Protein AF-T1FMA3-F1 (afdb_monomer_lite)

pLDDT: mean 83.74, std 16.55, range [28.88, 98.81]

Foldseek 3Di:
DDQWDDKDWDDDPVCQVLAAADLAHGWIWMWTHGPPGDIWIKTDHLFFQDCVVPVDIGTPPPDVPSPPVRVVSVVVLVVVLVVVVVVLVVQLVQLVVLLPDQLQQWKAFQQVLGTDHPPDQPDDVPPDGDDDCPPTDMDGRHDPLCLLQSCVSYDDPCPLRGLNQFAFDPQLLVLVLVLLVVLQAQEEEEESHLRSLSVLVVVLVVVVPPDPPPRRRHYAYEGCPVSSQSSDPRYFNADLLSGDGSHPVRVVSVLVSLVVQCVVPVVLSNYEYEYEGSQVHDVVSNVSSQQVSVCSNNNVPDPDGHWYWYKYFPVCQVVVVVSDLWDWAQDQTATDPDPQRHQDDDDPPDPFPWNRRRITIITNPPQLSSDDDVVVQWDADPQVNHIHHVQQDQDPQLSDSDDNTTHYFDADPQVSDTDRPQWDQDPVVSDTDHPCVVVVVVVVD

InterPro domains:
  IPR017921 Zinc finger, CTCHY-type [PS51270] (376-437)
  IPR037275 Zinc finger, CTCHY-type superfamily [SSF161245] (378-422)
  IPR039846 Zinc finger CCHC domain-containing protein 4 [PTHR13493] (4-442)
  IPR041370 Methyltransferase EEF1AKMT1/ZCCHC4 [PF10237] (160-337)

Structure (mmCIF, N/CA/C/O backbone):
data_AF-T1FMA3-F1
#
_entry.id   AF-T1FMA3-F1
#
loop_
_atom_site.group_PDB
_atom_site.id
_atom_site.type_symbol
_atom_site.label_atom_id
_atom_site.label_alt_id
_atom_site.label_comp_id
_atom_site.label_asym_id
_atom_site.label_entity_id
_atom_site.label_seq_id
_atom_site.pdbx_PDB_ins_code
_atom_site.Cartn_x
_atom_site.Cartn_y
_atom_site.Cartn_z
_atom_site.occupancy
_atom_site.B_iso_or_equiv
_atom_site.auth_seq_id
_atom_site.auth_comp_id
_atom_site.auth_asym_id
_atom_site.auth_atom_id
_atom_site.pdbx_PDB_model_num
ATOM 1 N N . MET A 1 1 ? -15.622 -29.784 -2.636 1.00 28.88 1 MET A N 1
ATOM 2 C CA . MET A 1 1 ? -15.808 -29.563 -1.182 1.00 28.88 1 MET A CA 1
ATOM 3 C C . MET A 1 1 ? -14.438 -29.477 -0.519 1.00 28.88 1 MET A C 1
ATOM 5 O O . MET A 1 1 ? -13.646 -30.392 -0.687 1.00 28.88 1 MET A O 1
ATOM 9 N N . SER A 1 2 ? -14.107 -28.365 0.145 1.00 35.41 2 SER A N 1
ATOM 10 C CA . SER A 1 2 ? -12.788 -28.167 0.773 1.00 35.41 2 SER A CA 1
ATOM 11 C C . SER A 1 2 ? -12.708 -28.907 2.117 1.00 35.41 2 SER A C 1
ATOM 13 O O . SER A 1 2 ? -13.497 -28.636 3.022 1.00 35.41 2 SER A O 1
ATOM 15 N N . PHE A 1 3 ? -11.763 -29.845 2.240 1.00 41.72 3 PHE A N 1
ATOM 16 C CA . PHE A 1 3 ? -11.537 -30.709 3.414 1.00 41.72 3 PHE A CA 1
ATOM 17 C C . PHE A 1 3 ? -10.766 -30.033 4.575 1.00 41.72 3 PHE A C 1
ATOM 19 O O . PHE A 1 3 ? -10.442 -30.687 5.569 1.00 41.72 3 PHE A O 1
ATOM 26 N N . TYR A 1 4 ? -10.486 -28.729 4.486 1.00 49.00 4 TYR A N 1
ATOM 27 C CA . TYR A 1 4 ? -9.623 -27.999 5.426 1.00 49.00 4 TYR A CA 1
ATOM 28 C C . TYR A 1 4 ? -10.387 -26.898 6.181 1.00 49.00 4 TYR A C 1
ATOM 30 O O . TYR A 1 4 ? -11.287 -26.280 5.613 1.00 49.00 4 TYR A O 1
ATOM 38 N N . SER A 1 5 ? -10.055 -26.686 7.461 1.00 55.88 5 SER A N 1
ATOM 39 C CA . SER A 1 5 ? -10.728 -25.739 8.371 1.00 55.88 5 SER A CA 1
ATOM 40 C C . SER A 1 5 ? -10.017 -24.388 8.479 1.00 55.88 5 SER A C 1
ATOM 42 O O . SER A 1 5 ? -10.691 -23.362 8.478 1.00 55.88 5 SER A O 1
ATOM 44 N N . THR A 1 6 ? -8.678 -24.376 8.512 1.00 73.81 6 THR A N 1
ATOM 45 C CA . THR A 1 6 ? -7.874 -23.160 8.741 1.00 73.81 6 THR A CA 1
ATOM 46 C C . THR A 1 6 ? -6.524 -23.245 8.020 1.00 73.81 6 THR A C 1
ATOM 48 O O . THR A 1 6 ? -5.933 -24.324 7.922 1.00 73.81 6 THR A O 1
ATOM 51 N N . VAL A 1 7 ? -6.024 -22.104 7.532 1.00 80.62 7 VAL A N 1
ATOM 52 C CA . VAL A 1 7 ? -4.663 -21.950 6.989 1.00 80.62 7 VAL A CA 1
ATOM 53 C C . VAL A 1 7 ? -3.900 -20.955 7.859 1.00 80.62 7 VAL A C 1
ATOM 55 O O . VAL A 1 7 ? -4.375 -19.838 8.053 1.00 80.62 7 VAL A O 1
ATOM 58 N N . LYS A 1 8 ? -2.735 -21.353 8.371 1.00 86.75 8 LYS A N 1
ATOM 59 C CA . LYS A 1 8 ? -1.777 -20.470 9.045 1.00 86.75 8 LYS A CA 1
ATOM 60 C C . LYS A 1 8 ? -0.581 -20.201 8.138 1.00 86.75 8 LYS A C 1
ATOM 62 O O . LYS A 1 8 ? -0.285 -20.990 7.238 1.00 86.75 8 LYS A O 1
ATOM 67 N N . VAL A 1 9 ? 0.090 -19.087 8.397 1.00 89.12 9 VAL A N 1
ATOM 68 C CA . VAL A 1 9 ? 1.273 -18.639 7.665 1.00 89.12 9 VAL A CA 1
ATOM 69 C C . VAL A 1 9 ? 2.449 -18.595 8.636 1.00 89.12 9 VAL A C 1
ATOM 71 O O . VAL A 1 9 ? 2.334 -17.997 9.703 1.00 89.12 9 VAL A O 1
ATOM 74 N N . GLY A 1 10 ? 3.549 -19.256 8.286 1.00 85.19 10 GLY A N 1
ATOM 75 C CA . GLY A 1 10 ? 4.828 -19.159 8.980 1.00 85.19 10 GLY A CA 1
ATOM 76 C C . GLY A 1 10 ? 5.575 -17.924 8.493 1.00 85.19 10 GLY A C 1
ATOM 77 O O . GLY A 1 10 ? 5.824 -17.787 7.296 1.00 85.19 10 GLY A O 1
ATOM 78 N N . ILE A 1 11 ? 5.888 -17.019 9.417 1.00 82.00 11 ILE A N 1
ATOM 79 C CA . ILE A 1 11 ? 6.449 -15.698 9.132 1.00 82.00 11 ILE A CA 1
ATOM 80 C C . ILE A 1 11 ? 7.599 -15.446 10.104 1.00 82.00 11 ILE A C 1
ATOM 82 O O . ILE A 1 11 ? 7.457 -15.692 11.300 1.00 82.00 11 ILE A O 1
ATOM 86 N N . GLY A 1 12 ? 8.724 -14.962 9.587 1.00 84.19 12 GLY A N 1
ATOM 87 C CA . GLY A 1 12 ? 9.909 -14.618 10.367 1.00 84.19 12 GLY A CA 1
ATOM 88 C C . GLY A 1 12 ? 11.152 -14.582 9.487 1.00 84.19 12 GLY A C 1
ATOM 89 O O . GLY A 1 12 ? 11.205 -15.279 8.471 1.00 84.19 12 GLY A O 1
ATOM 90 N N . ASP A 1 13 ? 12.148 -13.792 9.886 1.00 83.44 13 ASP A N 1
ATOM 91 C CA . ASP A 1 13 ? 13.384 -13.605 9.115 1.00 83.44 13 ASP A CA 1
ATOM 92 C C . ASP A 1 13 ? 14.102 -14.942 8.869 1.00 83.44 13 ASP A C 1
ATOM 94 O O . ASP A 1 13 ? 14.485 -15.244 7.743 1.00 83.44 13 ASP A O 1
ATOM 98 N N . GLU A 1 14 ? 14.190 -15.802 9.888 1.00 84.19 14 GLU A N 1
ATOM 99 C CA . GLU A 1 14 ? 14.800 -17.136 9.782 1.00 84.19 14 GLU A CA 1
ATOM 100 C C . GLU A 1 14 ? 14.021 -18.079 8.850 1.00 84.19 14 GLU A C 1
ATOM 102 O O . GLU A 1 14 ? 14.607 -18.844 8.076 1.00 84.19 14 GLU A O 1
ATOM 107 N N . ILE A 1 15 ? 12.685 -18.008 8.884 1.00 84.94 15 ILE A N 1
ATOM 108 C CA . ILE A 1 15 ? 11.818 -18.821 8.021 1.00 84.94 15 ILE A CA 1
ATOM 109 C C . ILE A 1 15 ? 11.992 -18.383 6.567 1.00 84.94 15 ILE A C 1
ATOM 111 O O . ILE A 1 15 ? 12.169 -19.228 5.695 1.00 84.94 15 ILE A O 1
ATOM 115 N N . LEU A 1 16 ? 11.980 -17.075 6.296 1.00 85.81 16 LEU A N 1
ATOM 116 C CA . LEU A 1 16 ? 12.157 -16.544 4.943 1.00 85.81 16 LEU A CA 1
ATOM 117 C C . LEU A 1 16 ? 13.578 -16.770 4.414 1.00 85.81 16 LEU A C 1
ATOM 119 O O . LEU A 1 16 ? 13.740 -17.073 3.234 1.00 85.81 16 LEU A O 1
ATOM 123 N N . ALA A 1 17 ? 14.599 -16.677 5.271 1.00 83.88 17 ALA A N 1
ATOM 124 C CA . ALA A 1 17 ? 15.989 -16.932 4.896 1.00 83.88 17 ALA A CA 1
ATOM 125 C C . ALA A 1 17 ? 16.239 -18.400 4.513 1.00 83.88 17 ALA A C 1
ATOM 127 O O . ALA A 1 17 ? 17.053 -18.681 3.634 1.00 83.88 17 ALA A O 1
ATOM 128 N N . SER A 1 18 ? 15.531 -19.334 5.153 1.00 84.00 18 SER A N 1
ATOM 129 C CA . SER A 1 18 ? 15.635 -20.773 4.878 1.00 84.00 18 SER A CA 1
ATOM 130 C C . SER A 1 18 ? 14.639 -21.283 3.829 1.00 84.00 18 SER A C 1
ATOM 132 O O . SER A 1 18 ? 14.772 -22.419 3.361 1.00 84.00 18 SER A O 1
ATOM 134 N N . ALA A 1 19 ? 13.660 -20.462 3.438 1.00 87.56 19 ALA A N 1
ATOM 135 C CA . ALA A 1 19 ? 12.627 -20.843 2.491 1.00 87.56 19 ALA A CA 1
ATOM 136 C C . ALA A 1 19 ? 13.200 -21.082 1.080 1.00 87.56 19 ALA A C 1
ATOM 138 O O . ALA A 1 19 ? 14.023 -20.300 0.591 1.00 87.56 19 ALA A O 1
ATOM 139 N N . PRO A 1 20 ? 12.719 -22.114 0.363 1.00 88.62 20 PRO A N 1
ATOM 140 C CA . PRO A 1 20 ? 12.955 -22.245 -1.068 1.00 88.62 20 PRO A CA 1
ATOM 141 C C . PRO A 1 20 ? 12.522 -20.982 -1.821 1.00 88.62 20 PR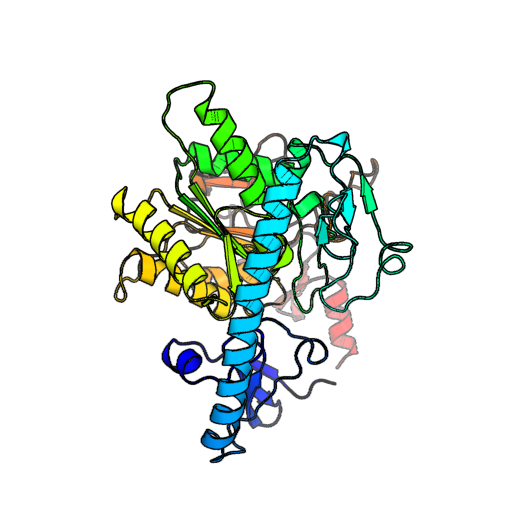O A C 1
ATOM 143 O O . PRO A 1 20 ? 11.572 -20.302 -1.422 1.00 88.62 20 PRO A O 1
ATOM 146 N N . LYS A 1 21 ? 13.173 -20.684 -2.943 1.00 88.12 21 LYS A N 1
ATOM 147 C CA . LYS A 1 21 ? 12.808 -19.551 -3.798 1.00 88.12 21 LYS A CA 1
ATOM 148 C C . LYS A 1 21 ? 11.966 -20.009 -4.986 1.00 88.12 21 LYS A C 1
ATOM 150 O O . LYS A 1 21 ? 12.149 -21.104 -5.507 1.00 88.12 21 LYS A O 1
ATOM 155 N N . CYS A 1 22 ? 11.068 -19.136 -5.414 1.00 88.62 22 CYS A N 1
ATOM 156 C CA . CYS A 1 22 ? 10.414 -19.183 -6.719 1.00 88.62 22 CYS A CA 1
ATOM 157 C C . CYS A 1 22 ? 10.807 -17.914 -7.507 1.00 88.62 22 CYS A C 1
ATOM 159 O O . CYS A 1 22 ? 11.460 -17.043 -6.924 1.00 88.62 22 CYS A O 1
ATOM 161 N N . PRO A 1 23 ? 10.351 -17.727 -8.760 1.00 88.12 23 PRO A N 1
ATOM 162 C CA . PRO A 1 23 ? 10.667 -16.524 -9.542 1.00 88.12 23 PRO A CA 1
ATOM 163 C C . PRO A 1 23 ? 10.260 -15.190 -8.890 1.00 88.12 23 PRO A C 1
ATOM 165 O O . PRO A 1 23 ? 10.714 -14.139 -9.332 1.00 88.12 23 PRO A O 1
ATOM 168 N N . HIS A 1 24 ? 9.426 -15.230 -7.840 1.00 90.00 24 HIS A N 1
ATOM 169 C CA . HIS A 1 24 ? 8.927 -14.083 -7.067 1.00 90.00 24 HIS A CA 1
ATOM 170 C C . HIS A 1 24 ? 9.622 -13.921 -5.694 1.00 90.00 24 HIS A C 1
ATOM 172 O O . HIS A 1 24 ? 9.090 -13.266 -4.793 1.00 90.00 24 HIS A O 1
ATOM 178 N N . GLY A 1 25 ? 10.775 -14.566 -5.494 1.00 91.06 25 GLY A N 1
ATOM 179 C CA . GLY A 1 25 ? 11.543 -14.537 -4.248 1.00 91.06 25 GLY A CA 1
ATOM 180 C C . GLY A 1 25 ? 11.250 -15.708 -3.299 1.00 91.06 25 GLY A C 1
ATOM 181 O O . GLY A 1 25 ? 10.696 -16.732 -3.723 1.00 91.06 25 GLY A O 1
ATOM 182 N N . PRO A 1 26 ? 11.636 -15.583 -2.010 1.00 92.00 26 PRO A N 1
ATOM 183 C CA . PRO A 1 26 ? 11.392 -16.598 -0.990 1.00 92.00 26 PRO A CA 1
ATOM 184 C C . PRO A 1 26 ? 9.915 -16.976 -0.899 1.00 92.00 26 PRO A C 1
ATOM 186 O O . PRO A 1 26 ? 9.024 -16.122 -0.885 1.00 92.00 26 PRO A O 1
ATOM 189 N N . THR A 1 27 ? 9.661 -18.274 -0.858 1.00 92.50 27 THR A N 1
ATOM 190 C CA . THR A 1 27 ? 8.319 -18.838 -0.717 1.00 92.50 27 THR A CA 1
ATOM 191 C C . THR A 1 27 ? 7.835 -18.722 0.724 1.00 92.50 27 THR A C 1
ATOM 193 O O . THR A 1 27 ? 8.612 -18.511 1.652 1.00 92.50 27 THR A O 1
ATOM 196 N N . ILE A 1 28 ? 6.526 -18.849 0.920 1.00 92.75 28 ILE A N 1
ATOM 197 C CA . ILE A 1 28 ? 5.906 -18.742 2.237 1.00 92.75 28 ILE A CA 1
ATOM 198 C C . ILE A 1 28 ? 5.592 -20.131 2.765 1.00 92.75 28 ILE A C 1
ATOM 200 O O . ILE A 1 28 ? 5.026 -20.961 2.049 1.00 92.75 28 ILE A O 1
ATOM 204 N N . LEU A 1 29 ? 5.929 -20.363 4.033 1.00 92.31 29 LEU A N 1
ATOM 205 C CA . LEU A 1 29 ? 5.522 -21.556 4.755 1.00 92.31 29 LEU A CA 1
ATOM 206 C C . LEU A 1 29 ? 4.040 -21.445 5.125 1.00 92.31 29 LEU A C 1
ATOM 208 O O . LEU A 1 29 ? 3.625 -20.539 5.840 1.00 92.31 29 LEU A O 1
ATOM 212 N N . PHE A 1 30 ? 3.238 -22.397 4.678 1.00 91.00 30 PHE A N 1
ATOM 213 C CA . PHE A 1 30 ? 1.835 -22.528 5.034 1.00 91.00 30 PHE A CA 1
ATOM 214 C C . PHE A 1 30 ? 1.617 -23.783 5.856 1.00 91.00 30 PHE A C 1
ATOM 216 O O . PHE A 1 30 ? 2.199 -24.832 5.585 1.00 91.00 30 PHE A O 1
ATOM 223 N N . GLU A 1 31 ? 0.693 -23.697 6.802 1.00 90.31 31 GLU A N 1
ATOM 224 C CA . GLU A 1 31 ? 0.209 -24.836 7.566 1.00 90.31 31 GLU A CA 1
ATOM 225 C C . GLU A 1 31 ? -1.306 -24.948 7.394 1.00 90.31 31 GLU A C 1
ATOM 227 O O . GLU A 1 31 ? -2.059 -24.020 7.695 1.00 90.31 31 GLU A O 1
ATOM 232 N N . ARG A 1 32 ? -1.766 -26.078 6.854 1.00 88.12 32 ARG A N 1
ATOM 233 C CA . ARG A 1 32 ? -3.190 -26.362 6.634 1.00 88.12 32 ARG A CA 1
ATOM 234 C C . ARG A 1 32 ? -3.678 -27.419 7.602 1.00 88.12 32 ARG A C 1
ATOM 236 O O . ARG A 1 32 ? -3.124 -28.512 7.625 1.00 88.12 32 ARG A O 1
ATOM 243 N N . PHE A 1 33 ? -4.771 -27.124 8.297 1.00 84.69 33 PHE A N 1
ATOM 244 C CA . PHE A 1 33 ? -5.425 -28.046 9.223 1.00 84.69 33 PHE A CA 1
ATOM 245 C C . PHE A 1 33 ? -6.643 -28.691 8.558 1.00 84.69 33 PHE A C 1
ATOM 247 O O . PHE A 1 33 ? -7.520 -28.009 8.018 1.00 84.69 33 PHE A O 1
ATOM 254 N N . ALA A 1 34 ? -6.679 -30.020 8.544 1.00 80.06 34 ALA A N 1
ATOM 255 C CA . ALA A 1 34 ? -7.800 -30.812 8.064 1.00 80.06 34 ALA A CA 1
ATOM 256 C C . ALA A 1 34 ? -8.878 -30.911 9.147 1.00 80.06 34 ALA A C 1
ATOM 258 O O . ALA A 1 34 ? -8.575 -31.000 10.335 1.00 80.06 34 ALA A O 1
ATOM 259 N N . LYS A 1 35 ? -10.149 -30.987 8.734 1.00 70.00 35 LYS A N 1
ATOM 260 C CA . LYS A 1 35 ? -11.286 -31.092 9.670 1.00 70.00 35 LYS A CA 1
ATOM 261 C C . LYS A 1 35 ? -11.258 -32.343 10.566 1.00 70.00 35 LYS A C 1
ATOM 263 O O . LYS A 1 35 ? -11.939 -32.360 11.579 1.00 70.00 35 LYS A O 1
ATOM 268 N N . ARG A 1 36 ? -10.505 -33.384 10.187 1.00 73.62 36 ARG A N 1
ATOM 269 C CA . ARG A 1 36 ? -10.433 -34.690 10.873 1.00 73.62 36 ARG A CA 1
ATOM 270 C C . ARG A 1 36 ? -9.072 -34.959 11.543 1.00 73.62 36 ARG A C 1
ATOM 272 O O . ARG A 1 36 ? -8.630 -36.097 11.571 1.00 73.62 36 ARG A O 1
ATOM 279 N N . GLY A 1 37 ? -8.389 -33.923 12.039 1.00 64.62 37 GLY A N 1
ATOM 280 C CA . GLY A 1 37 ? -7.212 -34.100 12.911 1.00 64.62 37 GLY A CA 1
ATOM 281 C C . GLY A 1 37 ? -5.852 -34.267 12.217 1.00 64.62 37 GLY A C 1
ATOM 282 O O . GLY A 1 37 ? -4.902 -34.700 12.854 1.00 64.62 37 GLY A O 1
ATOM 283 N N . GLY A 1 38 ? -5.725 -33.902 10.938 1.00 75.81 38 GLY A N 1
ATOM 284 C CA . GLY A 1 38 ? -4.435 -33.861 10.231 1.00 75.81 38 GLY A CA 1
ATOM 285 C C . GLY A 1 38 ? -3.950 -32.431 10.001 1.00 75.81 38 GLY A C 1
ATOM 286 O O . GLY A 1 38 ? -4.767 -31.525 9.843 1.00 75.81 38 GLY A O 1
ATOM 287 N N . HIS A 1 39 ? -2.640 -32.216 9.913 1.00 83.69 39 HIS A N 1
ATOM 288 C CA . HIS A 1 39 ? -2.076 -30.947 9.452 1.00 83.69 39 HIS A CA 1
ATOM 289 C C . HIS A 1 39 ? -1.006 -31.200 8.387 1.00 83.69 39 HIS A C 1
ATOM 291 O O . HIS A 1 39 ? -0.450 -32.289 8.315 1.00 83.69 39 HIS A O 1
ATOM 297 N N . LYS A 1 40 ? -0.786 -30.234 7.492 1.00 87.44 40 LYS A N 1
ATOM 298 C CA . LYS A 1 40 ? 0.264 -30.298 6.466 1.00 87.44 40 LYS A CA 1
ATOM 299 C C . LYS A 1 40 ? 0.990 -28.971 6.395 1.00 87.44 40 LYS A C 1
ATOM 301 O O . LYS A 1 40 ? 0.339 -27.938 6.212 1.00 87.44 40 LYS A O 1
ATOM 306 N N . LYS A 1 41 ? 2.319 -29.021 6.456 1.00 89.56 41 LYS A N 1
ATOM 307 C CA . LYS A 1 41 ? 3.200 -27.875 6.221 1.00 89.56 41 LYS A CA 1
ATOM 308 C C . LYS A 1 41 ? 3.773 -27.922 4.808 1.00 89.56 41 LYS A C 1
ATOM 310 O O . LYS A 1 41 ? 4.214 -28.978 4.352 1.00 89.56 41 LYS A O 1
ATOM 315 N N . PHE A 1 42 ? 3.746 -26.799 4.100 1.00 89.75 42 PHE A N 1
ATOM 316 C CA . PHE A 1 42 ? 4.284 -26.692 2.743 1.00 89.75 42 PHE A CA 1
ATOM 317 C C . PHE A 1 42 ? 4.718 -25.268 2.405 1.00 89.75 42 PHE A C 1
ATOM 319 O O . PHE A 1 42 ? 4.134 -24.309 2.896 1.00 89.75 42 PHE A O 1
ATOM 326 N N . PHE A 1 43 ? 5.684 -25.136 1.506 1.00 90.62 43 PHE A N 1
ATOM 327 C CA . PHE A 1 43 ? 6.073 -23.884 0.879 1.00 90.62 43 PHE A CA 1
ATOM 328 C C . PHE A 1 43 ? 5.290 -23.652 -0.414 1.00 90.62 43 PHE A C 1
ATOM 330 O O . PHE A 1 43 ? 5.111 -24.577 -1.212 1.00 90.62 43 PHE A O 1
ATOM 337 N N . ALA A 1 44 ? 4.828 -22.422 -0.633 1.00 91.56 44 ALA A N 1
ATOM 338 C CA . ALA A 1 44 ? 4.200 -21.993 -1.884 1.00 91.56 44 ALA A CA 1
ATOM 339 C C . ALA A 1 44 ? 4.528 -20.525 -2.202 1.00 91.56 44 ALA A C 1
ATOM 341 O O . ALA A 1 44 ? 5.041 -19.795 -1.354 1.00 91.56 44 ALA A O 1
ATOM 342 N N . CYS A 1 45 ? 4.244 -20.099 -3.436 1.00 91.75 45 CYS A N 1
ATOM 343 C CA . CYS A 1 45 ? 4.512 -18.735 -3.893 1.00 91.75 45 CYS A CA 1
ATOM 344 C C . CYS A 1 45 ? 3.880 -17.673 -2.969 1.00 91.75 45 CYS A C 1
ATOM 346 O O . CYS A 1 45 ? 2.735 -17.813 -2.535 1.00 91.75 45 CYS A O 1
ATOM 348 N N . SER A 1 46 ? 4.638 -16.609 -2.689 1.00 91.25 46 SER A N 1
ATOM 349 C CA . SER A 1 46 ? 4.216 -15.458 -1.879 1.00 91.25 46 SER A CA 1
ATOM 350 C C . SER A 1 46 ? 3.281 -14.510 -2.639 1.00 91.25 46 SER A C 1
ATOM 352 O O . SER A 1 46 ? 2.316 -14.018 -2.063 1.00 91.25 46 SER A O 1
ATOM 354 N N . ALA A 1 47 ? 3.550 -14.282 -3.927 1.00 88.31 47 ALA A N 1
ATOM 355 C CA . ALA A 1 47 ? 2.843 -13.303 -4.755 1.00 88.31 47 ALA A CA 1
ATOM 356 C C . ALA A 1 47 ? 1.661 -13.886 -5.549 1.00 88.31 47 ALA A C 1
ATOM 358 O O . ALA A 1 47 ? 0.675 -13.197 -5.784 1.00 88.31 47 ALA A O 1
ATOM 359 N N . ASN A 1 48 ? 1.734 -15.159 -5.952 1.00 85.44 48 ASN A N 1
ATOM 360 C CA . ASN A 1 48 ? 0.734 -15.783 -6.818 1.00 85.44 48 ASN A CA 1
ATOM 361 C C . ASN A 1 48 ? -0.048 -16.877 -6.095 1.00 85.44 48 ASN A C 1
ATOM 363 O O . ASN A 1 48 ? 0.499 -17.893 -5.667 1.00 85.44 48 ASN A O 1
ATOM 367 N N . ARG A 1 49 ? -1.369 -16.705 -6.022 1.00 77.88 49 ARG A N 1
ATOM 368 C CA . ARG A 1 49 ? -2.279 -17.689 -5.405 1.00 77.88 49 ARG A CA 1
ATOM 369 C C . ARG A 1 49 ? -2.686 -18.787 -6.363 1.00 77.88 49 ARG A C 1
ATOM 371 O O . ARG A 1 49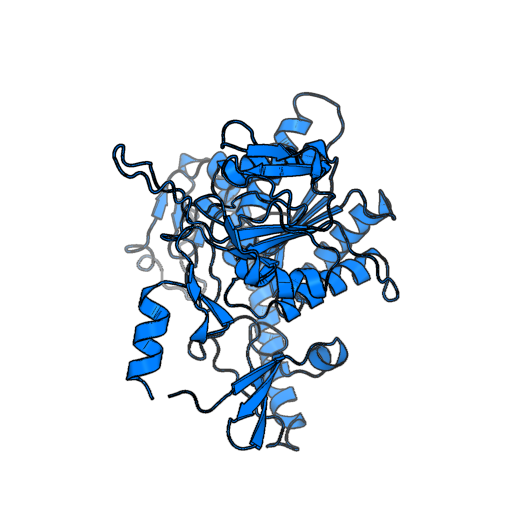 ? -3.020 -19.897 -5.945 1.00 77.88 49 ARG A O 1
ATOM 378 N N . ASN A 1 50 ? -2.711 -18.455 -7.647 1.00 79.88 50 ASN A N 1
ATOM 379 C CA . ASN A 1 50 ? -3.043 -19.391 -8.696 1.00 79.88 50 ASN A CA 1
ATOM 380 C C . ASN A 1 50 ? -1.793 -20.185 -9.086 1.00 79.88 50 ASN A C 1
ATOM 382 O O . ASN A 1 50 ? -0.840 -19.634 -9.635 1.00 79.88 50 ASN A O 1
ATOM 386 N N . ARG A 1 51 ? -1.829 -21.502 -8.860 1.00 80.62 51 ARG A N 1
ATOM 387 C CA . ARG A 1 51 ? -0.727 -22.409 -9.216 1.00 80.62 51 ARG A CA 1
ATOM 388 C C . ARG A 1 51 ? -0.449 -22.481 -10.721 1.00 80.62 51 ARG A C 1
ATOM 390 O O . ARG A 1 51 ? 0.587 -23.004 -11.107 1.00 80.62 51 ARG A O 1
ATOM 397 N N . LYS A 1 52 ? -1.354 -21.970 -11.561 1.00 83.25 52 LYS A N 1
ATOM 398 C CA . LYS A 1 52 ? -1.120 -21.812 -13.002 1.00 83.25 52 LYS A CA 1
ATOM 399 C C . LYS A 1 52 ? -0.167 -20.656 -13.323 1.00 83.25 52 LYS A C 1
ATOM 401 O O . LYS A 1 52 ? 0.508 -20.724 -14.335 1.00 83.25 52 LYS A O 1
ATOM 406 N N . LEU A 1 53 ? -0.116 -19.627 -12.470 1.00 81.62 53 LEU A N 1
ATOM 407 C CA . LEU A 1 53 ? 0.771 -18.468 -12.636 1.00 81.62 53 LEU A CA 1
ATOM 408 C C . LEU A 1 53 ? 2.139 -18.707 -11.986 1.00 81.62 53 LEU A C 1
ATOM 410 O O . LEU A 1 53 ? 3.164 -18.292 -12.506 1.00 81.62 53 LEU A O 1
ATOM 414 N N . CYS A 1 54 ? 2.170 -19.417 -10.856 1.00 86.88 54 CYS A N 1
ATOM 415 C CA . CYS A 1 54 ? 3.404 -19.940 -10.279 1.00 86.88 54 CYS A CA 1
ATOM 416 C C . CYS A 1 54 ? 3.137 -21.321 -9.683 1.00 86.88 54 CYS A C 1
ATOM 418 O O . CYS A 1 54 ? 2.420 -21.455 -8.690 1.00 86.88 54 CYS A O 1
ATOM 420 N N . ASN A 1 55 ? 3.711 -22.360 -10.284 1.00 87.06 55 ASN A N 1
ATOM 421 C CA . ASN A 1 55 ? 3.437 -23.750 -9.919 1.00 87.06 55 ASN A CA 1
ATOM 422 C C . ASN A 1 55 ? 4.226 -24.247 -8.693 1.00 87.06 55 ASN A C 1
ATOM 424 O O . ASN A 1 55 ? 4.002 -25.387 -8.268 1.00 87.06 55 ASN A O 1
ATOM 428 N N . PHE A 1 56 ? 5.078 -23.400 -8.097 1.00 87.19 56 PHE A N 1
ATOM 429 C CA . PHE A 1 56 ? 5.919 -23.751 -6.953 1.00 87.19 56 PHE A CA 1
ATOM 430 C C . PHE A 1 56 ? 5.084 -24.267 -5.770 1.00 87.19 56 PHE A C 1
ATOM 432 O O . PHE A 1 56 ? 4.216 -23.566 -5.237 1.00 87.19 56 PHE A O 1
ATOM 439 N N . TYR A 1 57 ? 5.372 -25.495 -5.339 1.00 87.62 57 TYR A N 1
ATOM 440 C CA . TYR A 1 57 ? 4.754 -26.135 -4.183 1.00 87.62 57 TYR A CA 1
ATOM 441 C C . TYR A 1 57 ? 5.678 -27.223 -3.628 1.00 87.62 57 TYR A C 1
ATOM 443 O O . TYR A 1 57 ? 6.049 -28.134 -4.365 1.00 87.62 57 TYR A O 1
ATOM 451 N N . GLN A 1 58 ? 5.999 -27.175 -2.334 1.00 86.69 58 GLN A N 1
ATOM 452 C CA . GLN A 1 58 ? 6.887 -28.153 -1.694 1.00 86.69 58 GLN A CA 1
ATOM 453 C C . GLN A 1 58 ? 6.396 -28.521 -0.288 1.00 86.69 58 GLN A C 1
ATOM 455 O O . GLN A 1 58 ? 6.243 -27.645 0.554 1.00 86.69 58 GLN A O 1
ATOM 460 N N . LEU A 1 59 ? 6.160 -29.807 -0.003 1.00 86.44 59 LEU A N 1
ATOM 461 C CA . LEU A 1 59 ? 5.788 -30.290 1.339 1.00 86.44 59 LEU A CA 1
ATOM 462 C C . LEU A 1 59 ? 7.010 -30.332 2.267 1.00 86.44 59 LEU A C 1
ATOM 464 O O . LEU A 1 59 ? 8.087 -30.725 1.835 1.00 86.44 59 LEU A O 1
ATOM 468 N N . VAL A 1 60 ? 6.831 -29.984 3.545 1.00 82.38 60 VAL A N 1
ATOM 469 C CA . VAL A 1 60 ? 7.921 -30.004 4.542 1.00 82.38 60 VAL A CA 1
ATOM 470 C C . VAL A 1 60 ? 8.274 -31.432 4.978 1.00 82.38 60 VAL A C 1
ATOM 472 O O . VAL A 1 60 ? 9.444 -31.747 5.140 1.00 82.38 60 VAL A O 1
ATOM 475 N N . GLU A 1 61 ? 7.280 -32.312 5.132 1.00 68.81 61 GLU A N 1
ATOM 476 C CA . GLU A 1 61 ? 7.463 -33.660 5.706 1.00 68.81 61 GLU A CA 1
ATOM 477 C C . GLU A 1 61 ? 8.083 -34.687 4.751 1.00 68.81 61 GLU A C 1
ATOM 479 O O . GLU A 1 61 ? 8.436 -35.781 5.181 1.00 68.81 61 GLU A O 1
ATOM 484 N N . ARG A 1 62 ? 8.183 -34.384 3.451 1.00 56.97 62 ARG A N 1
ATOM 485 C CA . ARG A 1 62 ? 8.537 -35.407 2.460 1.00 56.97 62 ARG A CA 1
ATOM 486 C C . ARG A 1 62 ? 10.038 -35.599 2.261 1.00 56.97 62 ARG A C 1
ATOM 488 O O . ARG A 1 62 ? 10.400 -36.620 1.698 1.00 56.97 62 ARG A O 1
ATOM 495 N N . ASP A 1 63 ? 10.903 -34.690 2.723 1.00 52.72 63 ASP A N 1
ATOM 496 C CA . ASP A 1 63 ? 12.272 -34.659 2.206 1.00 52.72 63 ASP A CA 1
ATOM 497 C C . ASP A 1 63 ? 13.362 -34.240 3.209 1.00 52.72 63 ASP A C 1
ATOM 499 O O . ASP A 1 63 ? 13.627 -33.058 3.429 1.00 52.72 63 ASP A O 1
ATOM 503 N N . GLY A 1 64 ? 14.177 -35.227 3.601 1.00 49.06 64 GLY A N 1
ATOM 504 C CA . GLY A 1 64 ? 15.621 -35.054 3.838 1.00 49.06 64 GLY A CA 1
ATOM 505 C C . GLY A 1 64 ? 16.412 -34.662 2.568 1.00 49.06 64 GLY A C 1
ATOM 506 O O . GLY A 1 64 ? 17.638 -34.636 2.575 1.00 49.06 64 GLY A O 1
ATOM 507 N N . VAL A 1 65 ? 15.717 -34.331 1.470 1.00 47.19 65 VAL A N 1
ATOM 508 C CA . VAL A 1 65 ? 16.229 -33.911 0.149 1.00 47.19 65 VAL A CA 1
ATOM 509 C C . VAL A 1 65 ? 16.299 -32.381 0.013 1.00 47.19 65 VAL A C 1
ATOM 511 O O . VAL A 1 65 ? 16.608 -31.855 -1.057 1.00 47.19 65 VAL A O 1
ATOM 514 N N . ALA A 1 66 ? 16.101 -31.630 1.105 1.00 52.28 66 ALA A N 1
ATOM 515 C CA . ALA A 1 66 ? 16.184 -30.170 1.108 1.00 52.28 66 ALA A CA 1
ATOM 516 C C . ALA A 1 66 ? 17.461 -29.637 0.413 1.00 52.28 66 ALA A C 1
ATOM 518 O O . ALA A 1 66 ? 17.420 -28.591 -0.220 1.00 52.28 66 ALA A O 1
ATOM 519 N N . ALA A 1 67 ? 18.597 -30.344 0.450 1.00 50.06 67 ALA A N 1
ATOM 520 C CA . ALA A 1 67 ? 19.853 -29.900 -0.170 1.00 50.06 67 ALA A CA 1
ATOM 521 C C . ALA A 1 67 ? 19.898 -29.940 -1.719 1.00 50.06 67 ALA A C 1
ATOM 523 O O . ALA A 1 67 ? 20.491 -29.040 -2.310 1.00 50.06 67 ALA A O 1
ATOM 524 N N . LYS A 1 68 ? 19.271 -30.919 -2.396 1.00 44.97 68 LYS A N 1
ATOM 525 C CA . LYS A 1 68 ? 19.441 -31.106 -3.858 1.00 44.97 68 LYS A CA 1
ATOM 526 C C . LYS A 1 68 ? 18.596 -30.149 -4.710 1.00 44.97 68 LYS A C 1
ATOM 528 O O . LYS A 1 68 ? 19.112 -29.608 -5.683 1.00 44.97 68 LYS A O 1
ATOM 533 N N . CYS A 1 69 ? 17.348 -29.861 -4.323 1.00 51.47 69 CYS A N 1
ATOM 534 C CA . CYS A 1 69 ? 16.551 -28.826 -5.003 1.00 51.47 69 CYS A CA 1
ATOM 535 C C . CYS A 1 69 ? 17.121 -27.418 -4.770 1.00 51.47 69 CYS A C 1
ATOM 537 O O . CYS A 1 69 ? 17.115 -26.607 -5.688 1.00 51.47 69 CYS A O 1
ATOM 539 N N . ARG A 1 70 ? 17.685 -27.139 -3.582 1.00 54.91 70 ARG A N 1
ATOM 540 C CA . ARG A 1 70 ? 18.275 -25.827 -3.256 1.00 54.91 70 ARG A CA 1
ATOM 541 C C . ARG A 1 70 ? 19.397 -25.421 -4.218 1.00 54.91 70 ARG A C 1
ATOM 543 O O . ARG A 1 70 ? 19.426 -24.265 -4.619 1.00 54.91 70 ARG A O 1
ATOM 550 N N . ALA A 1 71 ? 20.271 -26.349 -4.614 1.00 50.59 71 ALA A N 1
ATOM 551 C CA . ALA A 1 71 ? 21.390 -26.056 -5.513 1.00 50.59 71 ALA A CA 1
ATOM 552 C C . ALA A 1 71 ? 20.935 -25.776 -6.959 1.00 50.59 71 ALA A C 1
ATOM 554 O O . ALA A 1 71 ? 21.334 -24.771 -7.538 1.00 50.59 71 ALA A O 1
ATOM 555 N N . ALA A 1 72 ? 20.041 -26.606 -7.512 1.00 50.66 72 ALA A N 1
ATOM 556 C CA . ALA A 1 72 ? 19.529 -26.422 -8.873 1.00 50.66 72 ALA A CA 1
ATOM 557 C C . ALA A 1 72 ? 18.687 -25.139 -9.015 1.00 50.66 72 ALA A C 1
ATOM 559 O O . ALA A 1 72 ? 18.856 -24.392 -9.976 1.00 50.66 72 ALA A O 1
ATOM 560 N N . THR A 1 73 ? 17.830 -24.833 -8.030 1.00 54.78 73 THR A N 1
ATOM 561 C CA . THR A 1 73 ? 17.074 -23.572 -8.019 1.00 54.78 73 THR A CA 1
ATOM 562 C C . THR A 1 73 ? 17.993 -22.370 -7.784 1.00 54.78 73 THR A C 1
ATOM 564 O O . THR A 1 73 ? 17.757 -21.317 -8.361 1.00 54.78 73 THR A O 1
ATOM 567 N N . ALA A 1 74 ? 19.054 -22.488 -6.976 1.00 57.28 74 ALA A N 1
ATOM 568 C CA . ALA A 1 74 ? 19.998 -21.388 -6.759 1.00 57.28 74 ALA A CA 1
ATOM 569 C C . ALA A 1 74 ? 20.741 -20.997 -8.045 1.00 57.28 74 ALA A C 1
ATOM 571 O O . ALA A 1 74 ? 20.806 -19.810 -8.347 1.00 57.28 74 ALA A O 1
ATOM 572 N N . SER A 1 75 ? 21.240 -21.965 -8.821 1.00 55.81 75 SER A N 1
ATOM 573 C CA . SER A 1 75 ? 21.922 -21.687 -10.093 1.00 55.81 75 SER A CA 1
ATOM 574 C C . SER A 1 75 ? 20.981 -21.102 -11.151 1.00 55.81 75 SER A C 1
ATOM 576 O O . SER A 1 75 ? 21.351 -20.133 -11.805 1.00 55.81 75 SER A O 1
ATOM 578 N N . ALA A 1 76 ? 19.754 -21.625 -11.276 1.00 60.75 76 ALA A N 1
ATOM 579 C CA . ALA A 1 76 ? 18.746 -21.070 -12.185 1.00 60.75 76 ALA A CA 1
ATOM 580 C C . ALA A 1 76 ? 18.344 -19.633 -11.803 1.00 60.75 76 ALA A C 1
ATOM 582 O O . ALA A 1 76 ? 18.281 -18.764 -12.666 1.00 60.75 76 ALA A O 1
ATOM 583 N N . ASN A 1 77 ? 18.169 -19.355 -10.505 1.00 62.62 77 ASN A N 1
ATOM 584 C CA . ASN A 1 77 ? 17.856 -18.007 -10.024 1.00 62.62 77 ASN A CA 1
ATOM 585 C C . ASN A 1 77 ? 18.986 -17.004 -10.305 1.00 62.62 77 ASN A C 1
ATOM 587 O O . ASN A 1 77 ? 18.702 -15.849 -10.586 1.00 62.62 77 ASN A O 1
ATOM 591 N N . VAL A 1 78 ? 20.260 -17.417 -10.228 1.00 62.78 78 VAL A N 1
ATOM 592 C CA . VAL A 1 78 ? 21.393 -16.519 -10.528 1.00 62.78 78 VAL A CA 1
ATOM 593 C C . VAL A 1 78 ? 21.395 -16.102 -11.999 1.00 62.78 78 VAL A C 1
ATOM 595 O O . VAL A 1 78 ? 21.648 -14.937 -12.290 1.00 62.78 78 VAL A O 1
ATOM 598 N N . VAL A 1 79 ? 21.094 -17.024 -12.919 1.00 62.38 79 VAL A N 1
ATOM 599 C CA . VAL A 1 79 ? 20.977 -16.704 -14.352 1.00 62.38 79 VAL A CA 1
ATOM 600 C C . VAL A 1 79 ? 19.778 -15.784 -14.598 1.00 62.38 79 VAL A C 1
ATOM 602 O O . VAL A 1 79 ? 19.953 -14.726 -15.194 1.00 62.38 79 VAL A O 1
ATOM 605 N N . GLU A 1 80 ? 18.604 -16.105 -14.036 1.00 68.94 80 GLU A N 1
ATOM 606 C CA . GLU A 1 80 ? 17.418 -15.236 -14.121 1.00 68.94 80 GLU A CA 1
ATOM 607 C C . GLU A 1 80 ? 17.681 -13.822 -13.568 1.00 68.94 80 GLU A C 1
ATOM 609 O O . GLU A 1 80 ? 17.207 -12.837 -14.134 1.00 68.94 80 GLU A O 1
ATOM 614 N N . ASP A 1 81 ? 18.444 -13.693 -12.479 1.00 69.94 81 ASP A N 1
ATOM 615 C CA . ASP A 1 81 ? 18.801 -12.395 -11.898 1.00 69.94 81 ASP A CA 1
ATOM 616 C C . ASP A 1 81 ? 19.732 -11.588 -12.827 1.00 69.94 81 ASP A C 1
ATOM 618 O O . ASP A 1 81 ? 19.566 -10.370 -12.949 1.00 69.94 81 ASP A O 1
ATOM 622 N N . ILE A 1 82 ? 20.688 -12.237 -13.507 1.00 73.44 82 ILE A N 1
ATOM 623 C CA . ILE A 1 82 ? 21.579 -11.582 -14.482 1.00 73.44 82 ILE A CA 1
ATOM 624 C C . ILE A 1 82 ? 20.775 -11.072 -15.680 1.00 73.44 82 ILE A C 1
ATOM 626 O O . ILE A 1 82 ? 20.911 -9.899 -16.044 1.00 73.44 82 ILE A O 1
ATOM 630 N N . ASP A 1 83 ? 19.914 -11.915 -16.249 1.00 78.50 83 ASP A N 1
ATOM 631 C CA . ASP A 1 83 ? 19.101 -11.572 -17.418 1.00 78.50 83 ASP A CA 1
ATOM 632 C C . ASP A 1 83 ? 18.155 -10.409 -17.098 1.00 78.50 83 ASP A C 1
ATOM 634 O O . ASP A 1 83 ? 18.140 -9.398 -17.803 1.00 78.50 83 ASP A O 1
ATOM 638 N N . ARG A 1 84 ? 17.479 -10.452 -15.941 1.00 78.44 84 ARG A N 1
ATOM 639 C CA . ARG A 1 84 ? 16.627 -9.349 -15.456 1.00 78.44 84 ARG A CA 1
ATOM 640 C C . ARG A 1 84 ? 17.379 -8.028 -15.337 1.00 78.44 84 ARG A C 1
ATOM 642 O O . ARG A 1 84 ? 16.848 -6.975 -15.697 1.00 78.44 84 ARG A O 1
ATOM 649 N N . VAL A 1 85 ? 18.610 -8.048 -14.823 1.00 78.56 85 VAL A N 1
ATOM 650 C CA . VAL A 1 85 ? 19.431 -6.834 -14.700 1.00 78.56 85 VAL A CA 1
ATOM 651 C C . VAL A 1 85 ? 19.790 -6.275 -16.078 1.00 78.56 85 VAL A C 1
ATOM 653 O O . VAL A 1 85 ? 19.722 -5.055 -16.281 1.00 78.56 85 VAL A O 1
ATOM 656 N N . GLN A 1 86 ? 20.153 -7.138 -17.029 1.00 82.25 86 GLN A N 1
ATOM 657 C CA . GLN A 1 86 ? 20.465 -6.726 -18.397 1.00 82.25 86 GLN A CA 1
ATOM 658 C C . GLN A 1 86 ? 19.231 -6.160 -19.109 1.00 82.25 86 GLN A C 1
ATOM 660 O O . GLN A 1 86 ? 19.304 -5.062 -19.668 1.00 82.25 86 GLN A O 1
ATOM 665 N N . ASP A 1 87 ? 18.087 -6.829 -19.006 1.00 82.56 87 ASP A N 1
ATOM 666 C CA . ASP A 1 87 ? 16.821 -6.401 -19.601 1.00 82.56 87 ASP A CA 1
ATOM 667 C C . ASP A 1 87 ? 16.332 -5.074 -19.026 1.00 82.56 87 ASP A C 1
ATOM 669 O O . ASP A 1 87 ? 15.940 -4.167 -19.767 1.00 82.56 87 ASP A O 1
ATOM 673 N N . ALA A 1 88 ? 16.424 -4.893 -17.706 1.00 82.00 88 ALA A N 1
ATOM 674 C CA . ALA A 1 88 ? 16.106 -3.622 -17.069 1.00 82.00 88 ALA A CA 1
ATOM 675 C C . ALA A 1 88 ? 17.012 -2.489 -17.582 1.00 82.00 88 ALA A C 1
ATOM 677 O O . ALA A 1 88 ? 16.543 -1.368 -17.800 1.00 82.00 88 ALA A O 1
ATOM 678 N N . LYS A 1 89 ? 18.303 -2.759 -17.819 1.00 83.56 89 LYS A N 1
ATOM 679 C CA . LYS A 1 89 ? 19.239 -1.777 -18.389 1.00 83.56 89 LYS A CA 1
ATOM 680 C C . LYS A 1 89 ? 18.887 -1.442 -19.841 1.00 83.56 89 LYS A C 1
ATOM 682 O O . LYS A 1 89 ? 18.839 -0.259 -20.187 1.00 83.56 89 LYS A O 1
ATOM 687 N N . LYS A 1 90 ? 18.598 -2.450 -20.672 1.00 87.31 90 LYS A N 1
ATOM 688 C CA . LYS A 1 90 ? 18.152 -2.272 -22.065 1.00 87.31 90 LYS A CA 1
ATOM 689 C C . LYS A 1 90 ? 16.875 -1.432 -22.125 1.00 87.31 90 LYS A C 1
ATOM 691 O O . LYS A 1 90 ? 16.839 -0.426 -22.839 1.00 87.31 90 LYS A O 1
ATOM 696 N N . TYR A 1 91 ? 15.875 -1.768 -21.310 1.00 88.31 91 TYR A N 1
ATOM 697 C CA . TYR A 1 91 ? 14.620 -1.023 -21.247 1.00 88.31 91 TYR A CA 1
ATOM 698 C C . TYR A 1 91 ? 14.843 0.429 -20.820 1.00 88.31 91 TYR A C 1
ATOM 700 O O . TYR A 1 91 ? 14.359 1.339 -21.485 1.00 88.31 91 TYR A O 1
ATOM 708 N N . ARG A 1 92 ? 15.615 0.682 -19.754 1.00 86.19 92 ARG A N 1
ATOM 709 C CA . ARG A 1 92 ? 15.904 2.054 -19.293 1.00 86.19 92 ARG A CA 1
ATOM 710 C C . ARG A 1 92 ? 16.590 2.895 -20.367 1.00 86.19 92 ARG A C 1
ATOM 712 O O . ARG A 1 92 ? 16.248 4.064 -20.535 1.00 86.19 92 ARG A O 1
ATOM 719 N N . ASN A 1 93 ? 17.517 2.308 -21.123 1.00 87.44 93 ASN A N 1
ATOM 720 C CA . ASN A 1 93 ? 18.154 2.990 -22.249 1.00 87.44 93 ASN A CA 1
ATOM 721 C C . ASN A 1 93 ? 17.134 3.343 -23.341 1.00 87.44 93 ASN A C 1
ATOM 723 O O . ASN A 1 93 ? 17.142 4.465 -23.852 1.00 87.44 93 ASN A O 1
ATOM 727 N N . ARG A 1 94 ? 16.229 2.413 -23.668 1.00 90.25 94 ARG A N 1
ATOM 728 C CA . ARG A 1 94 ? 15.140 2.628 -24.633 1.00 90.25 94 ARG A CA 1
ATOM 729 C C . ARG A 1 94 ? 14.169 3.714 -24.159 1.00 90.25 94 ARG A C 1
ATOM 731 O O . ARG A 1 94 ? 13.884 4.644 -24.908 1.00 90.25 94 ARG A O 1
ATOM 738 N N . TRP A 1 95 ? 13.743 3.653 -22.899 1.00 91.19 95 TRP A N 1
ATOM 739 C CA . TRP A 1 95 ? 12.885 4.648 -22.253 1.00 91.19 95 TRP A CA 1
ATOM 740 C C . TRP A 1 95 ? 13.524 6.042 -22.240 1.00 91.19 95 TRP A C 1
ATOM 742 O O . TRP A 1 95 ? 12.878 7.023 -22.591 1.00 91.19 95 TRP A O 1
ATOM 752 N N . SER A 1 96 ? 14.818 6.142 -21.926 1.00 91.12 96 SER A N 1
ATOM 753 C CA . SER A 1 96 ? 15.550 7.416 -21.943 1.00 91.12 96 SER A CA 1
ATOM 754 C C . SER A 1 96 ? 15.579 8.057 -23.335 1.00 91.12 96 SER A C 1
ATOM 756 O O . SER A 1 96 ? 15.383 9.266 -23.459 1.00 91.12 96 SER A O 1
ATOM 758 N N . LYS A 1 97 ? 15.778 7.260 -24.395 1.00 92.25 97 LYS A N 1
ATOM 759 C CA . LYS A 1 97 ? 15.697 7.742 -25.784 1.00 92.25 97 LYS A CA 1
ATOM 760 C C . LYS A 1 97 ? 14.277 8.204 -26.132 1.00 92.25 97 LYS A C 1
ATOM 762 O O . LYS A 1 97 ? 14.115 9.295 -26.666 1.00 92.25 97 LYS A O 1
ATOM 767 N N . PHE A 1 98 ? 13.268 7.419 -25.759 1.00 92.38 98 PHE A N 1
ATOM 768 C CA . PHE A 1 98 ? 11.852 7.714 -25.993 1.00 92.38 98 PHE A CA 1
ATOM 769 C C . PHE A 1 98 ? 11.400 9.032 -25.348 1.00 92.38 98 PHE A C 1
ATOM 771 O O . PHE A 1 98 ? 10.815 9.891 -26.002 1.00 92.38 98 PHE A O 1
ATOM 778 N N . VAL A 1 99 ? 11.737 9.246 -24.073 1.00 92.50 99 VAL A N 1
ATOM 779 C CA . VAL A 1 99 ? 11.380 10.473 -23.339 1.00 92.50 99 VAL A CA 1
ATOM 780 C C . VAL A 1 99 ? 11.988 11.725 -23.990 1.00 92.50 99 VAL A C 1
ATOM 782 O O . VAL A 1 99 ? 11.376 12.792 -23.951 1.00 92.50 99 VAL A O 1
ATOM 785 N N . LYS A 1 100 ? 13.160 11.612 -24.631 1.00 93.00 100 LYS A N 1
ATOM 786 C CA . LYS A 1 100 ? 13.847 12.734 -25.298 1.00 93.00 100 LYS A CA 1
ATOM 787 C C . LYS A 1 100 ? 13.268 13.105 -26.669 1.00 93.00 100 LYS A C 1
ATOM 789 O O . LYS A 1 100 ? 13.539 14.205 -27.137 1.00 93.00 100 LYS A O 1
ATOM 794 N N . GLN A 1 101 ? 12.494 12.227 -27.309 1.00 92.75 101 GLN A N 1
ATOM 795 C CA . GLN A 1 101 ? 11.853 12.530 -28.594 1.00 92.75 101 GLN A CA 1
ATOM 796 C C . GLN A 1 101 ? 10.782 13.620 -28.442 1.00 92.75 101 GLN A C 1
ATOM 798 O O . GLN A 1 101 ? 10.215 13.796 -27.361 1.00 92.75 101 GLN A O 1
ATOM 803 N N . ALA A 1 102 ? 10.477 14.332 -29.530 1.00 91.69 102 ALA A N 1
ATOM 804 C CA . ALA A 1 102 ? 9.324 15.228 -29.583 1.00 91.69 102 ALA A CA 1
ATOM 805 C C . ALA A 1 102 ? 8.021 14.428 -29.419 1.00 91.69 102 ALA A C 1
ATOM 807 O O . ALA A 1 102 ? 7.946 13.276 -29.840 1.00 91.69 102 ALA A O 1
ATOM 808 N N . ALA A 1 103 ? 6.993 15.022 -28.806 1.00 91.94 103 ALA A N 1
ATOM 809 C CA . ALA A 1 103 ? 5.771 14.298 -28.443 1.00 91.94 103 ALA A CA 1
ATOM 810 C C . ALA A 1 103 ? 5.111 13.598 -29.642 1.00 91.94 103 ALA A C 1
ATOM 812 O O . ALA A 1 103 ? 4.718 12.446 -29.520 1.00 91.94 103 ALA A O 1
ATOM 813 N N . ASN A 1 104 ? 5.064 14.251 -30.806 1.00 89.06 104 ASN A N 1
ATOM 814 C CA . ASN A 1 104 ? 4.520 13.703 -32.052 1.00 89.06 104 ASN A CA 1
ATOM 815 C C . ASN A 1 104 ? 5.323 12.522 -32.630 1.00 89.06 104 ASN A C 1
ATOM 817 O O . ASN A 1 104 ? 4.776 11.776 -33.429 1.00 89.06 104 ASN A O 1
ATOM 821 N N . MET A 1 105 ? 6.578 12.342 -32.210 1.00 88.88 105 MET A N 1
ATOM 822 C CA . MET A 1 105 ? 7.469 11.255 -32.644 1.00 88.88 105 MET A CA 1
ATOM 823 C C . MET A 1 105 ? 7.502 10.084 -31.652 1.00 88.88 105 MET A C 1
ATOM 825 O O . MET A 1 105 ? 8.241 9.119 -31.835 1.00 88.88 105 MET A O 1
ATOM 829 N N . ARG A 1 106 ? 6.762 10.183 -30.542 1.00 92.88 106 ARG A N 1
ATOM 830 C CA . ARG A 1 106 ? 6.731 9.150 -29.510 1.00 92.88 106 ARG A CA 1
ATOM 831 C C . ARG A 1 106 ? 5.641 8.140 -29.812 1.00 92.88 106 ARG A C 1
ATOM 833 O O . ARG A 1 106 ? 4.457 8.434 -29.639 1.00 92.88 106 ARG A O 1
ATOM 840 N N . THR A 1 107 ? 6.070 6.932 -30.143 1.00 91.38 107 THR A N 1
ATOM 841 C CA . THR A 1 107 ? 5.198 5.776 -30.340 1.00 91.38 107 THR A CA 1
ATOM 842 C C . THR A 1 107 ? 5.400 4.777 -29.199 1.00 91.38 107 THR A C 1
ATOM 844 O O . THR A 1 107 ? 6.529 4.490 -28.807 1.00 91.38 107 THR A O 1
ATOM 847 N N . PHE A 1 108 ? 4.320 4.260 -28.615 1.00 91.44 108 PHE A N 1
ATOM 848 C CA . PHE A 1 108 ? 4.359 3.322 -27.490 1.00 91.44 108 PHE A CA 1
ATOM 849 C C . PHE A 1 108 ? 3.408 2.150 -27.727 1.00 91.44 108 PHE A C 1
ATOM 851 O O . PHE A 1 108 ? 2.227 2.348 -28.006 1.00 91.44 108 PHE A O 1
ATOM 858 N N . CYS A 1 109 ? 3.904 0.924 -27.572 1.00 89.69 109 CYS A N 1
ATOM 859 C CA . CYS A 1 109 ? 3.078 -0.274 -27.617 1.00 89.69 109 CYS A CA 1
ATOM 860 C C . CYS A 1 109 ? 2.508 -0.563 -26.224 1.00 89.69 109 CYS A C 1
ATOM 862 O O . CYS A 1 109 ? 3.246 -0.950 -25.315 1.00 89.69 109 CYS A O 1
ATOM 864 N N . ARG A 1 110 ? 1.189 -0.426 -26.058 1.00 88.44 110 ARG A N 1
ATOM 865 C CA . ARG A 1 110 ? 0.490 -0.725 -24.798 1.00 88.44 110 ARG A CA 1
ATOM 866 C C . ARG A 1 110 ? 0.438 -2.223 -24.508 1.00 88.44 110 ARG A C 1
ATOM 868 O O . ARG A 1 110 ? 0.496 -2.603 -23.344 1.00 88.44 110 ARG A O 1
ATOM 875 N N . THR A 1 111 ? 0.391 -3.060 -25.549 1.00 84.06 111 THR A N 1
ATOM 876 C CA . THR A 1 111 ? 0.390 -4.528 -25.416 1.00 84.06 111 THR A CA 1
ATOM 877 C C . THR A 1 111 ? 1.699 -5.035 -24.812 1.00 84.06 111 THR A C 1
ATOM 879 O O . THR A 1 111 ? 1.684 -5.763 -23.824 1.00 84.06 111 THR A O 1
ATOM 882 N N . CYS A 1 112 ? 2.833 -4.593 -25.356 1.00 85.12 112 CYS A N 1
ATOM 883 C CA . CYS A 1 112 ? 4.163 -4.992 -24.885 1.00 85.12 112 CYS A CA 1
ATOM 884 C C . CYS A 1 112 ? 4.673 -4.128 -23.724 1.00 85.12 112 CYS A C 1
ATOM 886 O O . CYS A 1 112 ? 5.733 -4.415 -23.175 1.00 85.12 112 CYS A O 1
ATOM 888 N N . ALA A 1 113 ? 3.956 -3.050 -23.380 1.00 89.81 113 ALA A N 1
ATOM 889 C CA . ALA A 1 113 ? 4.396 -2.027 -22.436 1.00 89.81 113 ALA A CA 1
ATOM 890 C C . ALA A 1 113 ? 5.814 -1.508 -22.749 1.00 89.81 113 ALA A C 1
ATOM 892 O O . ALA A 1 113 ? 6.664 -1.453 -21.865 1.00 89.81 113 ALA A O 1
ATOM 893 N N . THR A 1 114 ? 6.086 -1.164 -24.014 1.00 89.38 114 THR A N 1
ATOM 894 C CA . THR A 1 114 ? 7.424 -0.745 -24.464 1.00 89.38 114 THR A CA 1
ATOM 895 C C . THR A 1 114 ? 7.360 0.409 -25.469 1.00 89.38 114 THR A C 1
ATOM 897 O O . THR A 1 114 ? 6.467 0.433 -26.324 1.00 89.38 114 THR A O 1
ATOM 900 N N . PRO A 1 115 ? 8.300 1.372 -25.417 1.00 90.94 115 PRO A N 1
ATOM 901 C CA . PRO A 1 115 ? 8.455 2.366 -26.474 1.00 90.94 115 PRO A CA 1
ATOM 902 C C . PRO A 1 115 ? 8.742 1.740 -27.838 1.00 90.94 115 PRO A C 1
ATOM 904 O O . PRO A 1 115 ? 9.404 0.709 -27.923 1.00 90.94 115 PRO A O 1
ATOM 907 N N . ILE A 1 116 ? 8.353 2.413 -28.912 1.00 86.75 116 ILE A N 1
ATOM 908 C CA . ILE A 1 116 ? 8.771 2.139 -30.288 1.00 86.75 116 ILE A CA 1
ATOM 909 C C . ILE A 1 116 ? 9.630 3.327 -30.729 1.00 86.75 116 ILE A C 1
ATOM 911 O O . ILE A 1 116 ? 9.171 4.467 -30.719 1.00 86.75 116 ILE A O 1
ATOM 915 N N . LEU A 1 117 ? 10.903 3.069 -31.035 1.00 83.44 117 LEU A N 1
ATOM 916 C CA . LEU A 1 117 ? 11.856 4.094 -31.461 1.00 83.44 117 LEU A CA 1
ATOM 917 C C . LEU A 1 117 ? 12.033 4.001 -32.977 1.00 83.44 117 LEU A C 1
ATOM 919 O O . LEU A 1 117 ? 12.522 2.987 -33.465 1.00 83.44 117 LEU A O 1
ATOM 923 N N . GLU A 1 118 ? 11.676 5.054 -33.708 1.00 66.81 118 GLU A N 1
ATOM 924 C CA . GLU A 1 118 ? 11.976 5.157 -35.140 1.00 66.81 118 GLU A CA 1
ATOM 925 C C . GLU A 1 118 ? 13.505 5.127 -35.353 1.00 66.81 118 GLU A C 1
ATOM 927 O O . GLU A 1 118 ? 14.246 5.804 -34.631 1.00 66.81 118 GLU A O 1
ATOM 932 N N . ASN A 1 119 ? 13.968 4.320 -36.319 1.00 50.84 119 ASN A N 1
ATOM 933 C CA . ASN A 1 119 ? 15.367 3.940 -36.622 1.00 50.84 119 ASN A CA 1
ATOM 934 C C . ASN A 1 119 ? 15.965 2.759 -35.835 1.00 50.84 119 ASN A C 1
ATOM 936 O O . ASN A 1 119 ? 17.151 2.463 -35.985 1.00 50.84 119 ASN A O 1
ATOM 940 N N . LEU A 1 120 ? 15.177 2.062 -35.019 1.00 50.25 120 LEU A N 1
ATOM 941 C CA . LEU A 1 120 ? 15.504 0.707 -34.585 1.00 50.25 120 LEU A CA 1
ATOM 942 C C . LEU A 1 120 ? 14.409 -0.194 -35.134 1.00 50.25 120 LEU A C 1
ATOM 944 O O . LEU A 1 120 ? 13.319 -0.218 -34.565 1.00 50.25 120 LEU A O 1
ATOM 948 N N . ASN A 1 121 ? 14.709 -0.879 -36.241 1.00 41.31 121 ASN A N 1
ATOM 949 C CA . ASN A 1 121 ? 14.098 -2.151 -36.615 1.00 41.31 121 ASN A CA 1
ATOM 950 C C . ASN A 1 121 ? 13.618 -2.854 -35.341 1.00 41.31 121 ASN A C 1
ATOM 952 O O . ASN A 1 121 ? 14.421 -3.119 -34.438 1.00 41.31 121 ASN A O 1
ATOM 956 N N . VAL A 1 122 ? 12.299 -2.978 -35.179 1.00 44.44 122 VAL A N 1
ATOM 957 C CA . VAL A 1 122 ? 11.696 -3.493 -33.947 1.00 44.44 122 VAL A CA 1
ATOM 958 C C . VAL A 1 122 ? 11.788 -5.014 -33.977 1.00 44.44 122 VAL A C 1
ATOM 960 O O . VAL A 1 122 ? 10.785 -5.704 -33.894 1.00 44.44 122 VAL A O 1
ATOM 963 N N . GLY A 1 123 ? 13.011 -5.521 -34.068 1.00 40.31 123 GLY A N 1
ATOM 964 C CA . GLY A 1 123 ? 13.364 -6.794 -33.496 1.00 40.31 123 GLY A CA 1
ATOM 965 C C . GLY A 1 123 ? 13.440 -6.607 -31.984 1.00 40.31 123 GLY A C 1
ATOM 966 O O . GLY A 1 123 ? 14.199 -5.782 -31.458 1.00 40.31 123 GLY A O 1
ATOM 967 N N . HIS A 1 124 ? 12.690 -7.421 -31.254 1.00 45.09 124 HIS A N 1
ATOM 968 C CA . HIS A 1 124 ? 13.296 -8.030 -30.078 1.00 45.09 124 HIS A CA 1
ATOM 969 C C . HIS A 1 124 ? 14.630 -8.700 -30.527 1.00 45.09 124 HIS A C 1
ATOM 971 O O . HIS A 1 124 ? 14.830 -8.929 -31.721 1.00 45.09 124 HIS A O 1
ATOM 977 N N . ASP A 1 125 ? 15.598 -8.918 -29.630 1.00 44.19 125 ASP A N 1
ATOM 978 C CA . ASP A 1 125 ? 16.973 -9.414 -29.920 1.00 44.19 125 ASP A CA 1
ATOM 979 C C . ASP A 1 125 ? 17.041 -10.794 -30.656 1.00 44.19 125 ASP A C 1
ATOM 981 O O . ASP A 1 125 ? 18.091 -11.427 -30.734 1.00 44.19 125 ASP A O 1
ATOM 985 N N . ASP A 1 126 ? 15.918 -11.264 -31.192 1.00 42.75 126 ASP A N 1
ATOM 986 C CA . ASP A 1 126 ? 15.613 -12.499 -31.898 1.00 42.75 126 ASP A CA 1
ATOM 987 C C . ASP A 1 126 ? 15.714 -12.366 -33.436 1.00 42.75 126 ASP A C 1
ATOM 989 O O . ASP A 1 126 ? 15.644 -13.371 -34.142 1.00 42.75 126 ASP A O 1
ATOM 993 N N . GLY A 1 127 ? 15.898 -11.157 -33.980 1.00 37.66 127 GLY A N 1
ATOM 994 C CA . GLY A 1 127 ? 16.286 -10.964 -35.385 1.00 37.66 127 GLY A CA 1
ATOM 995 C C . GLY A 1 127 ? 15.219 -11.244 -36.455 1.00 37.66 127 GLY A C 1
ATOM 996 O O . GLY A 1 127 ? 15.593 -11.565 -37.580 1.00 37.66 127 GLY A O 1
ATOM 997 N N . ASN A 1 128 ? 13.924 -11.098 -36.152 1.00 36.88 128 ASN A N 1
ATOM 998 C CA . ASN A 1 128 ? 12.860 -11.092 -37.166 1.00 36.88 128 ASN A CA 1
ATOM 999 C C . ASN A 1 128 ? 12.091 -9.766 -37.130 1.00 36.88 128 ASN A C 1
ATOM 1001 O O . ASN A 1 128 ? 11.337 -9.493 -36.199 1.00 36.88 128 ASN A O 1
ATOM 1005 N N . ASP A 1 129 ? 12.329 -8.948 -38.152 1.00 41.41 129 ASP A N 1
ATOM 1006 C CA . ASP A 1 129 ? 11.781 -7.605 -38.318 1.00 41.41 129 ASP A CA 1
ATOM 1007 C C . ASP A 1 129 ? 10.361 -7.609 -38.930 1.00 41.41 129 ASP A C 1
ATOM 1009 O O . ASP A 1 129 ? 10.006 -8.461 -39.742 1.00 41.41 129 ASP A O 1
ATOM 1013 N N . ASP A 1 130 ? 9.589 -6.589 -38.540 1.00 43.59 130 ASP A N 1
ATOM 1014 C CA . ASP A 1 130 ? 8.397 -6.000 -39.182 1.00 43.59 130 ASP A CA 1
ATOM 1015 C C . ASP A 1 130 ? 6.973 -6.542 -38.909 1.00 43.59 130 ASP A C 1
ATOM 1017 O O . ASP A 1 130 ? 6.029 -5.762 -39.049 1.00 43.59 130 ASP A O 1
ATOM 1021 N N . ASP A 1 131 ? 6.759 -7.762 -38.398 1.00 53.72 131 ASP A N 1
ATOM 1022 C CA . ASP A 1 131 ? 5.383 -8.311 -38.254 1.00 53.72 131 ASP A CA 1
ATOM 1023 C C . ASP A 1 131 ? 4.776 -8.266 -36.827 1.00 53.72 131 ASP A C 1
ATOM 1025 O O . ASP A 1 131 ? 3.556 -8.345 -36.649 1.00 53.72 131 ASP A O 1
ATOM 1029 N N . GLU A 1 132 ? 5.578 -8.109 -35.767 1.00 62.31 132 GLU A N 1
ATOM 1030 C CA . GLU A 1 132 ? 5.095 -8.408 -34.403 1.00 62.31 132 GLU A CA 1
ATOM 1031 C C . GLU A 1 132 ? 4.195 -7.332 -33.772 1.00 62.31 132 GLU A C 1
ATOM 1033 O O . GLU A 1 132 ? 3.409 -7.634 -32.875 1.00 62.31 132 GLU A O 1
ATOM 1038 N N . HIS A 1 133 ? 4.249 -6.077 -34.231 1.00 73.94 133 HIS A N 1
ATOM 1039 C CA . HIS A 1 133 ? 3.415 -4.994 -33.687 1.00 73.94 133 HIS A CA 1
ATOM 1040 C C . HIS A 1 133 ? 2.182 -4.649 -34.530 1.00 73.94 133 HIS A C 1
ATOM 1042 O O . HIS A 1 133 ? 1.403 -3.791 -34.108 1.00 73.94 133 HIS A O 1
ATOM 1048 N N . MET A 1 134 ? 1.951 -5.325 -35.664 1.00 71.56 134 MET A N 1
ATOM 1049 C CA . MET A 1 134 ? 0.827 -5.015 -36.563 1.00 71.56 134 MET A CA 1
ATOM 1050 C C . MET A 1 134 ? -0.542 -5.123 -35.876 1.00 71.56 134 MET A C 1
ATOM 1052 O O . MET A 1 134 ? -1.443 -4.339 -36.162 1.00 71.56 134 MET A O 1
ATOM 1056 N N . ASN A 1 135 ? -0.685 -6.058 -34.931 1.00 80.50 135 ASN A N 1
ATOM 1057 C CA . ASN A 1 135 ? -1.932 -6.313 -34.200 1.00 80.50 135 ASN A CA 1
ATOM 1058 C C . ASN A 1 135 ? -1.899 -5.816 -32.744 1.00 80.50 135 ASN A C 1
ATOM 1060 O O . ASN A 1 135 ? -2.742 -6.195 -31.926 1.00 80.50 135 ASN A O 1
ATOM 1064 N N . HIS A 1 136 ? -0.911 -4.996 -32.384 1.00 86.44 136 HIS A N 1
ATOM 1065 C CA . HIS A 1 136 ? -0.770 -4.472 -31.031 1.00 86.44 136 HIS A CA 1
ATOM 1066 C C . HIS A 1 136 ? -1.512 -3.147 -30.833 1.00 86.44 136 HIS A C 1
ATOM 1068 O O . HIS A 1 136 ? -1.798 -2.404 -31.767 1.00 86.44 136 HIS A O 1
ATOM 1074 N N . ASN A 1 137 ? -1.822 -2.830 -29.574 1.00 87.12 137 ASN A N 1
ATOM 1075 C CA . ASN A 1 137 ? -2.434 -1.558 -29.212 1.00 87.12 137 ASN A CA 1
ATOM 1076 C C . ASN A 1 137 ? -1.351 -0.472 -29.168 1.00 87.12 137 ASN A C 1
ATOM 1078 O O . ASN A 1 137 ? -0.578 -0.401 -28.207 1.00 87.12 137 ASN A O 1
ATOM 1082 N N . ILE A 1 138 ? -1.277 0.343 -30.220 1.00 88.31 138 ILE A N 1
ATOM 1083 C CA . ILE A 1 138 ? -0.252 1.375 -30.388 1.00 88.31 138 ILE A CA 1
ATOM 1084 C C . ILE A 1 138 ? -0.803 2.756 -30.029 1.00 88.31 138 ILE A C 1
ATOM 1086 O O . ILE A 1 138 ? -1.871 3.163 -30.480 1.00 88.31 138 ILE A O 1
ATOM 1090 N N . MET A 1 139 ? -0.032 3.502 -29.242 1.00 90.06 139 MET A N 1
ATOM 1091 C CA . MET A 1 139 ? -0.277 4.902 -28.921 1.00 90.06 139 MET A CA 1
ATOM 1092 C C . MET A 1 139 ? 0.778 5.772 -29.599 1.00 90.06 139 MET A C 1
ATOM 1094 O O . MET A 1 139 ? 1.966 5.644 -29.309 1.00 90.06 139 MET A O 1
ATOM 1098 N N . ILE A 1 140 ? 0.338 6.665 -30.480 1.00 89.69 140 ILE A N 1
ATOM 1099 C CA . ILE A 1 140 ? 1.184 7.643 -31.174 1.00 89.69 140 ILE A CA 1
ATOM 1100 C C . ILE A 1 140 ? 0.980 9.004 -30.506 1.00 89.69 140 ILE A C 1
ATOM 1102 O O . ILE A 1 140 ? -0.131 9.330 -30.086 1.00 89.69 140 ILE A O 1
ATOM 1106 N N . GLY A 1 141 ? 2.034 9.810 -30.406 1.00 91.94 141 GLY A N 1
ATOM 1107 C CA . GLY A 1 141 ? 1.908 11.175 -29.905 1.00 91.94 141 GLY A CA 1
ATOM 1108 C C . GLY A 1 141 ? 1.973 11.292 -28.379 1.00 91.94 141 GLY A C 1
ATOM 1109 O O . GLY A 1 141 ? 1.308 12.160 -27.813 1.00 91.94 141 GLY A O 1
ATOM 1110 N N . VAL A 1 142 ? 2.719 10.418 -27.685 1.00 94.06 142 VAL A N 1
ATOM 1111 C CA . VAL A 1 142 ? 2.731 10.393 -26.208 1.00 94.06 142 VAL A CA 1
ATOM 1112 C C . VAL A 1 142 ? 3.213 11.729 -25.625 1.00 94.06 142 VAL A C 1
ATOM 1114 O O . VAL A 1 142 ? 4.366 12.147 -25.764 1.00 94.06 142 VAL A O 1
ATOM 1117 N N . THR A 1 143 ? 2.327 12.416 -24.911 1.00 94.44 143 THR A N 1
ATOM 1118 C CA . THR A 1 143 ? 2.586 13.751 -24.361 1.00 94.44 143 THR A CA 1
ATOM 1119 C C . THR A 1 143 ? 3.499 13.713 -23.132 1.00 94.44 143 THR A C 1
ATOM 1121 O O . THR A 1 143 ? 3.580 12.723 -22.405 1.00 94.44 143 THR A O 1
ATOM 1124 N N . ASN A 1 144 ? 4.134 14.847 -22.815 1.00 91.25 144 ASN A N 1
ATOM 1125 C CA . ASN A 1 144 ? 4.901 14.994 -21.569 1.00 91.25 144 ASN A CA 1
ATOM 1126 C C . ASN A 1 144 ? 4.037 14.800 -20.309 1.00 91.25 144 ASN A C 1
ATOM 1128 O O . ASN A 1 144 ? 4.559 14.390 -19.277 1.00 91.25 144 ASN A O 1
ATOM 1132 N N . SER A 1 145 ? 2.733 15.096 -20.375 1.00 90.50 145 SER A N 1
ATOM 1133 C CA . SER A 1 145 ? 1.811 14.861 -19.256 1.00 90.50 145 SER A CA 1
ATOM 1134 C C . SER A 1 145 ? 1.590 13.364 -19.015 1.00 90.50 145 SER A C 1
ATOM 1136 O O . SER A 1 145 ? 1.614 12.917 -17.870 1.00 90.50 145 SER A O 1
ATOM 1138 N N . GLN A 1 146 ? 1.459 12.576 -20.088 1.00 92.00 146 GLN A N 1
ATOM 1139 C CA . GLN A 1 146 ? 1.319 11.120 -20.006 1.00 92.00 146 GLN A CA 1
ATOM 1140 C C . GLN A 1 146 ? 2.602 10.435 -19.519 1.00 92.00 146 GLN A C 1
ATOM 1142 O O . GLN A 1 146 ? 2.522 9.509 -18.723 1.00 92.00 146 GLN A O 1
ATOM 1147 N N . LEU A 1 147 ? 3.789 10.929 -19.895 1.00 91.38 147 LEU A N 1
ATOM 1148 C CA . LEU A 1 147 ? 5.064 10.406 -19.372 1.00 91.38 147 LEU A CA 1
ATOM 1149 C C . LEU A 1 147 ? 5.217 10.568 -17.853 1.00 91.38 147 LEU A C 1
ATOM 1151 O O . LEU A 1 147 ? 5.955 9.811 -17.230 1.00 91.38 147 LEU A O 1
ATOM 1155 N N . LYS A 1 148 ? 4.537 11.554 -17.256 1.00 90.31 148 LYS A N 1
ATOM 1156 C CA . LYS A 1 148 ? 4.508 11.744 -15.798 1.00 90.31 148 LYS A CA 1
ATOM 1157 C C . LYS A 1 148 ? 3.542 10.787 -15.092 1.00 90.31 148 LYS A C 1
ATOM 1159 O O . LYS A 1 148 ? 3.601 10.694 -13.874 1.00 90.31 148 LYS A O 1
ATOM 1164 N N . ARG A 1 149 ? 2.668 10.105 -15.841 1.00 91.94 149 ARG A N 1
ATOM 1165 C CA . ARG A 1 149 ? 1.694 9.130 -15.331 1.00 91.94 149 ARG A CA 1
ATOM 1166 C C . ARG A 1 149 ? 1.764 7.803 -16.106 1.00 91.94 149 ARG A C 1
ATOM 1168 O O . ARG A 1 149 ? 0.820 7.487 -16.837 1.00 91.94 149 ARG A O 1
ATOM 1175 N N . PRO A 1 150 ? 2.881 7.048 -16.020 1.00 90.88 150 PRO A N 1
ATOM 1176 C CA . PRO A 1 150 ? 3.047 5.768 -16.712 1.00 90.88 150 PRO A CA 1
ATOM 1177 C C . PRO A 1 150 ? 1.911 4.756 -16.528 1.00 90.88 150 PRO A C 1
ATOM 1179 O O . PRO A 1 150 ? 1.645 3.990 -17.453 1.00 90.88 150 PRO A O 1
ATOM 1182 N N . THR A 1 151 ? 1.198 4.763 -15.397 1.00 90.69 151 THR A N 1
ATOM 1183 C CA . THR A 1 151 ? 0.013 3.911 -15.187 1.00 90.69 151 THR A CA 1
ATOM 1184 C C . THR A 1 151 ? -1.087 4.137 -16.228 1.00 90.69 151 THR A C 1
ATOM 1186 O O . THR A 1 151 ? -1.837 3.210 -16.515 1.00 90.69 151 THR A O 1
ATOM 1189 N N . ASN A 1 152 ? -1.144 5.311 -16.868 1.00 89.31 152 ASN A N 1
ATOM 1190 C CA . ASN A 1 152 ? -2.078 5.600 -17.962 1.00 89.31 152 ASN A CA 1
ATOM 1191 C C . ASN A 1 152 ? -1.596 5.086 -19.330 1.00 89.31 152 ASN A C 1
ATOM 1193 O O . ASN A 1 152 ? -2.359 5.096 -20.296 1.00 89.31 152 ASN A O 1
ATOM 1197 N N . LEU A 1 153 ? -0.331 4.664 -19.447 1.00 89.38 153 LEU A N 1
ATOM 1198 C CA . LEU A 1 153 ? 0.230 4.150 -20.699 1.00 89.38 153 LEU A CA 1
ATOM 1199 C C . LEU A 1 153 ? -0.068 2.666 -20.905 1.00 89.38 153 LEU A C 1
ATOM 1201 O O . LEU A 1 153 ? -0.176 2.209 -22.041 1.00 89.38 153 LEU A O 1
ATOM 1205 N N . ILE A 1 154 ? -0.239 1.919 -19.821 1.00 88.50 154 ILE A N 1
ATOM 1206 C CA . ILE A 1 154 ? -0.419 0.466 -19.829 1.00 88.50 154 ILE A CA 1
ATOM 1207 C C . ILE A 1 154 ? -1.791 0.089 -19.287 1.00 88.50 154 ILE A C 1
ATOM 1209 O O . ILE A 1 154 ? -2.409 0.849 -18.548 1.00 88.50 154 ILE A O 1
ATOM 1213 N N . ASP A 1 155 ? -2.282 -1.088 -19.661 1.00 82.94 155 ASP A N 1
ATOM 1214 C CA . ASP A 1 155 ? -3.502 -1.612 -19.055 1.00 82.94 155 ASP A CA 1
ATOM 1215 C C . ASP A 1 155 ? -3.192 -2.250 -17.682 1.00 82.94 155 ASP A C 1
ATOM 1217 O O . ASP A 1 155 ? -2.169 -2.941 -17.527 1.00 82.94 155 ASP A O 1
ATOM 1221 N N . PRO A 1 156 ? -4.058 -2.031 -16.672 1.00 80.94 156 PRO A N 1
ATOM 1222 C CA . PRO A 1 156 ? -3.855 -2.558 -15.328 1.00 80.94 156 PRO A CA 1
ATOM 1223 C C . PRO A 1 156 ? -3.990 -4.087 -15.293 1.00 80.94 156 PRO A C 1
ATOM 1225 O O . PRO A 1 156 ? -4.906 -4.666 -15.882 1.00 80.94 156 PRO A O 1
ATOM 1228 N N . LEU A 1 157 ? -3.119 -4.755 -14.531 1.00 79.12 157 LEU A N 1
ATOM 1229 C CA . LEU A 1 157 ? -3.185 -6.199 -14.278 1.00 79.12 157 LEU A CA 1
ATOM 1230 C C . LEU A 1 157 ? -4.230 -6.491 -13.198 1.00 79.12 157 LEU A C 1
ATOM 1232 O O . LEU A 1 157 ? -3.918 -6.672 -12.022 1.00 79.12 157 LEU A O 1
ATOM 1236 N N . VAL A 1 158 ? -5.495 -6.543 -13.609 1.00 74.56 158 VAL A N 1
ATOM 1237 C CA . VAL A 1 158 ? -6.662 -6.676 -12.715 1.00 74.56 158 VAL A CA 1
ATOM 1238 C C . VAL A 1 158 ? -6.938 -8.103 -12.209 1.00 74.56 158 VAL A C 1
ATOM 1240 O O . VAL A 1 158 ? -7.956 -8.332 -11.552 1.00 74.56 158 VAL A O 1
ATOM 1243 N N . ASP A 1 159 ? -6.079 -9.087 -12.500 1.00 72.19 159 ASP A N 1
ATOM 1244 C CA . ASP A 1 159 ? -6.268 -10.454 -11.994 1.00 72.19 159 ASP A CA 1
ATOM 1245 C C . ASP A 1 159 ? -6.137 -10.487 -10.459 1.00 72.19 159 ASP A C 1
ATOM 1247 O O . ASP A 1 159 ? -5.073 -10.255 -9.884 1.00 72.19 159 ASP A O 1
ATOM 1251 N N . ASN A 1 160 ? -7.246 -10.827 -9.798 1.00 68.69 160 ASN A N 1
ATOM 1252 C CA . ASN A 1 160 ? -7.381 -10.935 -8.344 1.00 68.69 160 ASN A CA 1
ATOM 1253 C C . ASN A 1 160 ? -6.505 -12.023 -7.698 1.00 68.69 160 ASN A C 1
ATOM 1255 O O . ASN A 1 160 ? -6.396 -12.080 -6.469 1.00 68.69 160 ASN A O 1
ATOM 1259 N N . HIS A 1 161 ? -5.937 -12.934 -8.489 1.00 65.62 161 HIS A N 1
ATOM 1260 C CA . HIS A 1 161 ? -5.090 -14.025 -8.012 1.00 65.62 161 HIS A CA 1
ATOM 1261 C C . HIS A 1 161 ? -3.587 -13.724 -8.071 1.00 65.62 161 HIS A C 1
ATOM 1263 O O . HIS A 1 161 ? -2.809 -14.534 -7.547 1.00 65.62 161 HIS A O 1
ATOM 1269 N N . SER A 1 162 ? -3.210 -12.595 -8.677 1.00 71.25 162 SER A N 1
ATOM 1270 C CA . SER A 1 162 ? -1.834 -12.117 -8.818 1.00 71.25 162 SER A CA 1
ATOM 1271 C C . SER A 1 162 ? -1.723 -10.642 -8.410 1.00 71.25 162 SER A C 1
ATOM 1273 O O . SER A 1 162 ? -1.685 -10.347 -7.218 1.00 71.25 162 SER A O 1
ATOM 1275 N N . ASN A 1 163 ? -1.700 -9.726 -9.379 1.00 70.81 163 ASN A N 1
ATOM 1276 C CA . ASN A 1 163 ? -1.343 -8.322 -9.184 1.00 70.81 163 ASN A CA 1
ATOM 1277 C C . ASN A 1 163 ? -2.489 -7.475 -8.620 1.00 70.81 163 ASN A C 1
ATOM 1279 O O . ASN A 1 163 ? -2.224 -6.553 -7.859 1.00 70.81 163 ASN A O 1
ATOM 1283 N N . ALA A 1 164 ? -3.743 -7.789 -8.972 1.00 73.50 164 ALA A N 1
ATOM 1284 C CA . ALA A 1 164 ? -4.945 -7.085 -8.517 1.00 73.50 164 ALA A CA 1
ATOM 1285 C C . ALA A 1 164 ? -4.815 -5.544 -8.541 1.00 73.50 164 ALA A C 1
ATOM 1287 O O . ALA A 1 164 ? -5.197 -4.877 -7.583 1.00 73.50 164 ALA A O 1
ATOM 1288 N N . GLN A 1 165 ? -4.256 -4.985 -9.619 1.00 80.12 165 GLN A N 1
ATOM 1289 C CA . GLN A 1 165 ? -3.977 -3.552 -9.713 1.00 80.12 165 GLN A CA 1
ATOM 1290 C C . GLN A 1 165 ? -5.265 -2.738 -9.821 1.00 80.12 165 GLN A C 1
ATOM 1292 O O . GLN A 1 165 ? -5.959 -2.767 -10.846 1.00 80.12 165 GLN A O 1
ATOM 1297 N N . TYR A 1 166 ? -5.550 -1.964 -8.779 1.00 80.75 166 TYR A N 1
ATOM 1298 C CA . TYR A 1 166 ? -6.660 -1.027 -8.747 1.00 80.75 166 TYR A CA 1
ATOM 1299 C C . TYR A 1 166 ? -6.140 0.403 -8.671 1.00 80.75 166 TYR A C 1
ATOM 1301 O O . TYR A 1 166 ? -5.298 0.726 -7.846 1.00 80.75 166 TYR A O 1
ATOM 1309 N N . MET A 1 167 ? -6.643 1.265 -9.552 1.00 85.06 167 MET A N 1
ATOM 1310 C CA . MET A 1 167 ? -6.226 2.666 -9.612 1.00 85.06 167 MET A CA 1
ATOM 1311 C C . MET A 1 167 ? -7.158 3.504 -8.754 1.00 85.06 167 MET A C 1
ATOM 1313 O O . MET A 1 167 ? -8.374 3.436 -8.936 1.00 85.06 167 MET A O 1
ATOM 1317 N N . PHE A 1 168 ? -6.607 4.268 -7.815 1.00 91.69 168 PHE A N 1
ATOM 1318 C CA . PHE A 1 168 ? -7.385 5.175 -6.970 1.00 91.69 168 PHE A CA 1
ATOM 1319 C C . PHE A 1 168 ? -8.145 6.202 -7.811 1.00 91.69 168 PHE A C 1
ATOM 1321 O O . PHE A 1 168 ? -7.621 6.704 -8.806 1.00 91.69 168 PHE A O 1
ATOM 1328 N N . SER A 1 169 ? -9.360 6.547 -7.380 1.00 91.31 169 SER A N 1
ATOM 1329 C CA . SER A 1 169 ? -10.117 7.656 -7.963 1.00 91.31 169 SER A CA 1
ATOM 1330 C C . SER A 1 169 ? -9.382 8.977 -7.798 1.00 91.31 169 SER A C 1
ATOM 1332 O O . SER A 1 169 ? -8.645 9.177 -6.827 1.00 91.31 169 SER A O 1
ATOM 1334 N N . LYS A 1 170 ? -9.625 9.910 -8.721 1.00 89.88 170 LYS A N 1
ATOM 1335 C CA . LYS A 1 170 ? -9.123 11.280 -8.612 1.00 89.88 170 LYS A CA 1
ATOM 1336 C C . LYS A 1 170 ? -9.409 11.892 -7.237 1.00 89.88 170 LYS A C 1
ATOM 1338 O O . LYS A 1 170 ? -8.491 12.427 -6.630 1.00 89.88 170 LYS A O 1
ATOM 1343 N N . GLU A 1 171 ? -10.626 11.755 -6.707 1.00 91.12 171 GLU A N 1
ATOM 1344 C CA . GLU A 1 171 ? -10.982 12.321 -5.401 1.00 91.12 171 GLU A CA 1
ATOM 1345 C C . GLU A 1 171 ? -10.164 11.724 -4.250 1.00 91.12 171 GLU A C 1
ATOM 1347 O O . GLU A 1 171 ? -9.766 12.447 -3.339 1.00 91.12 171 GLU A O 1
ATOM 1352 N N . THR A 1 172 ? -9.890 10.415 -4.285 1.00 93.69 172 THR A N 1
ATOM 1353 C CA . THR A 1 172 ? -9.027 9.768 -3.292 1.00 93.69 172 THR A CA 1
ATOM 1354 C C . THR A 1 172 ? -7.572 10.198 -3.437 1.00 93.69 172 THR A C 1
ATOM 1356 O O . THR A 1 172 ? -6.940 10.493 -2.424 1.00 93.69 172 THR A O 1
ATOM 1359 N N . LYS A 1 173 ? -7.046 10.294 -4.664 1.00 93.69 173 LYS A N 1
ATOM 1360 C CA . LYS A 1 173 ? -5.682 10.790 -4.898 1.00 93.69 173 LYS A CA 1
ATOM 1361 C C . LYS A 1 173 ? -5.524 12.220 -4.383 1.00 93.69 173 LYS A C 1
ATOM 1363 O O . LYS A 1 173 ? -4.623 12.475 -3.589 1.00 93.69 173 LYS A O 1
ATOM 1368 N N . ASP A 1 174 ? -6.433 13.114 -4.768 1.00 91.56 174 ASP A N 1
ATOM 1369 C CA . ASP A 1 174 ? -6.408 14.518 -4.361 1.00 91.56 174 ASP A CA 1
ATOM 1370 C C . ASP A 1 174 ? -6.440 14.635 -2.830 1.00 91.56 174 ASP A C 1
ATOM 1372 O O . ASP A 1 174 ? -5.571 15.276 -2.244 1.00 91.56 174 ASP A O 1
ATOM 1376 N N . PHE A 1 175 ? -7.387 13.968 -2.163 1.00 94.00 175 PHE A N 1
ATOM 1377 C CA . PHE A 1 175 ? -7.485 13.980 -0.700 1.00 94.00 175 PHE A CA 1
ATOM 1378 C C . PHE A 1 175 ? -6.195 13.501 -0.013 1.00 94.00 175 PHE A C 1
ATOM 1380 O O . PHE A 1 175 ? -5.722 14.149 0.925 1.00 94.00 175 PHE A O 1
ATOM 1387 N N . LEU A 1 176 ? -5.618 12.385 -0.470 1.00 95.12 176 LEU A N 1
ATOM 1388 C CA . LEU A 1 176 ? -4.408 11.822 0.128 1.00 95.12 176 LEU A CA 1
ATOM 1389 C C . LEU A 1 176 ? -3.220 12.770 -0.009 1.00 95.12 176 LEU A C 1
ATOM 1391 O O . LEU A 1 176 ? -2.505 12.981 0.965 1.00 95.12 176 LEU A O 1
ATOM 1395 N N . ILE A 1 177 ? -3.019 13.362 -1.187 1.00 92.12 177 ILE A N 1
ATOM 1396 C CA . ILE A 1 177 ? -1.860 14.226 -1.425 1.00 92.12 177 ILE A CA 1
ATOM 1397 C C . ILE A 1 177 ? -1.942 15.495 -0.576 1.00 92.12 177 ILE A C 1
ATOM 1399 O O . ILE A 1 177 ? -0.964 15.836 0.086 1.00 92.12 177 ILE A O 1
ATOM 1403 N N . HIS A 1 178 ? -3.109 16.144 -0.519 1.00 89.38 178 HIS A N 1
ATOM 1404 C CA . HIS A 1 178 ? -3.301 17.305 0.356 1.00 89.38 178 HIS A CA 1
ATOM 1405 C C . HIS A 1 178 ? -3.084 16.927 1.827 1.00 89.38 178 HIS A C 1
ATOM 1407 O O . HIS A 1 178 ? -2.335 17.600 2.525 1.00 89.38 178 HIS A O 1
ATOM 1413 N N . SER A 1 179 ? -3.621 15.784 2.273 1.00 92.50 179 SER A N 1
ATOM 1414 C CA . SER A 1 179 ? -3.430 15.303 3.650 1.00 92.50 179 SER A CA 1
ATOM 1415 C C . SER A 1 179 ? -1.962 15.043 4.003 1.00 92.50 179 SER A C 1
ATOM 1417 O O . SER A 1 179 ? -1.564 15.248 5.147 1.00 92.50 179 SER A O 1
ATOM 1419 N N . ILE A 1 180 ? -1.161 14.563 3.048 1.00 92.44 180 ILE A N 1
ATOM 1420 C CA . ILE A 1 180 ? 0.279 14.315 3.218 1.00 92.44 180 ILE A CA 1
ATOM 1421 C C . ILE A 1 180 ? 1.034 15.642 3.354 1.00 92.44 180 ILE A C 1
ATOM 1423 O O . ILE A 1 180 ? 1.857 15.788 4.259 1.00 92.44 180 ILE A O 1
ATOM 1427 N N . ILE A 1 181 ? 0.718 16.612 2.489 1.00 87.69 181 ILE A N 1
ATOM 1428 C CA . ILE A 1 181 ? 1.318 17.953 2.493 1.00 87.69 181 ILE A CA 1
ATOM 1429 C C . ILE A 1 181 ? 0.980 18.702 3.786 1.00 87.69 181 ILE A C 1
ATOM 1431 O O . ILE A 1 181 ? 1.867 19.275 4.422 1.00 87.69 181 ILE A O 1
ATOM 1435 N N . ASP A 1 182 ? -0.286 18.681 4.202 1.00 88.25 182 ASP A N 1
ATOM 1436 C CA . ASP A 1 182 ? -0.757 19.387 5.397 1.00 88.25 182 ASP A CA 1
ATOM 1437 C C . ASP A 1 182 ? -0.107 18.834 6.668 1.00 88.25 182 ASP A C 1
ATOM 1439 O O . ASP A 1 182 ? 0.277 19.598 7.555 1.00 88.25 182 ASP A O 1
ATOM 1443 N N . GLN A 1 183 ? 0.109 17.516 6.714 1.00 90.44 183 GLN A N 1
ATOM 1444 C CA . GLN A 1 183 ? 0.818 16.834 7.800 1.00 90.44 183 GLN A CA 1
ATOM 1445 C C . GLN A 1 183 ? 2.347 16.939 7.715 1.00 90.44 183 GLN A C 1
ATOM 1447 O O . GLN A 1 183 ? 3.039 16.375 8.558 1.00 90.44 183 GLN A O 1
ATOM 1452 N N . LYS A 1 184 ? 2.882 17.687 6.741 1.00 90.44 184 LYS A N 1
ATOM 1453 C CA . LYS A 1 184 ? 4.320 17.973 6.585 1.00 90.44 184 LYS A CA 1
ATOM 1454 C C . LYS A 1 184 ? 5.189 16.734 6.359 1.00 90.44 184 LYS A C 1
ATOM 1456 O O . LYS A 1 184 ? 6.396 16.771 6.594 1.00 90.44 184 LYS A O 1
ATOM 1461 N N . PHE A 1 185 ? 4.606 15.661 5.831 1.00 93.25 185 PHE A N 1
ATOM 1462 C CA . PHE A 1 185 ? 5.389 14.531 5.350 1.00 93.25 185 PHE A CA 1
ATOM 1463 C C . PHE A 1 185 ? 6.158 14.939 4.094 1.00 93.25 185 PHE A C 1
ATOM 1465 O O . PHE A 1 185 ? 5.580 15.445 3.132 1.00 93.25 185 PHE A O 1
ATOM 1472 N N . ASN A 1 186 ? 7.463 14.678 4.084 1.00 92.62 186 ASN A N 1
ATOM 1473 C CA . ASN A 1 186 ? 8.324 14.947 2.933 1.00 92.62 186 ASN A CA 1
ATOM 1474 C C . ASN A 1 186 ? 8.968 13.675 2.364 1.00 92.62 186 ASN A C 1
ATOM 1476 O O . ASN A 1 186 ? 9.520 13.730 1.273 1.00 92.62 186 ASN A O 1
ATOM 1480 N N . HIS A 1 187 ? 8.851 12.527 3.041 1.00 96.62 187 HIS A N 1
ATOM 1481 C CA . HIS A 1 187 ? 9.264 11.222 2.522 1.00 96.62 187 HIS A CA 1
ATOM 1482 C C . HIS A 1 187 ? 8.067 10.274 2.467 1.00 96.62 187 HIS A C 1
ATOM 1484 O O . HIS A 1 187 ? 7.520 9.878 3.494 1.00 96.62 187 HIS A O 1
ATOM 1490 N N . VAL A 1 188 ? 7.664 9.888 1.257 1.00 97.94 188 VAL A N 1
ATOM 1491 C CA . VAL A 1 188 ? 6.494 9.035 1.027 1.00 97.94 188 VAL A CA 1
ATOM 1492 C C . VAL A 1 188 ? 6.913 7.719 0.380 1.00 97.94 188 VAL A C 1
ATOM 1494 O O . VAL A 1 188 ? 7.241 7.674 -0.807 1.00 97.94 188 VAL A O 1
ATOM 1497 N N . LEU A 1 189 ? 6.861 6.628 1.145 1.00 98.75 189 LEU A N 1
ATOM 1498 C CA . LEU A 1 189 ? 7.100 5.278 0.637 1.00 98.75 189 LEU A CA 1
ATOM 1499 C C . LEU A 1 189 ? 5.788 4.679 0.117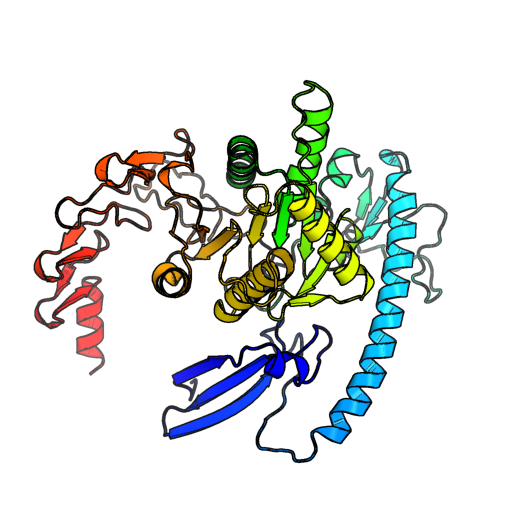 1.00 98.75 189 LEU A C 1
ATOM 1501 O O . LEU A 1 189 ? 4.924 4.290 0.899 1.00 98.75 189 LEU A O 1
ATOM 1505 N N . CYS A 1 190 ? 5.643 4.579 -1.201 1.00 98.56 190 CYS A N 1
ATOM 1506 C CA . CYS A 1 190 ? 4.492 3.950 -1.846 1.00 98.56 190 CYS A CA 1
ATOM 1507 C C . CYS A 1 190 ? 4.774 2.462 -2.085 1.00 98.56 190 CYS A C 1
ATOM 1509 O O . CYS A 1 190 ? 5.723 2.122 -2.783 1.00 98.56 190 CYS A O 1
ATOM 1511 N N . ILE A 1 191 ? 3.944 1.567 -1.549 1.00 98.38 191 ILE A N 1
ATOM 1512 C CA . ILE A 1 191 ? 4.051 0.112 -1.719 1.00 98.38 191 ILE A CA 1
ATOM 1513 C C . ILE A 1 191 ? 2.791 -0.390 -2.430 1.00 98.38 191 ILE A C 1
ATOM 1515 O O . ILE A 1 191 ? 1.713 -0.424 -1.841 1.00 98.38 191 ILE A O 1
ATOM 1519 N N . GLY A 1 192 ? 2.913 -0.765 -3.704 1.00 96.25 192 GLY A N 1
ATOM 1520 C CA . GLY A 1 192 ? 1.768 -1.155 -4.537 1.00 96.25 192 GLY A CA 1
ATOM 1521 C C . GLY A 1 192 ? 0.807 -0.009 -4.872 1.00 96.25 192 GLY A C 1
ATOM 1522 O O . GLY A 1 192 ? -0.334 -0.261 -5.234 1.00 96.25 192 GLY A O 1
ATOM 1523 N N . ALA A 1 193 ? 1.243 1.248 -4.734 1.00 96.19 193 ALA A N 1
ATOM 1524 C CA . ALA A 1 193 ? 0.418 2.439 -4.969 1.00 96.19 193 ALA A CA 1
ATOM 1525 C C . ALA A 1 193 ? 1.010 3.347 -6.072 1.00 96.19 193 ALA A C 1
ATOM 1527 O O . ALA A 1 193 ? 1.321 4.517 -5.816 1.00 96.19 193 ALA A O 1
ATOM 1528 N N . PRO A 1 194 ? 1.197 2.837 -7.304 1.00 95.19 194 PRO A N 1
ATOM 1529 C CA . PRO A 1 194 ? 1.937 3.538 -8.351 1.00 95.19 194 PRO A CA 1
ATOM 1530 C C . PRO A 1 194 ? 1.265 4.843 -8.790 1.00 95.19 194 PRO A C 1
ATOM 1532 O O . PRO A 1 194 ? 1.943 5.851 -8.964 1.00 95.19 194 PRO A O 1
ATOM 1535 N N . SER A 1 195 ? -0.068 4.884 -8.872 1.00 93.50 195 SER A N 1
ATOM 1536 C CA . SER A 1 195 ? -0.782 6.102 -9.271 1.00 93.50 195 SER A CA 1
ATOM 1537 C C . SER A 1 195 ? -0.652 7.237 -8.250 1.00 93.50 195 SER A C 1
ATOM 1539 O O . SER A 1 195 ? -0.738 8.399 -8.625 1.00 93.50 195 SER A O 1
ATOM 1541 N N . ILE A 1 196 ? -0.468 6.931 -6.959 1.00 94.56 196 ILE A N 1
ATOM 1542 C CA . ILE A 1 196 ? -0.237 7.955 -5.926 1.00 94.56 196 ILE A CA 1
ATOM 1543 C C . ILE A 1 196 ? 1.185 8.496 -6.034 1.00 94.56 196 ILE A C 1
ATOM 1545 O O . ILE A 1 196 ? 1.381 9.708 -6.011 1.00 94.56 196 ILE A O 1
ATOM 1549 N N . HIS A 1 197 ? 2.165 7.605 -6.207 1.00 95.50 197 HIS A N 1
ATOM 1550 C CA . HIS A 1 197 ? 3.555 7.985 -6.439 1.00 95.50 197 HIS A CA 1
ATOM 1551 C C . HIS A 1 197 ? 3.688 8.956 -7.622 1.00 95.50 197 HIS A C 1
ATOM 1553 O O . HIS A 1 197 ? 4.328 9.998 -7.501 1.00 95.50 197 HIS A O 1
ATOM 1559 N N . GLU A 1 198 ? 3.022 8.663 -8.740 1.00 93.69 198 GLU A N 1
ATOM 1560 C CA . GLU A 1 198 ? 3.009 9.529 -9.923 1.00 93.69 198 GLU A CA 1
ATOM 1561 C C . GLU A 1 198 ? 2.470 10.935 -9.625 1.00 93.69 198 GLU A C 1
ATOM 1563 O O . GLU A 1 198 ? 3.107 11.925 -9.988 1.00 93.69 198 GLU A O 1
ATOM 1568 N N . GLU A 1 199 ? 1.335 11.050 -8.929 1.00 92.50 199 GLU A N 1
ATOM 1569 C CA . GLU A 1 199 ? 0.781 12.365 -8.587 1.00 92.50 199 GLU A CA 1
ATOM 1570 C C . GLU A 1 199 ? 1.672 13.129 -7.593 1.00 92.50 199 GLU A C 1
ATOM 1572 O O . GLU A 1 199 ? 1.863 14.335 -7.756 1.00 92.50 199 GLU A O 1
ATOM 1577 N N . LEU A 1 200 ? 2.296 12.448 -6.623 1.00 91.88 200 LEU A N 1
ATOM 1578 C CA . LEU A 1 200 ? 3.259 13.072 -5.705 1.00 91.88 200 LEU A CA 1
ATOM 1579 C C . LEU A 1 200 ? 4.469 13.640 -6.460 1.00 91.88 200 LEU A C 1
ATOM 1581 O O . LEU A 1 200 ? 4.901 14.757 -6.177 1.00 91.88 200 LEU A O 1
ATOM 1585 N N . LEU A 1 201 ? 4.990 12.920 -7.459 1.00 89.25 201 LEU A N 1
ATOM 1586 C CA . LEU A 1 201 ? 6.089 13.403 -8.302 1.00 89.25 201 LEU A CA 1
ATOM 1587 C C . LEU A 1 201 ? 5.687 14.585 -9.193 1.00 89.25 201 LEU A C 1
ATOM 1589 O O . LEU A 1 201 ? 6.524 15.437 -9.507 1.00 89.25 201 LEU A O 1
ATOM 1593 N N . VAL A 1 202 ? 4.429 14.634 -9.640 1.00 86.38 202 VAL A N 1
ATOM 1594 C CA . VAL A 1 202 ? 3.899 15.777 -10.394 1.00 86.38 202 VAL A CA 1
ATOM 1595 C C . VAL A 1 202 ? 3.788 16.999 -9.487 1.00 86.38 202 VAL A C 1
ATOM 1597 O O . VAL A 1 202 ? 4.303 18.057 -9.848 1.00 86.38 202 VAL A O 1
ATOM 1600 N N . MET A 1 203 ? 3.168 16.846 -8.316 1.00 77.94 203 MET A N 1
ATOM 1601 C CA . MET A 1 203 ? 2.908 17.953 -7.394 1.00 77.94 203 MET A CA 1
ATOM 1602 C C . MET A 1 203 ? 4.184 18.470 -6.727 1.00 77.94 203 MET A C 1
ATOM 1604 O O . MET A 1 203 ? 4.363 19.682 -6.626 1.00 77.94 203 MET A O 1
ATOM 1608 N N . GLY A 1 204 ? 5.131 17.591 -6.381 1.00 67.12 204 GLY A N 1
ATOM 1609 C CA . GLY A 1 204 ? 6.427 17.990 -5.821 1.00 67.12 204 GLY A CA 1
ATOM 1610 C C . GLY A 1 204 ? 7.218 18.939 -6.732 1.00 67.12 204 GLY A C 1
ATOM 1611 O O . GLY A 1 204 ? 7.915 19.819 -6.240 1.00 67.12 204 GLY A O 1
ATOM 1612 N N . LYS A 1 205 ? 7.055 18.827 -8.061 1.00 66.00 205 LYS A N 1
ATOM 1613 C CA . LYS A 1 205 ? 7.665 19.746 -9.043 1.00 66.00 205 LYS A CA 1
ATOM 1614 C C . LYS A 1 205 ? 6.917 21.070 -9.196 1.00 66.00 205 LYS A C 1
ATOM 1616 O O . LYS A 1 205 ? 7.522 22.059 -9.596 1.00 66.00 205 LYS A O 1
ATOM 1621 N N . GLN A 1 206 ? 5.608 21.083 -8.951 1.00 58.97 206 GLN A N 1
ATOM 1622 C CA . GLN A 1 206 ? 4.795 22.301 -9.024 1.00 58.97 206 GLN A CA 1
ATOM 1623 C C . GLN A 1 206 ? 5.055 23.193 -7.806 1.00 58.97 206 GLN A C 1
ATOM 1625 O O . GLN A 1 206 ? 5.256 24.392 -7.958 1.00 58.97 206 GLN A O 1
ATOM 1630 N N . MET A 1 207 ? 5.173 22.590 -6.621 1.00 53.84 207 MET A N 1
ATOM 1631 C CA . MET A 1 207 ? 5.467 23.309 -5.378 1.00 53.84 207 MET A CA 1
ATOM 1632 C C . MET A 1 207 ? 6.859 23.957 -5.368 1.00 53.84 207 MET A C 1
ATOM 1634 O O . MET A 1 207 ? 7.019 25.027 -4.799 1.00 53.84 207 MET A O 1
ATOM 1638 N N . SER A 1 208 ? 7.851 23.374 -6.052 1.00 50.72 208 SER A N 1
ATOM 1639 C CA . SER A 1 208 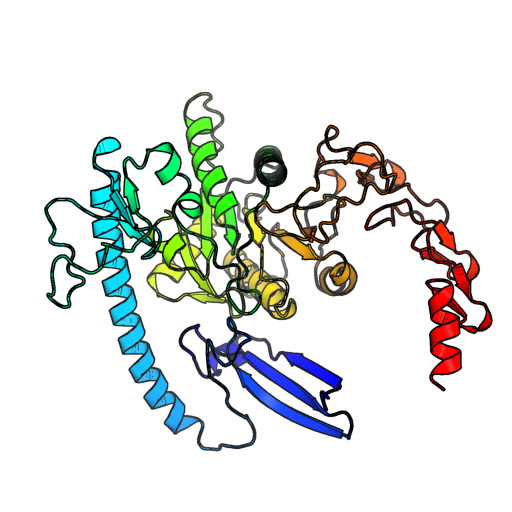? 9.203 23.948 -6.158 1.00 50.72 208 SER A CA 1
ATOM 1640 C C . SER A 1 208 ? 9.322 25.160 -7.097 1.00 50.72 208 SER A C 1
ATOM 1642 O O . SER A 1 208 ? 10.398 25.742 -7.189 1.00 50.72 208 SER A O 1
ATOM 1644 N N . GLY A 1 209 ? 8.272 25.494 -7.858 1.00 48.25 209 GLY A N 1
ATOM 1645 C CA . GLY A 1 209 ? 8.319 26.512 -8.914 1.00 48.25 209 GLY A CA 1
ATOM 1646 C C . GLY A 1 209 ? 7.608 27.833 -8.607 1.00 48.25 209 GLY A C 1
ATOM 1647 O O . GLY A 1 209 ? 7.824 28.790 -9.343 1.00 48.25 209 GLY A O 1
ATOM 1648 N N . GLU A 1 210 ? 6.773 27.908 -7.563 1.00 45.00 210 GLU A N 1
ATOM 1649 C CA . GLU A 1 210 ? 5.918 29.088 -7.332 1.00 45.00 210 GLU A CA 1
ATOM 1650 C C . GLU A 1 210 ? 6.054 29.732 -5.945 1.00 45.00 210 GLU A C 1
ATOM 1652 O O . GLU A 1 210 ? 5.796 30.931 -5.842 1.00 45.00 210 GLU A O 1
ATOM 1657 N N . LYS A 1 211 ? 6.504 29.020 -4.899 1.00 42.72 211 LYS A N 1
ATOM 1658 C CA . LYS A 1 211 ? 6.845 29.615 -3.593 1.00 42.72 211 LYS A CA 1
ATOM 1659 C C . LYS A 1 211 ? 7.944 28.815 -2.887 1.00 42.72 211 LYS A C 1
ATOM 1661 O O . LYS A 1 211 ? 7.902 27.588 -2.845 1.00 42.72 211 LYS A O 1
ATOM 1666 N N . ASP A 1 212 ? 8.938 29.529 -2.369 1.00 44.06 212 ASP A N 1
ATOM 1667 C CA . ASP A 1 212 ? 10.143 29.021 -1.702 1.00 44.06 212 ASP A CA 1
ATOM 1668 C C . ASP A 1 212 ? 9.844 28.548 -0.262 1.00 44.06 212 ASP A C 1
ATOM 1670 O O . ASP A 1 212 ? 10.425 29.015 0.713 1.00 44.06 212 ASP A O 1
ATOM 1674 N N . ASP A 1 213 ? 8.880 27.633 -0.118 1.00 46.72 213 ASP A N 1
ATOM 1675 C CA . ASP A 1 213 ? 8.448 27.081 1.177 1.00 46.72 213 ASP A CA 1
ATOM 1676 C C . ASP A 1 213 ? 9.142 25.730 1.469 1.00 46.72 213 ASP A C 1
ATOM 1678 O O . ASP A 1 213 ? 8.837 25.051 2.450 1.00 46.72 213 ASP A O 1
ATOM 1682 N N . GLY A 1 214 ? 10.054 25.290 0.592 1.00 48.22 214 GLY A N 1
ATOM 1683 C CA . GLY A 1 214 ? 10.974 24.169 0.826 1.00 48.22 214 GLY A CA 1
ATOM 1684 C C . GLY A 1 214 ? 10.371 22.756 0.915 1.00 48.22 214 GLY A C 1
ATOM 1685 O O . GLY A 1 214 ? 11.117 21.802 1.139 1.00 48.22 214 GLY A O 1
ATOM 1686 N N . CYS A 1 215 ? 9.059 22.557 0.735 1.00 53.62 215 CYS A N 1
ATOM 1687 C CA . CYS A 1 215 ? 8.441 21.228 0.862 1.00 53.62 215 CYS A CA 1
ATOM 1688 C C . CYS A 1 215 ? 8.608 20.386 -0.419 1.00 53.62 215 CYS A C 1
ATOM 1690 O O . CYS A 1 215 ? 7.691 20.234 -1.227 1.00 53.62 215 CYS A O 1
ATOM 1692 N N . VAL A 1 216 ? 9.806 19.833 -0.617 1.00 73.75 216 VAL A N 1
ATOM 1693 C CA . VAL A 1 216 ? 10.065 18.834 -1.661 1.00 73.75 216 VAL A CA 1
ATOM 1694 C C . VAL A 1 216 ? 9.572 17.474 -1.167 1.00 73.75 216 VAL A C 1
ATOM 1696 O O . VAL A 1 216 ? 10.174 16.880 -0.274 1.00 73.75 216 VAL A O 1
ATOM 1699 N N . ILE A 1 217 ? 8.486 16.962 -1.752 1.00 87.88 217 ILE A N 1
ATOM 1700 C CA . ILE A 1 217 ? 8.053 15.583 -1.499 1.00 87.88 217 ILE A CA 1
ATOM 1701 C C . ILE A 1 217 ? 8.982 14.625 -2.241 1.00 87.88 217 ILE A C 1
ATOM 1703 O O . ILE A 1 217 ? 8.997 14.563 -3.472 1.00 87.88 217 ILE A O 1
ATOM 1707 N N . ASN A 1 218 ? 9.710 13.821 -1.480 1.00 92.69 218 ASN A N 1
ATOM 1708 C CA . ASN A 1 218 ? 10.467 12.684 -1.964 1.00 92.69 218 ASN A CA 1
ATOM 1709 C C . ASN A 1 218 ? 9.581 11.433 -1.915 1.00 92.69 218 ASN A C 1
ATOM 1711 O O . ASN A 1 218 ? 9.290 10.902 -0.844 1.00 92.69 218 ASN A O 1
ATOM 1715 N N . SER A 1 219 ? 9.124 10.965 -3.076 1.00 95.81 219 SER A N 1
ATOM 1716 C CA . SER A 1 219 ? 8.336 9.737 -3.177 1.00 95.81 219 SER A CA 1
ATOM 1717 C C . SER A 1 219 ? 9.180 8.591 -3.727 1.00 95.81 219 SER A C 1
ATOM 1719 O O . SER A 1 219 ? 9.918 8.777 -4.696 1.00 95.81 219 SER A O 1
ATOM 1721 N N . TYR A 1 220 ? 9.036 7.398 -3.145 1.00 97.94 220 TYR A N 1
ATOM 1722 C CA . TYR A 1 220 ? 9.707 6.180 -3.598 1.00 97.94 220 TYR A CA 1
ATOM 1723 C C . TYR A 1 220 ? 8.703 5.041 -3.779 1.00 97.94 220 TYR A C 1
ATOM 1725 O O . TYR A 1 220 ? 7.910 4.775 -2.875 1.00 97.94 220 TYR A O 1
ATOM 1733 N N . LEU A 1 221 ? 8.734 4.364 -4.929 1.00 98.38 221 LEU A N 1
ATOM 1734 C CA . LEU A 1 221 ? 7.787 3.299 -5.271 1.00 98.38 221 LEU A CA 1
ATOM 1735 C C . LEU A 1 221 ? 8.404 1.904 -5.128 1.00 98.38 221 LEU A C 1
ATOM 1737 O O . LEU A 1 221 ? 9.430 1.590 -5.725 1.00 98.38 221 LEU A O 1
ATOM 1741 N N . LEU A 1 222 ? 7.719 1.031 -4.399 1.00 98.50 222 LEU A N 1
ATOM 1742 C CA . LEU A 1 222 ? 7.957 -0.405 -4.356 1.00 98.50 222 LEU A CA 1
ATOM 1743 C C . LEU A 1 222 ? 6.764 -1.124 -4.988 1.00 98.50 222 LEU A C 1
ATOM 1745 O O . LEU A 1 222 ? 5.650 -1.029 -4.475 1.00 98.50 222 LEU A O 1
ATOM 1749 N N . ASP A 1 223 ? 6.981 -1.855 -6.079 1.00 96.62 223 ASP A N 1
ATOM 1750 C CA . ASP A 1 223 ? 5.902 -2.547 -6.797 1.00 96.62 223 ASP A CA 1
ATOM 1751 C C . ASP A 1 223 ? 6.371 -3.888 -7.375 1.00 96.62 223 ASP A C 1
ATOM 1753 O O . ASP A 1 223 ? 7.555 -4.071 -7.670 1.00 96.62 223 ASP A O 1
ATOM 1757 N N . LEU A 1 224 ? 5.430 -4.819 -7.534 1.00 94.06 224 LEU A N 1
ATOM 1758 C CA . LEU A 1 224 ? 5.661 -6.123 -8.153 1.00 94.06 224 LEU A CA 1
ATOM 1759 C C . LEU A 1 224 ? 5.586 -6.038 -9.685 1.00 94.06 224 LEU A C 1
ATOM 1761 O O . LEU A 1 224 ? 6.183 -6.858 -10.375 1.00 94.06 224 LEU A O 1
ATOM 1765 N N . ASP A 1 225 ? 4.860 -5.063 -10.236 1.00 92.06 225 ASP A N 1
ATOM 1766 C CA . ASP A 1 225 ? 4.755 -4.886 -11.681 1.00 92.06 225 ASP A CA 1
ATOM 1767 C C . ASP A 1 225 ? 5.994 -4.187 -12.239 1.00 92.06 225 ASP A C 1
ATOM 1769 O O . ASP A 1 225 ? 6.118 -2.959 -12.265 1.00 92.06 225 ASP A O 1
ATOM 1773 N N . GLU A 1 226 ? 6.915 -5.003 -12.738 1.00 89.75 226 GLU A N 1
ATOM 1774 C CA . GLU A 1 226 ? 8.159 -4.545 -13.340 1.00 89.75 226 GLU A CA 1
ATOM 1775 C C . GLU A 1 226 ? 7.942 -3.541 -14.488 1.00 89.75 226 GLU A C 1
ATOM 1777 O O . GLU A 1 226 ? 8.793 -2.679 -14.707 1.00 89.75 226 GLU A O 1
ATOM 1782 N N . ARG A 1 227 ? 6.803 -3.590 -15.199 1.00 89.69 227 ARG A N 1
ATOM 1783 C CA . ARG A 1 227 ? 6.498 -2.646 -16.291 1.00 89.69 227 ARG A CA 1
ATOM 1784 C C . ARG A 1 227 ? 6.417 -1.218 -15.757 1.00 89.69 227 ARG A C 1
ATOM 1786 O O . ARG A 1 227 ? 6.978 -0.304 -16.356 1.00 89.69 227 ARG A O 1
ATOM 1793 N N . ILE A 1 228 ? 5.785 -1.034 -14.597 1.00 90.69 228 ILE A N 1
ATOM 1794 C CA . ILE A 1 228 ? 5.685 0.267 -13.924 1.00 90.69 228 ILE A CA 1
ATOM 1795 C C . ILE A 1 228 ? 7.061 0.708 -13.426 1.00 90.69 228 ILE A C 1
ATOM 1797 O O . ILE A 1 228 ? 7.482 1.830 -13.700 1.00 90.69 228 ILE A O 1
ATOM 1801 N N . ILE A 1 229 ? 7.800 -0.185 -12.762 1.00 91.88 229 ILE A N 1
ATOM 1802 C CA . ILE A 1 229 ? 9.147 0.104 -12.238 1.00 91.88 229 ILE A CA 1
ATOM 1803 C C . ILE A 1 229 ? 10.107 0.543 -13.350 1.00 91.88 229 ILE A C 1
ATOM 1805 O O . ILE A 1 229 ? 10.918 1.450 -13.178 1.00 91.88 229 ILE A O 1
ATOM 1809 N N . LYS A 1 230 ? 10.001 -0.077 -14.524 1.00 89.00 230 LYS A N 1
ATOM 1810 C CA . LYS A 1 230 ? 10.797 0.247 -15.709 1.00 89.00 230 LYS A CA 1
ATOM 1811 C C . LYS A 1 230 ? 10.530 1.661 -16.254 1.00 89.00 230 LYS A C 1
ATOM 1813 O O . LYS A 1 230 ? 11.418 2.231 -16.889 1.00 89.00 230 LYS A O 1
ATOM 1818 N N . MET A 1 231 ? 9.348 2.227 -16.002 1.00 89.62 231 MET A N 1
ATOM 1819 C CA . MET A 1 231 ? 8.930 3.556 -16.476 1.00 89.62 231 MET A CA 1
ATOM 1820 C C . MET A 1 231 ? 8.951 4.641 -15.386 1.00 89.62 231 MET A C 1
ATOM 1822 O O . MET A 1 231 ? 9.016 5.827 -15.713 1.00 89.62 231 MET A O 1
ATOM 1826 N N . SER A 1 232 ? 8.907 4.256 -14.108 1.00 88.44 232 SER A N 1
ATOM 1827 C CA . SER A 1 232 ? 8.825 5.177 -12.972 1.00 88.44 232 SER A CA 1
ATOM 1828 C C . SER A 1 232 ? 10.207 5.507 -12.397 1.00 88.44 232 SER A C 1
ATOM 1830 O O . SER A 1 232 ? 10.979 4.589 -12.099 1.00 88.44 232 SER A O 1
ATOM 1832 N N . PRO A 1 233 ? 10.547 6.791 -12.175 1.00 87.00 233 PRO A N 1
ATOM 1833 C CA . PRO A 1 233 ? 11.750 7.150 -11.426 1.00 87.00 233 PRO A CA 1
ATOM 1834 C C . PRO A 1 233 ? 11.617 6.737 -9.950 1.00 87.00 233 PRO A C 1
ATOM 1836 O O . PRO A 1 233 ? 10.515 6.460 -9.486 1.00 87.00 233 PRO A O 1
ATOM 1839 N N . SER A 1 234 ? 12.737 6.706 -9.217 1.00 91.94 234 SER A N 1
ATOM 1840 C CA . SER A 1 234 ? 12.768 6.441 -7.765 1.00 91.94 234 SER A CA 1
ATOM 1841 C C . SER A 1 234 ? 11.929 5.227 -7.353 1.00 91.94 234 SER A C 1
ATOM 1843 O O . SER A 1 234 ? 11.062 5.306 -6.485 1.00 91.94 234 SER A O 1
ATOM 1845 N N . SER A 1 235 ? 12.154 4.102 -8.029 1.00 95.62 235 SER A N 1
ATOM 1846 C CA . SER A 1 235 ? 11.331 2.910 -7.874 1.00 95.62 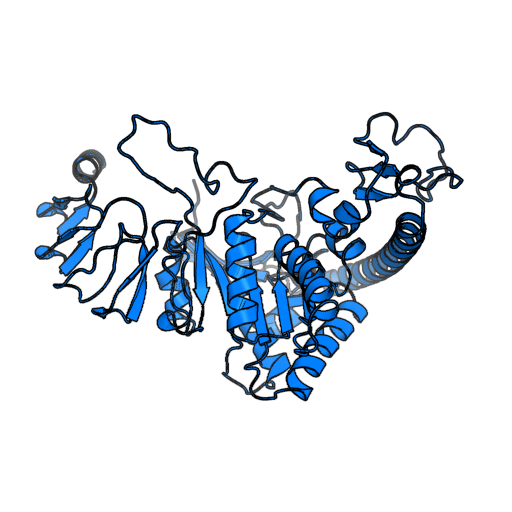235 SER A CA 1
ATOM 1847 C C . SER A 1 235 ? 12.165 1.631 -7.845 1.00 95.62 235 SER A C 1
ATOM 1849 O O . SER A 1 235 ? 13.288 1.578 -8.359 1.00 95.62 235 SER A O 1
ATOM 1851 N N . SER A 1 236 ? 11.618 0.586 -7.226 1.00 96.06 236 SER A N 1
ATOM 1852 C CA . SER A 1 236 ? 12.253 -0.723 -7.116 1.00 96.06 236 SER A CA 1
ATOM 1853 C C . SER A 1 236 ? 11.264 -1.863 -7.299 1.00 96.06 236 SER A C 1
ATOM 1855 O O . SER A 1 236 ? 10.177 -1.864 -6.722 1.00 96.06 236 SER A O 1
ATOM 1857 N N . HIS A 1 237 ? 11.694 -2.876 -8.056 1.00 94.75 237 HIS A N 1
ATOM 1858 C CA . HIS A 1 237 ? 10.952 -4.120 -8.214 1.00 94.75 237 HIS A CA 1
ATOM 1859 C C . HIS A 1 237 ? 11.007 -4.892 -6.896 1.00 94.75 237 HIS A C 1
ATOM 1861 O O . HIS A 1 237 ? 12.090 -5.225 -6.393 1.00 94.75 237 HIS A O 1
ATOM 1867 N N . TYR A 1 238 ? 9.831 -5.118 -6.318 1.00 96.88 238 TYR A N 1
ATOM 1868 C CA . TYR A 1 238 ? 9.671 -5.515 -4.932 1.00 96.88 238 TYR A CA 1
ATOM 1869 C C . TYR A 1 238 ? 8.426 -6.377 -4.723 1.00 96.88 238 TYR A C 1
ATOM 1871 O O . TYR A 1 238 ? 7.352 -6.104 -5.250 1.00 96.88 238 TYR A O 1
ATOM 1879 N N . ASN A 1 239 ? 8.554 -7.404 -3.887 1.00 96.25 239 ASN A N 1
ATOM 1880 C CA . ASN A 1 239 ? 7.438 -8.232 -3.458 1.00 96.25 239 ASN A CA 1
ATOM 1881 C C . ASN A 1 239 ? 7.084 -7.942 -1.993 1.00 96.25 239 ASN A C 1
ATOM 1883 O O . ASN A 1 239 ? 7.813 -8.289 -1.062 1.00 96.25 239 ASN A O 1
ATOM 1887 N N . MET A 1 240 ? 5.911 -7.339 -1.795 1.00 96.44 240 MET A N 1
ATOM 1888 C CA . MET A 1 240 ? 5.407 -6.936 -0.480 1.00 96.44 240 MET A CA 1
ATOM 1889 C C . MET A 1 240 ? 4.971 -8.086 0.430 1.00 96.44 240 MET A C 1
ATOM 1891 O O . MET A 1 240 ? 4.753 -7.855 1.610 1.00 96.44 240 MET A O 1
ATOM 1895 N N . PHE A 1 241 ? 4.817 -9.312 -0.077 1.00 95.12 241 PHE A N 1
ATOM 1896 C CA . PHE A 1 241 ? 4.395 -10.452 0.746 1.00 95.12 241 PHE A CA 1
ATOM 1897 C C . PHE A 1 241 ? 5.560 -11.163 1.441 1.00 95.12 241 PHE A C 1
ATOM 1899 O O . PHE A 1 241 ? 5.336 -12.000 2.310 1.00 95.12 241 PHE A O 1
ATOM 1906 N N . ASN A 1 242 ? 6.799 -10.884 1.047 1.00 94.94 242 ASN A N 1
ATOM 1907 C CA . ASN A 1 242 ? 7.998 -11.496 1.625 1.00 94.94 242 ASN A CA 1
ATOM 1908 C C . ASN A 1 242 ? 9.157 -10.499 1.793 1.00 94.94 242 ASN A C 1
ATOM 1910 O O . ASN A 1 242 ? 10.272 -10.926 2.080 1.00 94.94 242 ASN A O 1
ATOM 1914 N N . HIS A 1 243 ? 8.901 -9.199 1.608 1.00 96.75 243 HIS A N 1
ATOM 1915 C CA . HIS A 1 243 ? 9.908 -8.137 1.651 1.00 96.75 243 HIS A CA 1
ATOM 1916 C C . HIS A 1 243 ? 11.134 -8.430 0.761 1.00 96.75 243 HIS A C 1
ATOM 1918 O O . HIS A 1 243 ? 12.290 -8.269 1.152 1.00 96.75 243 HIS A O 1
ATOM 1924 N N . TYR A 1 244 ? 10.882 -8.918 -0.455 1.00 95.31 244 TYR A N 1
ATOM 1925 C CA . TYR A 1 244 ? 11.942 -9.312 -1.379 1.00 95.31 244 TYR A CA 1
ATOM 1926 C C . TYR A 1 244 ? 12.197 -8.247 -2.442 1.00 95.31 244 TYR A C 1
ATOM 1928 O O . TYR A 1 244 ? 11.283 -7.830 -3.150 1.00 95.31 244 TYR A O 1
ATOM 1936 N N . PHE A 1 245 ? 13.464 -7.863 -2.589 1.00 95.12 245 PHE A N 1
ATOM 1937 C CA . PHE A 1 245 ? 13.951 -7.029 -3.682 1.00 95.12 245 PHE A CA 1
ATOM 1938 C C . PHE A 1 245 ? 14.553 -7.917 -4.764 1.00 95.12 245 PHE A C 1
ATOM 1940 O O . PHE A 1 245 ? 15.417 -8.747 -4.481 1.00 95.12 245 PHE A O 1
ATOM 1947 N N . PHE A 1 246 ? 14.129 -7.703 -6.006 1.00 91.81 246 PHE A N 1
ATOM 1948 C CA . PHE A 1 246 ? 14.535 -8.535 -7.139 1.00 91.81 246 PHE A CA 1
ATOM 1949 C C . PHE A 1 246 ? 15.959 -8.252 -7.622 1.00 91.81 246 PHE A C 1
ATOM 1951 O O . PHE A 1 246 ? 16.520 -9.043 -8.367 1.00 91.81 246 PHE A O 1
ATOM 1958 N N . THR A 1 247 ? 16.565 -7.139 -7.195 1.00 88.69 247 THR A N 1
ATOM 1959 C CA . THR A 1 247 ? 17.977 -6.848 -7.463 1.00 88.69 247 THR A CA 1
ATOM 1960 C C . THR A 1 247 ? 18.660 -6.256 -6.225 1.00 88.69 247 THR A C 1
ATOM 1962 O O . THR A 1 247 ? 18.016 -5.527 -5.458 1.00 88.69 247 THR A O 1
ATOM 1965 N N . PRO A 1 248 ? 19.975 -6.481 -6.029 1.00 89.25 248 PRO A N 1
ATOM 1966 C CA . PRO A 1 248 ? 20.736 -5.818 -4.969 1.00 89.25 248 PRO A CA 1
ATOM 1967 C C . PRO A 1 248 ? 20.703 -4.288 -5.080 1.00 89.25 248 PRO A C 1
ATOM 1969 O O . PRO A 1 248 ? 20.601 -3.597 -4.066 1.00 89.25 248 PRO A O 1
ATOM 1972 N N . SER A 1 249 ? 20.721 -3.753 -6.308 1.00 89.25 249 SER A N 1
ATOM 1973 C CA . SER A 1 249 ? 20.585 -2.314 -6.555 1.00 89.25 249 SER A CA 1
ATOM 1974 C C . SER A 1 249 ? 19.249 -1.771 -6.062 1.00 89.25 249 SER A C 1
ATOM 1976 O O . SER A 1 249 ? 19.229 -0.727 -5.421 1.00 89.25 249 SER A O 1
ATOM 1978 N N . SER A 1 250 ? 18.148 -2.497 -6.282 1.00 92.06 250 SER A N 1
ATOM 1979 C CA . SER A 1 250 ? 16.827 -2.094 -5.795 1.00 92.06 250 SER A CA 1
ATOM 1980 C C . SER A 1 250 ? 16.800 -1.980 -4.272 1.00 92.06 250 SER A C 1
ATOM 1982 O O . SER A 1 250 ? 16.342 -0.974 -3.735 1.00 92.06 250 SER A O 1
ATOM 1984 N N . LYS A 1 251 ? 17.378 -2.961 -3.564 1.00 95.25 251 LYS A N 1
ATOM 1985 C CA . LYS A 1 251 ? 17.502 -2.885 -2.103 1.00 95.25 251 LYS A CA 1
ATOM 1986 C C . LYS A 1 251 ? 18.372 -1.702 -1.667 1.00 95.25 251 LYS A C 1
ATOM 1988 O O . LYS A 1 251 ? 18.019 -1.004 -0.724 1.00 95.25 251 LYS A O 1
ATOM 1993 N N . SER A 1 252 ? 19.497 -1.468 -2.343 1.00 96.56 252 SER A N 1
ATOM 1994 C CA . SER A 1 252 ? 20.405 -0.364 -2.011 1.00 96.56 252 SER A CA 1
ATOM 1995 C C . SER A 1 252 ? 19.738 1.006 -2.168 1.00 96.56 252 SER A C 1
ATOM 1997 O O . SER A 1 252 ? 19.821 1.818 -1.251 1.00 96.56 252 SER A O 1
ATOM 1999 N N . GLU A 1 253 ? 19.040 1.256 -3.278 1.00 96.62 253 GLU A N 1
ATOM 2000 C CA . GLU A 1 253 ? 18.344 2.528 -3.522 1.00 96.62 253 GLU A CA 1
ATOM 2001 C C . GLU A 1 253 ? 17.201 2.766 -2.528 1.00 96.62 253 GLU A C 1
ATOM 2003 O O . GLU A 1 253 ? 17.049 3.868 -2.005 1.00 96.62 253 GLU A O 1
ATOM 2008 N N . TYR A 1 254 ? 16.447 1.720 -2.190 1.00 98.31 254 TYR A N 1
ATOM 2009 C CA . TYR A 1 254 ? 15.438 1.784 -1.136 1.00 98.31 254 TYR A CA 1
ATOM 2010 C C . TYR A 1 254 ? 16.040 2.132 0.239 1.00 98.31 254 TYR A C 1
ATOM 2012 O O . TYR A 1 254 ? 15.539 3.014 0.939 1.00 98.31 254 TYR A O 1
ATOM 2020 N N . LEU A 1 255 ? 17.149 1.492 0.623 1.00 98.25 255 LEU A N 1
ATOM 2021 C CA . LEU A 1 255 ? 17.825 1.795 1.887 1.00 98.25 255 LEU A CA 1
ATOM 2022 C C . LEU A 1 255 ? 18.403 3.217 1.902 1.00 98.25 255 LEU A C 1
ATOM 2024 O O . LEU A 1 255 ? 18.391 3.862 2.948 1.00 98.25 255 LEU A O 1
ATOM 2028 N N . LYS A 1 256 ? 18.875 3.731 0.757 1.00 98.25 256 LYS A N 1
ATOM 2029 C CA . LYS A 1 256 ? 19.287 5.137 0.622 1.00 98.25 256 LYS A CA 1
ATOM 2030 C C . LYS A 1 256 ? 18.113 6.085 0.844 1.00 98.25 256 LYS A C 1
ATOM 2032 O O . LYS A 1 256 ? 18.289 7.070 1.552 1.00 98.25 256 LYS A O 1
ATOM 2037 N N . PHE A 1 257 ? 16.932 5.776 0.303 1.00 98.06 257 PHE A N 1
ATOM 2038 C CA . PHE A 1 257 ? 15.720 6.557 0.552 1.00 98.06 257 PHE A CA 1
ATOM 2039 C C . PHE A 1 257 ? 15.379 6.603 2.050 1.00 98.06 257 PHE A C 1
ATOM 2041 O O . PHE A 1 257 ? 15.260 7.694 2.609 1.00 98.06 257 PHE A O 1
ATOM 2048 N N . LEU A 1 258 ? 15.320 5.449 2.730 1.00 98.19 258 LEU A N 1
ATOM 2049 C CA . LEU A 1 258 ? 15.073 5.417 4.179 1.00 98.19 258 LEU A CA 1
ATOM 2050 C C . LEU A 1 258 ? 16.130 6.194 4.964 1.00 98.19 258 LEU A C 1
ATOM 2052 O O . LEU A 1 258 ? 15.795 6.941 5.881 1.00 98.19 258 LEU A O 1
ATOM 2056 N N . LYS A 1 259 ? 17.406 6.029 4.599 1.00 97.75 259 LYS A N 1
ATOM 2057 C CA . LYS A 1 259 ? 18.506 6.750 5.233 1.00 97.75 259 LYS A CA 1
ATOM 2058 C C . LYS A 1 259 ? 18.351 8.260 5.049 1.00 97.75 259 LYS A C 1
ATOM 2060 O O . LYS A 1 259 ? 18.455 8.975 6.031 1.00 97.75 259 LYS A O 1
ATOM 2065 N N . SER A 1 260 ? 18.042 8.733 3.841 1.00 96.56 260 SER A N 1
ATOM 2066 C CA . SER A 1 260 ? 17.858 10.168 3.578 1.00 96.56 260 SER A CA 1
ATOM 2067 C C . SER A 1 260 ? 16.732 10.780 4.411 1.00 96.56 260 SER A C 1
ATOM 2069 O O . SER A 1 260 ? 16.868 11.892 4.908 1.00 96.56 260 SER A O 1
ATOM 2071 N N . ALA A 1 261 ? 15.659 10.022 4.636 1.00 96.38 261 ALA A N 1
ATOM 2072 C CA . ALA A 1 261 ? 14.567 10.448 5.491 1.00 96.38 261 ALA A CA 1
ATOM 2073 C C . ALA A 1 261 ? 14.985 10.513 6.969 1.00 96.38 261 ALA A C 1
ATOM 2075 O O . ALA A 1 261 ? 14.688 11.492 7.652 1.00 96.38 261 ALA A O 1
ATOM 2076 N N . ARG A 1 262 ? 15.709 9.491 7.441 1.00 96.81 262 ARG A N 1
ATOM 2077 C CA . ARG A 1 262 ? 16.213 9.399 8.816 1.00 96.81 262 ARG A CA 1
ATOM 2078 C C . ARG A 1 262 ? 17.260 10.457 9.140 1.00 96.81 262 ARG A C 1
ATOM 2080 O O . ARG A 1 262 ? 17.255 10.979 10.244 1.00 96.81 262 ARG A O 1
ATOM 2087 N N . ASP A 1 263 ? 18.149 10.756 8.198 1.00 96.50 263 ASP A N 1
ATOM 2088 C CA . ASP A 1 263 ? 19.206 11.754 8.375 1.00 96.50 263 ASP A CA 1
ATOM 2089 C C . ASP A 1 263 ? 18.611 13.170 8.563 1.00 96.50 263 ASP A C 1
ATOM 2091 O O . ASP A 1 263 ? 19.257 14.027 9.160 1.00 96.50 263 ASP A O 1
ATOM 2095 N N . LEU A 1 264 ? 17.378 13.411 8.091 1.00 94.25 264 LEU A N 1
ATOM 2096 C CA . LEU A 1 264 ? 16.633 14.655 8.327 1.00 94.25 264 LEU A CA 1
ATOM 2097 C C . LEU A 1 264 ? 15.866 14.656 9.653 1.00 94.25 264 LEU A C 1
ATOM 2099 O O . LEU A 1 264 ? 15.777 15.694 10.303 1.00 94.25 264 LEU A O 1
ATOM 2103 N N . ASP A 1 265 ? 15.280 13.520 10.030 1.00 95.25 265 ASP A N 1
ATOM 2104 C CA . ASP A 1 265 ? 14.541 13.364 11.279 1.00 95.25 265 ASP A CA 1
ATOM 2105 C C . ASP A 1 265 ? 14.555 11.897 11.738 1.00 95.25 265 ASP A C 1
ATOM 2107 O O . ASP A 1 265 ? 13.820 11.039 11.240 1.00 95.25 265 ASP A O 1
ATOM 2111 N N . GLU A 1 266 ? 15.378 11.608 12.744 1.00 95.19 266 GLU A N 1
ATOM 2112 C CA . GLU A 1 266 ? 15.511 10.272 13.331 1.00 95.19 266 GLU A CA 1
ATOM 2113 C C . GLU A 1 266 ? 14.239 9.788 14.043 1.00 95.19 266 GLU A C 1
ATOM 2115 O O . GLU A 1 266 ? 14.054 8.585 14.277 1.00 95.19 266 GLU A O 1
ATOM 2120 N N . SER A 1 267 ? 13.323 10.704 14.375 1.00 95.38 267 SER A N 1
ATOM 2121 C CA . SER A 1 267 ? 12.022 10.339 14.918 1.00 95.38 267 SER A CA 1
ATOM 2122 C C . SER A 1 267 ? 11.133 9.694 13.848 1.00 95.38 267 SER A C 1
ATOM 2124 O O . SER A 1 267 ? 10.251 8.906 14.200 1.00 95.38 267 SER A O 1
ATOM 2126 N N . GLY A 1 268 ? 11.393 9.938 12.561 1.00 95.88 268 GLY A N 1
ATOM 2127 C CA . GLY A 1 268 ? 10.591 9.453 11.440 1.00 95.88 268 GLY A CA 1
ATOM 2128 C C . GLY A 1 268 ? 9.241 10.153 11.294 1.00 95.88 268 GLY A C 1
ATOM 2129 O O . GLY A 1 268 ? 8.370 9.630 10.600 1.00 95.88 268 GLY A O 1
ATOM 2130 N N . SER A 1 269 ? 9.042 11.311 11.938 1.00 94.88 269 SER A N 1
ATOM 2131 C CA . SER A 1 269 ? 7.795 12.083 11.828 1.00 94.88 269 SER A CA 1
ATOM 2132 C C . SER A 1 269 ? 7.577 12.652 10.422 1.00 94.88 269 SER A C 1
ATOM 2134 O O . SER A 1 269 ? 6.450 12.910 10.015 1.00 94.88 269 SER A O 1
ATOM 2136 N N . ASN A 1 270 ? 8.654 12.759 9.647 1.00 95.25 270 ASN A N 1
ATOM 2137 C CA . ASN A 1 270 ? 8.673 13.202 8.260 1.00 95.25 270 ASN A CA 1
ATOM 2138 C C . ASN A 1 270 ? 8.361 12.094 7.228 1.00 95.25 270 ASN A C 1
ATOM 2140 O O . ASN A 1 270 ? 8.248 12.395 6.033 1.00 95.25 270 ASN A O 1
ATOM 2144 N N . VAL A 1 271 ? 8.219 10.832 7.662 1.00 97.81 271 VAL A N 1
ATOM 2145 C CA . VAL A 1 271 ? 8.016 9.661 6.790 1.00 97.81 271 VAL A CA 1
ATOM 2146 C C . VAL A 1 271 ? 6.600 9.117 6.892 1.00 97.81 271 VAL A C 1
ATOM 2148 O O . VAL A 1 271 ? 6.108 8.859 7.987 1.00 97.81 271 VAL A O 1
ATOM 2151 N N . ILE A 1 272 ? 5.987 8.827 5.744 1.00 98.50 272 ILE A N 1
ATOM 2152 C CA . ILE A 1 272 ? 4.731 8.080 5.665 1.00 98.50 272 ILE A CA 1
ATOM 2153 C C . ILE A 1 272 ? 4.813 6.925 4.664 1.00 98.50 272 ILE A C 1
ATOM 2155 O O . ILE A 1 272 ? 5.339 7.061 3.559 1.00 98.50 272 ILE A O 1
ATOM 2159 N N . ILE A 1 273 ? 4.266 5.773 5.050 1.00 98.81 273 ILE A N 1
ATOM 2160 C CA . ILE A 1 273 ? 4.095 4.603 4.187 1.00 98.81 273 ILE A CA 1
ATOM 2161 C C . ILE A 1 273 ? 2.659 4.575 3.667 1.00 98.81 273 ILE A C 1
ATOM 2163 O O . ILE A 1 273 ? 1.713 4.589 4.450 1.00 98.81 273 ILE A O 1
ATOM 2167 N N . LEU A 1 274 ? 2.484 4.473 2.353 1.00 98.69 274 LEU A N 1
ATOM 2168 C CA . LEU A 1 274 ? 1.196 4.217 1.712 1.00 98.69 274 LEU A CA 1
ATOM 2169 C C . LEU A 1 274 ? 1.235 2.816 1.114 1.00 98.69 274 LEU A C 1
ATOM 2171 O O . LEU A 1 274 ? 2.077 2.551 0.259 1.00 98.69 274 LEU A O 1
ATOM 2175 N N . ILE A 1 275 ? 0.354 1.915 1.547 1.00 98.25 275 ILE A N 1
ATOM 2176 C CA . ILE A 1 275 ? 0.364 0.523 1.082 1.00 98.25 275 ILE A CA 1
ATOM 2177 C C . ILE A 1 275 ? -1.018 0.058 0.625 1.00 98.25 275 ILE A C 1
ATOM 2179 O O . ILE A 1 275 ? -1.972 0.065 1.406 1.00 98.25 275 ILE A O 1
ATOM 2183 N N . ASP A 1 276 ? -1.104 -0.368 -0.637 1.00 95.94 276 ASP A N 1
ATOM 2184 C CA . ASP A 1 276 ? -2.322 -0.888 -1.274 1.00 95.94 276 ASP A CA 1
ATOM 2185 C C . ASP A 1 276 ? -2.108 -2.338 -1.744 1.00 95.94 276 ASP A C 1
ATOM 2187 O O . ASP A 1 276 ? -1.743 -2.595 -2.893 1.00 95.94 276 ASP A O 1
ATOM 2191 N N . PRO A 1 277 ? -2.224 -3.321 -0.835 1.00 93.75 277 PRO A N 1
ATOM 2192 C CA . PRO A 1 277 ? -1.948 -4.710 -1.158 1.00 93.75 277 PRO A CA 1
ATOM 2193 C C . PRO A 1 277 ? -3.146 -5.380 -1.853 1.00 93.75 277 PRO A C 1
ATOM 2195 O O . PRO A 1 277 ? -4.300 -5.063 -1.555 1.00 93.75 277 PRO A O 1
ATOM 2198 N N . PRO A 1 278 ? -2.922 -6.436 -2.660 1.00 89.00 278 PRO A N 1
ATOM 2199 C CA . PRO A 1 278 ? -4.004 -7.292 -3.134 1.00 89.00 278 PRO A CA 1
ATOM 2200 C C . PRO A 1 278 ? -4.836 -7.839 -1.959 1.00 89.00 278 PRO A C 1
ATOM 2202 O O . PRO A 1 278 ? -4.341 -8.645 -1.169 1.00 89.00 278 PRO A O 1
ATOM 2205 N N . PHE A 1 279 ? -6.122 -7.473 -1.857 1.00 84.25 279 PHE A N 1
ATOM 2206 C CA . PHE A 1 279 ? -6.978 -7.801 -0.694 1.00 84.25 279 PHE A CA 1
ATOM 2207 C C . PHE A 1 279 ? -7.209 -9.289 -0.466 1.00 84.25 279 PHE A C 1
ATOM 2209 O O . PHE A 1 279 ? -7.617 -9.708 0.618 1.00 84.25 279 PHE A O 1
ATOM 2216 N N . GLY A 1 280 ? -6.980 -10.105 -1.496 1.00 81.19 280 GLY A N 1
ATOM 2217 C CA . GLY A 1 280 ? -6.953 -11.541 -1.310 1.00 81.19 280 GLY A CA 1
ATOM 2218 C C . GLY A 1 280 ? -5.908 -11.919 -0.263 1.00 81.19 280 GLY A C 1
ATOM 2219 O O . GLY A 1 280 ? -6.202 -12.796 0.551 1.00 81.19 280 GLY A O 1
ATOM 2220 N N . GLY A 1 281 ? -4.725 -11.290 -0.333 1.00 83.00 281 GLY A N 1
ATOM 2221 C CA . GLY A 1 281 ? -3.471 -11.525 0.389 1.00 83.00 281 GLY A CA 1
ATOM 2222 C C . GLY A 1 281 ? -3.588 -11.874 1.875 1.00 83.00 281 GLY A C 1
ATOM 2223 O O . GLY A 1 281 ? -4.575 -11.578 2.540 1.00 83.00 281 GLY A O 1
ATOM 2224 N N . PHE A 1 282 ? -2.568 -12.545 2.419 1.00 89.81 282 PHE A N 1
ATOM 2225 C CA . PHE A 1 282 ? -2.496 -12.736 3.870 1.00 89.81 282 PHE A CA 1
ATOM 2226 C C . PHE A 1 282 ? -2.006 -11.444 4.511 1.00 89.81 282 PHE A C 1
ATOM 2228 O O . PHE A 1 282 ? -0.839 -11.090 4.370 1.00 89.81 282 PHE A O 1
ATOM 2235 N N . ILE A 1 283 ? -2.897 -10.760 5.227 1.00 92.81 283 ILE A N 1
ATOM 2236 C CA . ILE A 1 283 ? -2.582 -9.499 5.904 1.00 92.81 283 ILE A CA 1
ATOM 2237 C C . ILE A 1 283 ? -1.400 -9.631 6.873 1.00 92.81 283 ILE A C 1
ATOM 2239 O O . ILE A 1 283 ? -0.629 -8.696 7.023 1.00 92.81 283 ILE A O 1
ATOM 2243 N N . GLU A 1 284 ? -1.194 -10.802 7.479 1.00 93.50 284 GLU A N 1
ATOM 2244 C CA . GLU A 1 284 ? -0.054 -11.047 8.365 1.00 93.50 284 GLU A CA 1
ATOM 2245 C C . GLU A 1 284 ? 1.303 -10.827 7.683 1.00 93.50 284 GLU A C 1
ATOM 2247 O O . GLU A 1 284 ? 2.235 -10.367 8.335 1.00 93.50 284 GLU A O 1
ATOM 2252 N N . LEU A 1 285 ? 1.408 -11.114 6.382 1.00 94.75 285 LEU A N 1
ATOM 2253 C CA . LEU A 1 285 ? 2.626 -10.874 5.607 1.00 94.75 285 LEU A CA 1
ATOM 2254 C C . LEU A 1 285 ? 2.857 -9.379 5.371 1.00 94.75 285 LEU A C 1
ATOM 2256 O O . LEU A 1 285 ? 3.985 -8.908 5.466 1.00 94.75 285 LEU A O 1
ATOM 2260 N N . ILE A 1 286 ? 1.780 -8.626 5.142 1.00 96.31 286 ILE A N 1
ATOM 2261 C CA . ILE A 1 286 ? 1.836 -7.170 4.993 1.00 96.31 286 ILE A CA 1
ATOM 2262 C C . ILE A 1 286 ? 2.273 -6.513 6.305 1.00 96.31 286 ILE A C 1
ATOM 2264 O O . ILE A 1 286 ? 3.164 -5.668 6.301 1.00 96.31 286 ILE A O 1
ATOM 2268 N N . LEU A 1 287 ? 1.703 -6.939 7.438 1.00 95.19 287 LEU A N 1
ATOM 2269 C CA . LEU A 1 287 ? 2.100 -6.436 8.757 1.00 95.19 287 LEU A CA 1
ATOM 2270 C C . LEU A 1 287 ? 3.566 -6.757 9.074 1.00 95.19 287 LEU A C 1
ATOM 2272 O O . LEU A 1 287 ? 4.273 -5.913 9.618 1.00 95.19 287 LEU A O 1
ATOM 2276 N N . PHE A 1 288 ? 4.042 -7.945 8.691 1.00 94.94 288 PHE A N 1
ATOM 2277 C CA . PHE A 1 288 ? 5.460 -8.286 8.794 1.00 94.94 288 PHE A CA 1
ATOM 2278 C C . PHE A 1 288 ? 6.330 -7.350 7.956 1.00 94.94 288 PHE A C 1
ATOM 2280 O O . PHE A 1 288 ? 7.301 -6.810 8.472 1.00 94.94 288 PHE A O 1
ATOM 2287 N N . THR A 1 289 ? 5.957 -7.093 6.702 1.00 96.75 289 THR A N 1
ATOM 2288 C CA . THR A 1 289 ? 6.668 -6.139 5.848 1.00 96.75 289 THR A CA 1
ATOM 2289 C C . THR A 1 289 ? 6.731 -4.742 6.461 1.00 96.75 289 THR A C 1
ATOM 2291 O O . THR A 1 289 ? 7.808 -4.154 6.473 1.00 96.75 289 THR A O 1
ATOM 2294 N N . LEU A 1 290 ? 5.630 -4.221 7.010 1.00 97.62 290 LEU A N 1
ATOM 2295 C CA . LEU A 1 290 ? 5.624 -2.913 7.679 1.00 97.62 290 LEU A CA 1
ATOM 2296 C C . LEU A 1 290 ? 6.569 -2.886 8.889 1.00 97.62 290 LEU A C 1
ATOM 2298 O O . LEU A 1 290 ? 7.335 -1.936 9.052 1.00 97.62 290 LEU A O 1
ATOM 2302 N N . ALA A 1 291 ? 6.575 -3.952 9.694 1.00 95.88 291 ALA A N 1
ATOM 2303 C CA . ALA A 1 291 ? 7.503 -4.086 10.812 1.00 95.88 291 ALA A CA 1
ATOM 2304 C C . ALA A 1 291 ? 8.967 -4.151 10.342 1.00 95.88 291 ALA A C 1
ATOM 2306 O O . ALA A 1 291 ? 9.839 -3.555 10.971 1.00 95.88 291 ALA A O 1
ATOM 2307 N N . THR A 1 292 ? 9.254 -4.832 9.231 1.00 96.12 292 THR A N 1
ATOM 2308 C CA . THR A 1 292 ? 10.605 -4.895 8.654 1.00 96.12 292 THR A CA 1
ATOM 2309 C C . THR A 1 292 ? 11.075 -3.530 8.161 1.00 96.12 292 THR A C 1
ATOM 2311 O O . THR A 1 292 ? 12.178 -3.120 8.511 1.00 96.12 292 THR A O 1
ATOM 2314 N N . VAL A 1 293 ? 10.222 -2.779 7.454 1.00 97.94 293 VAL A N 1
ATOM 2315 C CA . VAL A 1 293 ? 10.529 -1.402 7.022 1.00 97.94 293 VAL A CA 1
ATOM 2316 C C . VAL A 1 293 ? 10.841 -0.513 8.235 1.00 97.94 293 VAL A C 1
ATOM 2318 O O . VAL A 1 293 ? 11.826 0.225 8.233 1.00 97.94 293 VAL A O 1
ATOM 2321 N N . ALA A 1 294 ? 10.047 -0.614 9.306 1.00 97.50 294 ALA A N 1
ATOM 2322 C CA . ALA A 1 294 ? 10.276 0.150 10.529 1.00 97.50 294 ALA A CA 1
ATOM 2323 C C . ALA A 1 294 ? 11.590 -0.236 11.237 1.00 97.50 294 ALA A C 1
ATOM 2325 O O . ALA A 1 294 ? 12.301 0.645 11.719 1.00 97.50 294 ALA A O 1
ATOM 2326 N N . LYS A 1 295 ? 11.962 -1.525 11.254 1.00 96.38 295 LYS A N 1
ATOM 2327 C CA . LYS A 1 295 ? 13.267 -1.990 11.765 1.00 96.38 295 LYS A CA 1
ATOM 2328 C C . LYS A 1 295 ? 14.440 -1.480 10.931 1.00 96.38 295 LYS A C 1
ATOM 2330 O O . LYS A 1 295 ? 15.488 -1.166 11.485 1.00 96.38 295 LYS A O 1
ATOM 2335 N N . GLU A 1 296 ? 14.300 -1.406 9.611 1.00 96.94 296 GLU A N 1
ATOM 2336 C CA . GLU A 1 296 ? 15.351 -0.871 8.736 1.00 96.94 296 GLU A CA 1
ATOM 2337 C C . GLU A 1 296 ? 15.524 0.646 8.909 1.00 96.94 296 GLU A C 1
ATOM 2339 O O . GLU A 1 296 ? 16.643 1.156 8.799 1.00 96.94 296 GLU A O 1
ATOM 2344 N N . PHE A 1 297 ? 14.447 1.356 9.262 1.00 97.88 297 PHE A N 1
ATOM 2345 C CA . PHE A 1 297 ? 14.495 2.775 9.605 1.00 97.88 297 PHE A CA 1
ATOM 2346 C C . PHE A 1 297 ? 15.080 3.014 11.009 1.00 97.88 297 PHE A C 1
ATOM 2348 O O . PHE A 1 297 ? 16.126 3.651 11.134 1.00 97.88 297 PHE A O 1
ATOM 2355 N N . TYR A 1 298 ? 14.454 2.472 12.060 1.00 96.88 298 TYR A N 1
ATOM 2356 C CA . TYR A 1 298 ? 14.792 2.759 13.463 1.00 96.88 298 TYR A CA 1
ATOM 2357 C C . TYR A 1 298 ? 15.909 1.887 14.056 1.00 96.88 298 TYR A C 1
ATOM 2359 O O . TYR A 1 298 ? 16.438 2.218 15.113 1.00 96.88 298 TYR A O 1
ATOM 2367 N N . GLY A 1 299 ? 16.246 0.762 13.426 1.00 93.12 299 GLY A N 1
ATOM 2368 C CA . GLY A 1 299 ? 17.144 -0.257 13.974 1.00 93.12 299 GLY A CA 1
ATOM 2369 C C . GLY A 1 299 ? 16.413 -1.532 14.416 1.00 93.12 299 GLY A C 1
ATOM 2370 O O . GLY A 1 299 ? 15.214 -1.530 14.702 1.00 93.12 299 GLY A O 1
ATOM 2371 N N . LYS A 1 300 ? 17.155 -2.647 14.469 1.00 81.75 300 LYS A N 1
ATOM 2372 C CA . LYS A 1 300 ? 16.612 -4.014 14.616 1.00 81.75 300 LYS A CA 1
ATOM 2373 C C . LYS A 1 300 ? 15.790 -4.247 15.888 1.00 81.75 300 LYS A C 1
ATOM 2375 O O . LYS A 1 300 ? 14.830 -5.014 15.835 1.00 81.75 300 LYS A O 1
ATOM 2380 N N . ASP A 1 301 ? 16.149 -3.584 16.985 1.00 82.50 301 ASP A N 1
ATOM 2381 C CA . ASP A 1 301 ? 15.518 -3.766 18.301 1.00 82.50 301 ASP A CA 1
ATOM 2382 C C . ASP A 1 301 ? 14.328 -2.821 18.539 1.00 82.50 301 ASP A C 1
ATOM 2384 O O . ASP A 1 301 ? 13.647 -2.899 19.566 1.00 82.50 301 ASP A O 1
ATOM 2388 N N . SER A 1 302 ? 14.047 -1.928 17.585 1.00 85.31 302 SER A N 1
ATOM 2389 C CA . SER A 1 302 ? 12.937 -0.989 17.690 1.00 85.31 302 SER A CA 1
ATOM 2390 C C . SER A 1 302 ? 11.589 -1.693 17.535 1.00 85.31 302 SER A C 1
ATOM 2392 O O . SER A 1 302 ? 11.366 -2.476 16.611 1.00 85.31 302 SER A O 1
ATOM 2394 N N . LYS A 1 303 ? 10.654 -1.353 18.426 1.00 87.06 303 LYS A N 1
ATOM 2395 C CA . LYS A 1 303 ? 9.231 -1.724 18.333 1.00 87.06 303 LYS A CA 1
ATOM 2396 C C . LYS A 1 303 ? 8.363 -0.589 17.782 1.00 87.06 303 LYS A C 1
ATOM 2398 O O . LYS A 1 303 ? 7.140 -0.681 17.826 1.00 87.06 303 LYS A O 1
ATOM 2403 N N . ARG A 1 304 ? 8.984 0.508 17.340 1.00 93.00 304 ARG A N 1
ATOM 2404 C CA . ARG A 1 304 ? 8.281 1.689 16.829 1.00 93.00 304 ARG A CA 1
ATOM 2405 C C . ARG A 1 304 ? 7.699 1.387 15.452 1.00 93.00 304 ARG A C 1
ATOM 2407 O O . ARG A 1 304 ? 8.321 0.694 14.653 1.00 93.00 304 ARG A O 1
ATOM 2414 N N . GLU A 1 305 ? 6.529 1.946 15.177 1.00 95.00 305 GLU A N 1
ATOM 2415 C CA . GLU A 1 305 ? 5.901 1.916 13.857 1.00 95.00 305 GLU A CA 1
ATOM 2416 C C . GLU A 1 305 ? 6.165 3.248 13.144 1.00 95.00 305 GLU A C 1
ATOM 2418 O O . GLU A 1 305 ? 6.156 4.302 13.779 1.00 95.00 305 GLU A O 1
ATOM 2423 N N . LEU A 1 306 ? 6.384 3.207 11.829 1.00 97.38 306 LEU A N 1
ATOM 2424 C CA . LEU A 1 306 ? 6.359 4.410 10.993 1.00 97.38 306 LEU A CA 1
ATOM 2425 C C . LEU A 1 306 ? 4.911 4.833 10.732 1.00 97.38 306 LEU A C 1
ATOM 2427 O O . LEU A 1 306 ? 4.009 3.984 10.710 1.00 97.38 306 LEU A O 1
ATOM 2431 N N . CYS A 1 307 ? 4.678 6.126 10.491 1.00 98.12 307 CYS A N 1
ATOM 2432 C CA . CYS A 1 307 ? 3.358 6.589 10.066 1.00 98.12 307 CYS A CA 1
ATOM 2433 C C . CYS A 1 307 ? 2.947 5.840 8.795 1.00 98.12 307 CYS A C 1
ATOM 2435 O O . CYS A 1 307 ? 3.708 5.759 7.832 1.00 98.12 307 CYS A O 1
ATOM 2437 N N . THR A 1 308 ? 1.765 5.233 8.806 1.00 98.56 308 THR A N 1
ATOM 2438 C CA . THR A 1 308 ? 1.328 4.335 7.733 1.00 98.56 308 THR A CA 1
ATOM 2439 C C . THR A 1 308 ? -0.141 4.551 7.420 1.00 98.56 308 THR A C 1
ATOM 2441 O O . THR A 1 308 ? -0.955 4.687 8.328 1.00 98.56 308 THR A O 1
ATOM 2444 N N . ILE A 1 309 ? -0.494 4.523 6.139 1.00 98.69 309 ILE A N 1
ATOM 2445 C CA . ILE A 1 309 ? -1.856 4.348 5.643 1.00 98.69 309 ILE A CA 1
ATOM 2446 C C . ILE A 1 309 ? -1.893 3.030 4.869 1.00 98.69 309 ILE A C 1
ATOM 2448 O O . ILE A 1 309 ? -1.307 2.895 3.795 1.00 98.69 309 ILE A O 1
ATOM 2452 N N . LEU A 1 310 ? -2.602 2.056 5.427 1.00 98.56 310 LEU A N 1
ATOM 2453 C CA . LEU A 1 310 ? -2.912 0.784 4.793 1.00 98.56 310 LEU A CA 1
ATOM 2454 C C . LEU A 1 310 ? -4.324 0.839 4.207 1.00 98.56 310 LEU A C 1
ATOM 2456 O O . LEU A 1 310 ? -5.302 1.010 4.938 1.00 98.56 310 LEU A O 1
ATOM 2460 N N . PHE A 1 311 ? -4.439 0.641 2.898 1.00 97.62 311 PHE A N 1
ATOM 2461 C CA . PHE A 1 311 ? -5.724 0.516 2.218 1.00 97.62 311 PHE A CA 1
ATOM 2462 C C . PHE A 1 311 ? -6.197 -0.934 2.307 1.00 97.62 311 PHE A C 1
ATOM 2464 O O . PHE A 1 311 ? -5.540 -1.856 1.826 1.00 97.62 311 PHE A O 1
ATOM 2471 N N . HIS A 1 312 ? -7.320 -1.178 2.985 1.00 95.88 312 HIS A N 1
ATOM 2472 C CA . HIS A 1 312 ? -7.833 -2.540 3.134 1.00 95.88 312 HIS A CA 1
ATOM 2473 C C . HIS A 1 312 ? -9.3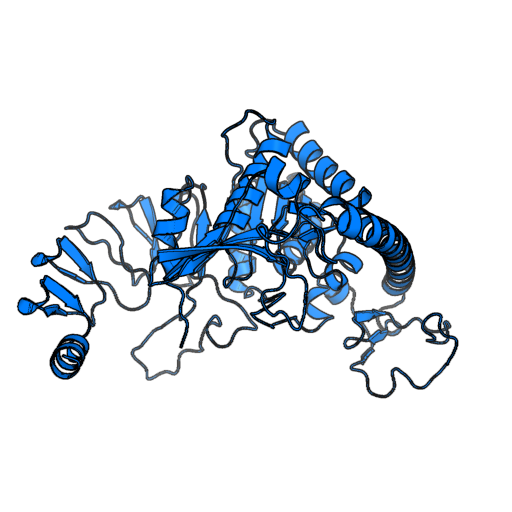53 -2.564 3.352 1.00 95.88 312 HIS A C 1
ATOM 2475 O O . HIS A 1 312 ? -9.934 -1.591 3.839 1.00 95.88 312 HIS A O 1
ATOM 2481 N N . PRO A 1 313 ? -10.045 -3.669 3.018 1.00 93.75 313 PRO A N 1
ATOM 2482 C CA . PRO A 1 313 ? -11.455 -3.814 3.343 1.00 93.75 313 PRO A CA 1
ATOM 2483 C C . PRO A 1 313 ? -11.802 -3.674 4.835 1.00 93.75 313 PRO A C 1
ATOM 2485 O O . PRO A 1 313 ? -11.191 -4.332 5.679 1.00 93.75 313 PRO A O 1
ATOM 2488 N N . TYR A 1 314 ? -12.859 -2.914 5.153 1.00 93.38 314 TYR A N 1
ATOM 2489 C CA . TYR A 1 314 ? -13.301 -2.597 6.522 1.00 93.38 314 TYR A CA 1
ATOM 2490 C C . TYR A 1 314 ? -13.621 -3.833 7.375 1.00 93.38 314 TYR A C 1
ATOM 2492 O O . TYR A 1 314 ? -13.532 -3.809 8.599 1.00 93.38 314 TYR A O 1
ATOM 2500 N N . PHE A 1 315 ? -14.017 -4.947 6.752 1.00 91.69 315 PHE A N 1
ATOM 2501 C CA . PHE A 1 315 ? -14.336 -6.180 7.478 1.00 91.69 315 PHE A CA 1
ATOM 2502 C C . PHE A 1 315 ? -13.094 -6.869 8.067 1.00 91.69 315 PHE A C 1
ATOM 2504 O O . PHE A 1 315 ? -13.233 -7.863 8.773 1.00 91.69 315 PHE A O 1
ATOM 2511 N N . MET A 1 316 ? -11.897 -6.345 7.792 1.00 94.25 316 MET A N 1
ATOM 2512 C CA . MET A 1 316 ? -10.626 -6.801 8.358 1.00 94.25 316 MET A CA 1
ATOM 2513 C C . MET A 1 316 ? -10.166 -5.960 9.551 1.00 94.25 316 MET A C 1
ATOM 2515 O O . MET A 1 316 ? -9.111 -6.250 10.107 1.00 94.25 316 MET A O 1
ATOM 2519 N N . GLU A 1 317 ? -10.954 -4.963 9.963 1.00 95.06 317 GLU A N 1
ATOM 2520 C CA . GLU A 1 317 ? -10.628 -4.041 11.055 1.00 95.06 317 GLU A CA 1
ATOM 2521 C C . GLU A 1 317 ? -10.188 -4.758 12.327 1.00 95.06 317 GLU A C 1
ATOM 2523 O O . GLU A 1 317 ? -9.082 -4.527 12.797 1.00 95.06 317 GLU A O 1
ATOM 2528 N N . GLU A 1 318 ? -10.980 -5.707 12.827 1.00 93.56 318 GLU A N 1
ATOM 2529 C CA . GLU A 1 318 ? -10.641 -6.454 14.044 1.00 93.56 318 GLU A CA 1
ATOM 2530 C C . GLU A 1 318 ? -9.274 -7.145 13.932 1.00 93.56 318 GLU A C 1
ATOM 2532 O O . GLU A 1 318 ? -8.465 -7.111 14.857 1.00 93.56 318 GLU A O 1
ATOM 2537 N N . LYS A 1 319 ? -8.971 -7.726 12.768 1.00 93.25 319 LYS A N 1
ATOM 2538 C CA . LYS A 1 319 ? -7.720 -8.451 12.532 1.00 93.25 319 LYS A CA 1
ATOM 2539 C C . LYS A 1 319 ? -6.507 -7.522 12.405 1.00 93.25 319 LYS A C 1
ATOM 2541 O O . LYS A 1 319 ? -5.411 -7.924 12.789 1.00 93.25 319 LYS A O 1
ATOM 2546 N N . ILE A 1 320 ? -6.688 -6.331 11.837 1.00 95.81 320 ILE A N 1
ATOM 2547 C CA . ILE A 1 320 ? -5.622 -5.337 11.642 1.00 95.81 320 ILE A CA 1
ATOM 2548 C C . ILE A 1 320 ? -5.360 -4.597 12.957 1.00 95.81 320 ILE A C 1
ATOM 2550 O O . ILE A 1 320 ? -4.232 -4.591 13.448 1.00 95.81 320 ILE A O 1
ATOM 2554 N N . CYS A 1 321 ? -6.404 -4.035 13.563 1.00 95.56 321 CYS A N 1
ATOM 2555 C CA . CYS A 1 321 ? -6.309 -3.202 14.761 1.00 95.56 321 CYS A CA 1
ATOM 2556 C C . CYS A 1 321 ? -5.916 -4.005 16.014 1.00 95.56 321 CYS A C 1
ATOM 2558 O O . CYS A 1 321 ? -5.300 -3.459 16.916 1.00 95.56 321 CYS A O 1
ATOM 2560 N N . SER A 1 322 ? -6.193 -5.315 16.079 1.00 94.81 322 SER A N 1
ATOM 2561 C CA . SER A 1 322 ? -5.707 -6.167 17.188 1.00 94.81 322 SER A CA 1
ATOM 2562 C C . SER A 1 322 ? -4.198 -6.439 17.159 1.00 94.81 322 SER A C 1
ATOM 2564 O O . SER A 1 322 ? -3.659 -6.987 18.119 1.00 94.81 322 SER A O 1
ATOM 2566 N N . LYS A 1 323 ? -3.511 -6.103 16.061 1.00 92.50 323 LYS A N 1
ATOM 2567 C CA . LYS A 1 323 ? -2.089 -6.415 15.833 1.00 92.50 323 LYS A CA 1
ATOM 2568 C C . LYS A 1 323 ? -1.219 -5.186 15.567 1.00 92.50 323 LYS A C 1
ATOM 2570 O O . LYS A 1 323 ? -0.027 -5.349 15.334 1.00 92.50 323 LYS A O 1
ATOM 2575 N N . THR A 1 324 ? -1.810 -3.998 15.542 1.00 95.25 324 THR A N 1
ATOM 2576 C CA . THR A 1 324 ? -1.160 -2.736 15.162 1.00 95.25 324 THR A CA 1
ATOM 2577 C C . THR A 1 324 ? -1.708 -1.608 16.023 1.00 95.25 324 THR A C 1
ATOM 2579 O O . THR A 1 324 ? -2.763 -1.765 16.638 1.00 95.25 324 THR A O 1
ATOM 2582 N N . SER A 1 325 ? -1.057 -0.445 16.017 1.00 96.44 325 SER A N 1
ATOM 2583 C CA . SER A 1 325 ? -1.649 0.769 16.601 1.00 96.44 325 SER A CA 1
ATOM 2584 C C . SER A 1 325 ? -2.692 1.445 15.689 1.00 96.44 325 SER A C 1
ATOM 2586 O O . SER A 1 325 ? -3.133 2.565 15.958 1.00 96.44 325 SER A O 1
ATOM 2588 N N . PHE A 1 326 ? -3.096 0.792 14.591 1.00 98.06 326 PHE A N 1
ATOM 2589 C CA . PHE A 1 326 ? -3.917 1.424 13.566 1.00 98.06 326 PHE A CA 1
ATOM 2590 C C . PHE A 1 326 ? -5.369 1.583 14.003 1.00 98.06 326 PHE A C 1
ATOM 2592 O O . PHE A 1 326 ? -5.979 0.691 14.590 1.00 98.06 326 PHE A O 1
ATOM 2599 N N . ASN A 1 327 ? -5.957 2.692 13.576 1.00 97.31 327 ASN A N 1
ATOM 2600 C CA . ASN A 1 327 ? -7.379 2.967 13.623 1.00 97.31 327 ASN A CA 1
ATOM 2601 C C . ASN A 1 327 ? -7.940 3.038 12.202 1.00 97.31 327 ASN A C 1
ATOM 2603 O O . ASN A 1 327 ? -7.261 3.468 11.266 1.00 97.31 327 ASN A O 1
ATOM 2607 N N . MET A 1 328 ? -9.194 2.621 12.040 1.00 97.50 328 MET A N 1
ATOM 2608 C CA . MET A 1 328 ? -9.889 2.714 10.760 1.00 97.50 328 MET A CA 1
ATOM 2609 C C . MET A 1 328 ? -10.524 4.101 10.596 1.00 97.50 328 MET A C 1
ATOM 2611 O O . MET A 1 328 ? -11.369 4.503 11.399 1.00 97.50 328 MET A O 1
ATOM 2615 N N . SER A 1 329 ? -10.139 4.815 9.540 1.00 96.75 329 SER A N 1
ATOM 2616 C CA . SER A 1 329 ? -10.811 6.044 9.110 1.00 96.75 329 SER A CA 1
ATOM 2617 C C . SER A 1 329 ? -12.174 5.732 8.487 1.00 96.75 329 SER A C 1
ATOM 2619 O O . SER A 1 329 ? -12.356 4.697 7.841 1.00 96.75 329 SER A O 1
ATOM 2621 N N . ASP A 1 330 ? -13.118 6.661 8.627 1.00 95.38 330 ASP A N 1
ATOM 2622 C CA . ASP A 1 330 ? -14.431 6.586 7.976 1.00 95.38 330 ASP A CA 1
ATOM 2623 C C . ASP A 1 330 ? -14.364 6.883 6.468 1.00 95.38 330 ASP A C 1
ATOM 2625 O O . ASP A 1 330 ? -15.335 6.632 5.750 1.00 95.38 330 ASP A O 1
ATOM 2629 N N . TYR A 1 331 ? -13.227 7.390 5.974 1.00 95.31 331 TYR A N 1
ATOM 2630 C CA . TYR A 1 331 ? -13.046 7.710 4.562 1.00 95.31 331 TYR A CA 1
ATOM 2631 C C . TYR A 1 331 ? -13.183 6.473 3.673 1.00 95.31 331 TYR A C 1
ATOM 2633 O O . TYR A 1 331 ? -12.440 5.493 3.795 1.00 95.31 331 TYR A O 1
ATOM 2641 N N . THR A 1 332 ? -14.131 6.541 2.744 1.00 92.94 332 THR A N 1
ATOM 2642 C CA . THR A 1 332 ? -14.388 5.507 1.745 1.00 92.94 332 THR A CA 1
ATOM 2643 C C . THR A 1 332 ? -13.441 5.684 0.565 1.00 92.94 332 THR A C 1
ATOM 2645 O O . THR A 1 332 ? -13.584 6.593 -0.248 1.00 92.94 332 THR A O 1
ATOM 2648 N N . VAL A 1 333 ? -12.468 4.781 0.475 1.00 92.88 333 VAL A N 1
ATOM 2649 C CA . VAL A 1 333 ? -11.449 4.754 -0.580 1.00 92.88 333 VAL A CA 1
ATOM 2650 C C . VAL A 1 333 ? -12.083 4.197 -1.848 1.00 92.88 333 VAL A C 1
ATOM 2652 O O . VAL A 1 333 ? -12.622 3.091 -1.817 1.00 92.88 333 VAL A O 1
ATOM 2655 N N . THR A 1 334 ? -12.032 4.922 -2.961 1.00 90.12 334 THR A N 1
ATOM 2656 C CA . THR A 1 334 ? -12.663 4.498 -4.224 1.00 90.12 334 THR A CA 1
ATOM 2657 C C . THR A 1 334 ? -11.634 4.308 -5.334 1.00 90.12 334 THR A C 1
ATOM 2659 O O . THR A 1 334 ? -10.571 4.925 -5.324 1.00 90.12 334 THR A O 1
ATOM 2662 N N . TYR A 1 335 ? -11.952 3.434 -6.292 1.00 87.88 335 TYR A N 1
ATOM 2663 C CA . TYR A 1 335 ? -11.053 3.047 -7.384 1.00 87.88 335 TYR A CA 1
ATOM 2664 C C . TYR A 1 335 ? -11.734 3.194 -8.746 1.00 87.88 335 TYR A C 1
ATOM 2666 O O . TYR A 1 335 ? -12.914 2.878 -8.881 1.00 87.88 335 TYR A O 1
ATOM 2674 N N . GLU A 1 336 ? -11.001 3.615 -9.774 1.00 81.94 336 GLU A N 1
ATOM 2675 C CA . GLU A 1 336 ? -11.526 3.901 -11.115 1.00 81.94 336 GLU A CA 1
ATOM 2676 C C . GLU A 1 336 ? -11.838 2.644 -11.927 1.00 81.94 336 GLU A C 1
ATOM 2678 O O . GLU A 1 336 ? -12.767 2.651 -12.730 1.00 81.94 336 GLU A O 1
ATOM 2683 N N . ASN A 1 337 ? -11.102 1.551 -11.731 1.00 71.81 337 ASN A N 1
ATOM 2684 C CA . ASN A 1 337 ? -11.140 0.369 -12.601 1.00 71.81 337 ASN A CA 1
ATOM 2685 C C . ASN A 1 337 ? -11.826 -0.866 -11.972 1.00 71.81 337 ASN A C 1
ATOM 2687 O O . ASN A 1 337 ? -11.856 -1.931 -12.586 1.00 71.81 337 ASN A O 1
ATOM 2691 N N . HIS A 1 338 ? -12.443 -0.750 -10.786 1.00 65.69 338 HIS A N 1
ATOM 2692 C CA . HIS A 1 338 ? -13.072 -1.887 -10.095 1.00 65.69 338 HIS A CA 1
ATOM 2693 C C . HIS A 1 338 ? -14.609 -1.794 -10.022 1.00 65.69 338 HIS A C 1
ATOM 2695 O O . HIS A 1 338 ? -15.170 -1.022 -9.248 1.00 65.69 338 HIS A O 1
ATOM 2701 N N . LYS A 1 339 ? -15.339 -2.695 -10.702 1.00 58.91 339 LYS A N 1
ATOM 2702 C CA . LYS A 1 339 ? -16.826 -2.698 -10.772 1.00 58.91 339 LYS A CA 1
ATOM 2703 C C . LYS A 1 339 ? -17.564 -2.583 -9.420 1.00 58.91 339 LYS A C 1
ATOM 2705 O O . LYS A 1 339 ? -18.640 -1.998 -9.371 1.00 58.91 339 LYS A O 1
ATOM 2710 N N . LYS A 1 340 ? -17.020 -3.162 -8.339 1.00 58.50 340 LYS A N 1
ATOM 2711 C CA . LYS A 1 340 ? -17.580 -3.082 -6.965 1.00 58.50 340 LYS A CA 1
ATOM 2712 C C . LYS A 1 340 ? -16.957 -2.019 -6.037 1.00 58.50 340 LYS A C 1
ATOM 2714 O O . LYS A 1 340 ? -17.488 -1.844 -4.950 1.00 58.50 340 LYS A O 1
ATOM 2719 N N . LEU A 1 341 ? -15.852 -1.370 -6.424 1.00 62.00 341 LEU A N 1
ATOM 2720 C CA . LEU A 1 341 ? -15.145 -0.367 -5.597 1.00 62.00 341 LEU A CA 1
ATOM 2721 C C . LEU A 1 341 ? -15.116 1.026 -6.256 1.00 62.00 341 LEU A C 1
ATOM 2723 O O . LEU A 1 341 ? -14.508 1.953 -5.728 1.00 62.00 341 LEU A O 1
ATOM 2727 N N . ARG A 1 342 ? -15.776 1.167 -7.411 1.00 61.91 342 ARG A N 1
ATOM 2728 C CA . ARG A 1 342 ? -16.079 2.443 -8.058 1.00 61.91 342 ARG A CA 1
ATOM 2729 C C . ARG A 1 342 ? -17.187 3.179 -7.315 1.00 61.91 342 ARG A C 1
ATOM 2731 O O . ARG A 1 342 ? -18.147 2.550 -6.862 1.00 61.91 342 ARG A O 1
ATOM 2738 N N . LYS A 1 343 ? -17.098 4.508 -7.325 1.00 55.31 343 LYS A N 1
ATOM 2739 C CA . LYS A 1 343 ? -18.215 5.414 -7.043 1.00 55.31 343 LYS A CA 1
ATOM 2740 C C . LYS A 1 343 ? -19.318 5.140 -8.073 1.00 55.31 343 LYS A C 1
ATOM 2742 O O . LYS A 1 343 ? -19.049 5.131 -9.276 1.00 55.31 343 LYS A O 1
ATOM 2747 N N . ARG A 1 344 ? -20.537 4.821 -7.633 1.00 53.41 344 ARG A N 1
ATOM 2748 C CA . ARG A 1 344 ? -21.690 4.713 -8.544 1.00 53.41 344 ARG A CA 1
ATOM 2749 C C . ARG A 1 344 ? -22.275 6.105 -8.750 1.00 53.41 344 ARG A C 1
ATOM 2751 O O . ARG A 1 344 ? -22.460 6.829 -7.779 1.00 53.41 344 ARG A O 1
ATOM 2758 N N . GLU A 1 345 ? -22.585 6.454 -9.996 1.00 45.00 345 GLU A N 1
ATOM 2759 C CA . GLU A 1 345 ? -23.428 7.616 -10.279 1.00 45.00 345 GLU A CA 1
ATOM 2760 C C . GLU A 1 345 ? -24.800 7.394 -9.634 1.00 45.00 345 GLU A C 1
ATOM 2762 O O . GLU A 1 345 ? -25.413 6.332 -9.796 1.00 45.00 345 GLU A O 1
ATOM 2767 N N . LEU A 1 346 ? -25.243 8.382 -8.857 1.00 45.00 346 LEU A N 1
ATOM 2768 C CA . LEU A 1 346 ? -26.564 8.413 -8.245 1.00 45.00 346 LEU A CA 1
ATOM 2769 C C . LEU A 1 346 ? -27.607 8.361 -9.368 1.00 45.00 346 LEU A C 1
ATOM 2771 O O . LEU A 1 346 ? -27.749 9.314 -10.131 1.00 45.00 346 LEU A O 1
ATOM 2775 N N . LYS A 1 347 ? -28.346 7.253 -9.483 1.00 39.28 347 LYS A N 1
ATOM 2776 C CA . LYS A 1 347 ? -29.605 7.268 -10.231 1.00 39.28 347 LYS A CA 1
ATOM 2777 C C . LYS A 1 347 ? -30.644 7.935 -9.338 1.00 39.28 347 LYS A C 1
ATOM 2779 O O . LYS A 1 347 ? -30.821 7.528 -8.196 1.00 39.28 347 LYS A O 1
ATOM 2784 N N . SER A 1 348 ? -31.306 8.951 -9.873 1.00 37.75 348 SER A N 1
ATOM 2785 C CA . SER A 1 348 ? -32.133 9.943 -9.174 1.00 37.75 348 SER A CA 1
ATOM 2786 C C . SER A 1 348 ? -33.344 9.421 -8.382 1.00 37.75 348 SER A C 1
ATOM 2788 O O . SER A 1 348 ? -34.020 10.235 -7.770 1.00 37.75 348 SER A O 1
ATOM 2790 N N . ASN A 1 349 ? -33.605 8.108 -8.338 1.00 39.09 349 ASN A N 1
ATOM 2791 C CA . ASN A 1 349 ? -34.797 7.524 -7.706 1.00 39.09 349 ASN A CA 1
ATOM 2792 C C . ASN A 1 349 ? -34.509 6.327 -6.768 1.00 39.09 349 ASN A C 1
ATOM 2794 O O . ASN A 1 349 ? -35.450 5.637 -6.388 1.00 39.09 349 ASN A O 1
ATOM 2798 N N . ASP A 1 350 ? -33.250 6.040 -6.414 1.00 41.03 350 ASP A N 1
ATOM 2799 C CA . ASP A 1 350 ? -32.915 4.947 -5.481 1.00 41.03 350 ASP A CA 1
ATOM 2800 C C . ASP A 1 350 ? -32.465 5.522 -4.124 1.00 41.03 350 ASP A C 1
ATOM 2802 O O . ASP A 1 350 ? -31.349 6.022 -3.988 1.00 41.03 350 ASP A O 1
ATOM 2806 N N . ASP A 1 351 ? -33.303 5.387 -3.090 1.00 42.94 351 ASP A N 1
ATOM 2807 C CA . ASP A 1 351 ? -33.014 5.724 -1.677 1.00 42.94 351 ASP A CA 1
ATOM 2808 C C . ASP A 1 351 ? -31.926 4.830 -1.026 1.00 42.94 351 ASP A C 1
ATOM 2810 O O . ASP A 1 351 ? -31.752 4.791 0.202 1.00 42.94 351 ASP A O 1
ATOM 2814 N N . ASP A 1 352 ? -31.185 4.072 -1.833 1.00 45.75 352 ASP A N 1
ATOM 2815 C CA . ASP A 1 352 ? -30.010 3.304 -1.437 1.00 45.75 352 ASP A CA 1
ATOM 2816 C C . ASP A 1 352 ? -28.748 4.025 -1.927 1.00 45.75 352 ASP A C 1
ATOM 2818 O O . ASP A 1 352 ? -28.098 3.654 -2.909 1.00 45.75 352 ASP A O 1
ATOM 2822 N N . VAL A 1 353 ? -28.394 5.072 -1.173 1.00 47.00 353 VAL A N 1
ATOM 2823 C CA . VAL A 1 353 ? -27.091 5.757 -1.176 1.00 47.00 353 VAL A CA 1
ATOM 2824 C C . VAL A 1 353 ? -26.018 4.783 -0.677 1.00 47.00 353 VAL A C 1
ATOM 2826 O O . VAL A 1 353 ? -25.513 4.864 0.440 1.00 47.00 353 VAL A O 1
ATOM 2829 N N . ASP A 1 354 ? -25.720 3.780 -1.486 1.00 49.56 354 ASP A N 1
ATOM 2830 C CA . ASP A 1 354 ? -24.695 2.790 -1.208 1.00 49.56 354 ASP A CA 1
ATOM 2831 C C . ASP A 1 354 ? -23.442 3.210 -1.988 1.00 49.56 354 ASP A C 1
ATOM 2833 O O . ASP A 1 354 ? -23.239 2.824 -3.144 1.00 49.56 354 ASP A O 1
ATOM 2837 N N . ASP A 1 355 ? -22.587 4.020 -1.363 1.00 53.81 355 ASP A N 1
ATOM 2838 C CA . ASP A 1 355 ? -21.197 4.149 -1.797 1.00 53.81 355 ASP A CA 1
ATOM 2839 C C . ASP A 1 355 ? -20.482 2.836 -1.418 1.00 53.81 355 ASP A C 1
ATOM 2841 O O . ASP A 1 355 ? -20.133 2.581 -0.263 1.00 53.81 355 ASP A O 1
ATOM 2845 N N . LYS A 1 356 ? -20.427 1.900 -2.377 1.00 64.31 356 LYS A N 1
ATOM 2846 C CA . LYS A 1 356 ? -20.202 0.459 -2.123 1.00 64.31 356 LYS A CA 1
ATOM 2847 C C . LYS A 1 356 ? -18.755 0.067 -1.870 1.00 64.31 356 LYS A C 1
ATOM 2849 O O . LYS A 1 356 ? -18.508 -1.123 -1.639 1.00 64.31 356 LYS A O 1
ATOM 2854 N N . SER A 1 357 ? -17.794 0.990 -1.944 1.00 83.38 357 SER A N 1
ATOM 2855 C CA . SER A 1 357 ? -16.413 0.578 -1.718 1.00 83.38 357 SER A CA 1
ATOM 2856 C C . SER A 1 357 ? -16.253 0.065 -0.291 1.00 83.38 357 SER A C 1
ATOM 2858 O O . SER A 1 357 ? -16.562 0.739 0.693 1.00 83.38 357 SER A O 1
ATOM 2860 N N . VAL A 1 358 ? -15.766 -1.169 -0.181 1.00 88.88 358 VAL A N 1
ATOM 2861 C CA . VAL A 1 358 ? -15.491 -1.801 1.110 1.00 88.88 358 VAL A CA 1
ATOM 2862 C C . VAL A 1 358 ? -14.156 -1.345 1.689 1.00 88.88 358 VAL A C 1
ATOM 2864 O O . VAL A 1 358 ? -13.848 -1.707 2.818 1.00 88.88 358 VAL A O 1
ATOM 2867 N N . VAL A 1 359 ? -13.354 -0.594 0.932 1.00 93.00 359 VAL A N 1
ATOM 2868 C CA . VAL A 1 359 ? -11.988 -0.229 1.311 1.00 93.00 359 VAL A CA 1
ATOM 2869 C C . VAL A 1 359 ? -11.997 1.025 2.181 1.00 93.00 359 VAL A C 1
ATOM 2871 O O . VAL A 1 359 ? -12.727 1.986 1.923 1.00 93.00 359 VAL A O 1
ATOM 2874 N N . ARG A 1 360 ? -11.205 0.983 3.249 1.00 95.69 360 ARG A N 1
ATOM 2875 C CA . ARG A 1 360 ? -10.956 2.081 4.186 1.00 95.69 360 ARG A CA 1
ATOM 2876 C C . ARG A 1 360 ? -9.454 2.254 4.365 1.00 95.69 360 ARG A C 1
ATOM 2878 O O . ARG A 1 360 ? -8.669 1.393 3.966 1.00 95.69 360 ARG A O 1
ATOM 2885 N N . MET A 1 361 ? -9.080 3.361 4.990 1.00 97.81 361 MET A N 1
ATOM 2886 C CA . MET A 1 361 ? -7.718 3.599 5.456 1.00 97.81 361 MET A CA 1
ATOM 2887 C C . MET A 1 361 ? -7.567 3.091 6.888 1.00 97.81 361 MET A C 1
ATOM 2889 O O . MET A 1 361 ? -8.345 3.470 7.763 1.00 97.81 361 MET A O 1
ATOM 2893 N N . PHE A 1 362 ? -6.545 2.280 7.125 1.00 98.56 362 PHE A N 1
ATOM 2894 C CA . PHE A 1 362 ? -6.066 1.903 8.449 1.00 98.56 362 PHE A CA 1
ATOM 2895 C C . PHE A 1 362 ? -4.764 2.640 8.722 1.00 98.56 362 PHE A C 1
ATOM 2897 O O . PHE A 1 362 ? -3.843 2.563 7.911 1.00 98.56 362 PHE A O 1
ATOM 2904 N N . THR A 1 363 ? -4.687 3.375 9.827 1.00 98.56 363 THR A N 1
ATOM 2905 C CA . THR A 1 363 ? -3.541 4.249 10.087 1.00 98.56 363 THR A CA 1
ATOM 2906 C C . THR A 1 363 ? -3.283 4.473 11.569 1.00 98.56 363 THR A C 1
ATOM 2908 O O . THR A 1 363 ? -4.215 4.489 12.368 1.00 98.56 363 THR A O 1
ATOM 2911 N N . ASN A 1 364 ? -2.016 4.654 11.934 1.00 97.75 364 ASN A N 1
ATOM 2912 C CA . ASN A 1 364 ? -1.585 5.126 13.253 1.00 97.75 364 ASN A CA 1
ATOM 2913 C C . ASN A 1 364 ? -1.563 6.661 13.373 1.00 97.75 364 ASN A C 1
ATOM 2915 O O . ASN A 1 364 ? -1.268 7.180 14.447 1.00 97.75 364 ASN A O 1
ATOM 2919 N N . ILE A 1 365 ? -1.902 7.395 12.310 1.00 97.19 365 ILE A N 1
ATOM 2920 C CA . ILE A 1 365 ? -2.136 8.838 12.387 1.00 97.19 365 ILE A CA 1
ATOM 2921 C C . ILE A 1 365 ? -3.398 9.080 13.238 1.00 97.19 365 ILE A C 1
ATOM 2923 O O . ILE A 1 365 ? -4.418 8.414 13.016 1.00 97.19 365 ILE A O 1
ATOM 2927 N N . PRO A 1 366 ? -3.381 10.029 14.193 1.00 96.81 366 PRO A N 1
ATOM 2928 C CA . PRO A 1 366 ? -4.573 10.393 14.949 1.00 96.81 366 PRO A CA 1
ATOM 2929 C C . PRO A 1 366 ? -5.734 10.765 14.017 1.00 96.81 366 PRO A C 1
ATOM 2931 O O . PRO A 1 366 ? -5.638 11.695 13.225 1.00 96.81 366 PRO A O 1
ATOM 2934 N N . LEU A 1 367 ? -6.878 10.081 14.121 1.00 96.94 367 LEU A N 1
ATOM 2935 C CA . LEU A 1 367 ? -8.015 10.350 13.223 1.00 96.94 367 LEU A CA 1
ATOM 2936 C C . LEU A 1 367 ? -8.593 11.772 13.373 1.00 96.94 367 LEU A C 1
ATOM 2938 O O . LEU A 1 367 ? -9.318 12.232 12.494 1.00 96.94 367 LEU A O 1
ATOM 2942 N N . SER A 1 368 ? -8.271 12.470 14.464 1.00 96.19 368 SER A N 1
ATOM 2943 C CA . SER A 1 368 ? -8.590 13.886 14.664 1.00 96.19 368 SER A CA 1
ATOM 2944 C C . SER A 1 368 ? -7.805 14.817 13.735 1.00 96.19 368 SER A C 1
ATOM 2946 O O . SER A 1 368 ? -8.297 15.898 13.432 1.00 96.19 368 SER A O 1
ATOM 2948 N N . SER A 1 369 ? -6.600 14.428 13.294 1.00 95.25 369 SER A N 1
ATOM 2949 C CA . SER A 1 369 ? -5.755 15.241 12.405 1.00 95.25 369 SER A CA 1
ATOM 2950 C C . SER A 1 369 ? -5.992 14.964 10.919 1.00 95.25 369 SER A C 1
ATOM 2952 O O . SER A 1 369 ? -5.461 15.681 10.077 1.00 95.25 369 SER A O 1
ATOM 2954 N N . ILE A 1 370 ? -6.800 13.956 10.577 1.00 95.88 370 ILE A N 1
ATOM 2955 C CA . ILE A 1 370 ? -7.162 13.640 9.191 1.00 95.88 370 ILE A CA 1
ATOM 2956 C C . ILE A 1 370 ? -8.485 14.329 8.855 1.00 95.88 370 ILE A C 1
ATOM 2958 O O . ILE A 1 370 ? -9.565 13.818 9.159 1.00 95.88 370 ILE A O 1
ATOM 2962 N N . ILE A 1 371 ? -8.400 15.492 8.213 1.00 96.38 371 ILE A N 1
ATOM 2963 C CA . ILE A 1 371 ? -9.566 16.286 7.813 1.00 96.38 371 ILE A CA 1
ATOM 2964 C C . ILE A 1 371 ? -10.202 15.663 6.569 1.00 96.38 371 ILE A C 1
ATOM 2966 O O . ILE A 1 371 ? -9.634 15.714 5.480 1.00 96.38 371 ILE A O 1
ATOM 2970 N N . LEU A 1 372 ? -11.388 15.065 6.715 1.00 96.25 372 LEU A N 1
ATOM 2971 C CA . LEU A 1 372 ? -12.085 14.456 5.579 1.00 96.25 372 LEU A CA 1
ATOM 2972 C C . LEU A 1 372 ? -12.869 15.497 4.760 1.00 96.25 372 LEU A C 1
ATOM 2974 O O . LEU A 1 372 ? -13.409 16.443 5.338 1.00 96.25 372 LEU A O 1
ATOM 2978 N N . PRO A 1 373 ? -12.993 15.335 3.425 1.00 94.31 373 PRO A N 1
ATOM 2979 C CA . PRO A 1 373 ? -13.572 16.373 2.574 1.00 94.31 373 PRO A CA 1
ATOM 2980 C C . PRO A 1 373 ? -15.077 16.569 2.809 1.00 94.31 373 PRO A C 1
ATOM 2982 O O . PRO A 1 373 ? -15.887 15.710 2.462 1.00 94.31 373 PRO A O 1
ATOM 2985 N N . ALA A 1 374 ? -15.475 17.733 3.329 1.00 93.50 374 ALA A N 1
ATOM 2986 C CA . ALA A 1 374 ? -16.878 18.030 3.644 1.00 93.50 374 ALA A CA 1
ATOM 2987 C C . ALA A 1 374 ? -17.814 17.937 2.424 1.00 93.50 374 ALA A C 1
ATOM 2989 O O . ALA A 1 374 ? -18.926 17.426 2.529 1.00 93.50 374 ALA A O 1
ATOM 2990 N N . HIS A 1 375 ? -17.337 18.340 1.240 1.00 90.00 375 HIS A N 1
ATOM 2991 C CA . HIS A 1 375 ? -18.096 18.254 -0.014 1.00 90.00 375 HIS A CA 1
ATOM 2992 C C . HIS A 1 375 ? -18.415 16.809 -0.451 1.00 90.00 375 HIS A C 1
ATOM 2994 O O . HIS A 1 375 ? -19.261 16.608 -1.318 1.00 90.00 375 HIS A O 1
ATOM 3000 N N . LEU A 1 376 ? -17.763 15.802 0.146 1.00 88.94 376 LEU A N 1
ATOM 3001 C CA . LEU A 1 376 ? -18.067 14.379 -0.045 1.00 88.94 376 LEU A CA 1
ATOM 3002 C C . LEU A 1 376 ? -18.977 13.811 1.063 1.00 88.94 376 LEU A C 1
ATOM 3004 O O . LEU A 1 376 ? -19.137 12.596 1.156 1.00 88.94 376 LEU A O 1
ATOM 3008 N N . GLY A 1 377 ? -19.570 14.662 1.906 1.00 91.81 377 GLY A N 1
ATOM 3009 C CA . GLY A 1 377 ? -20.501 14.246 2.959 1.00 91.81 377 GLY A CA 1
ATOM 3010 C C . GLY A 1 377 ? -19.820 13.728 4.228 1.00 91.81 377 GLY A C 1
ATOM 3011 O O . GLY A 1 377 ? -20.370 12.853 4.902 1.00 91.81 377 GLY A O 1
ATOM 3012 N N . TYR A 1 378 ? -18.628 14.233 4.555 1.00 94.94 378 TYR A N 1
ATOM 3013 C CA . TYR A 1 378 ? -17.953 13.965 5.829 1.00 94.94 378 TYR A CA 1
ATOM 3014 C C . TYR A 1 378 ? -18.086 15.150 6.791 1.00 94.94 378 TYR A C 1
ATOM 3016 O O . TYR A 1 378 ? -18.102 16.304 6.375 1.00 94.94 378 TYR A O 1
ATOM 3024 N N . GLN A 1 379 ? -18.158 14.863 8.089 1.00 96.31 379 GLN A N 1
ATOM 3025 C CA . GLN A 1 379 ? -18.297 15.854 9.159 1.00 96.31 379 GLN A CA 1
ATOM 3026 C C . GLN A 1 379 ? -17.492 15.444 10.393 1.00 96.31 379 GLN A C 1
ATOM 3028 O O . GLN A 1 379 ? -17.227 14.261 10.597 1.00 96.31 379 GLN A O 1
ATOM 3033 N N . TYR A 1 380 ? -17.115 16.402 11.237 1.00 97.94 380 TYR A N 1
ATOM 3034 C CA . TYR A 1 380 ? -16.402 16.115 12.480 1.00 97.94 380 TYR A CA 1
ATOM 3035 C C . TYR A 1 380 ? -17.370 15.676 13.589 1.00 97.94 380 TYR A C 1
ATOM 3037 O O . TYR A 1 380 ? -18.401 16.307 13.817 1.00 97.94 380 TYR A O 1
ATOM 3045 N N . CYS A 1 381 ? -17.053 14.582 14.282 1.00 98.06 381 CYS A N 1
ATOM 3046 C CA . CYS A 1 381 ? -17.775 14.143 15.472 1.00 98.06 381 CYS A CA 1
ATOM 3047 C C . CYS A 1 381 ? -17.006 14.560 16.727 1.00 98.06 381 CYS A C 1
ATOM 3049 O O . CYS A 1 381 ? -15.982 13.958 17.047 1.00 98.06 381 CYS A O 1
ATOM 3051 N N . GLU A 1 382 ? -17.548 15.521 17.476 1.00 96.94 382 GLU A N 1
ATOM 3052 C CA . GLU A 1 382 ? -16.943 16.030 18.716 1.00 96.94 382 GLU A CA 1
ATOM 3053 C C . GLU A 1 382 ? -16.733 14.939 19.774 1.00 96.94 382 GLU A C 1
ATOM 3055 O O . GLU A 1 382 ? -15.662 14.830 20.369 1.00 96.94 382 GLU A O 1
ATOM 3060 N N . SER A 1 383 ? -17.725 14.065 19.971 1.00 97.25 383 SER A N 1
ATOM 3061 C CA . SER A 1 383 ? -17.661 13.006 20.986 1.00 97.25 383 SER A CA 1
ATOM 3062 C C . SER A 1 383 ? -16.571 11.971 20.695 1.00 97.25 383 SER A C 1
ATOM 3064 O O . SER A 1 383 ? -15.913 11.492 21.613 1.00 97.25 383 SER A O 1
ATOM 3066 N N . CYS A 1 384 ? -16.368 11.617 19.421 1.00 96.81 384 CYS A N 1
ATOM 3067 C CA . CYS A 1 384 ? -15.350 10.642 19.017 1.00 96.81 384 CYS A CA 1
ATOM 3068 C C . CYS A 1 384 ? -14.020 11.279 18.592 1.00 96.81 384 CYS A C 1
ATOM 3070 O O . CYS A 1 384 ? -13.075 10.539 18.328 1.00 96.81 384 CYS A O 1
ATOM 3072 N N . LYS A 1 385 ? -13.960 12.612 18.485 1.00 97.12 385 LYS A N 1
ATOM 3073 C CA . LYS A 1 385 ? -12.809 13.390 18.009 1.00 97.12 385 LYS A CA 1
ATOM 3074 C C . LYS A 1 385 ? -12.232 12.876 16.688 1.00 97.12 385 LYS A C 1
ATOM 3076 O O . LYS A 1 385 ? -11.036 12.632 16.561 1.00 97.12 385 LYS A O 1
ATOM 3081 N N . LYS A 1 386 ? -13.101 12.651 15.704 1.00 97.12 386 LYS A N 1
ATOM 3082 C CA . LYS A 1 386 ? -12.709 12.205 14.361 1.00 97.12 386 LYS A CA 1
ATOM 3083 C C . LYS A 1 386 ? -13.733 12.626 13.321 1.00 97.12 386 LYS A C 1
ATOM 3085 O O . LYS A 1 386 ? -14.911 12.795 13.638 1.00 97.12 386 LYS A O 1
ATOM 3090 N N . TYR A 1 387 ? -13.295 12.727 12.074 1.00 97.44 387 TYR A N 1
ATOM 3091 C CA . TYR A 1 387 ? -14.198 12.906 10.945 1.00 97.44 387 TYR A CA 1
ATOM 3092 C C . TYR A 1 387 ? -14.904 11.591 10.602 1.00 97.44 387 TYR A C 1
ATOM 3094 O O . TYR A 1 387 ? -14.294 10.521 10.583 1.00 97.44 387 TYR A O 1
ATOM 3102 N N . VAL A 1 388 ? -16.205 11.679 10.347 1.00 96.38 388 VAL A N 1
ATOM 3103 C CA . VAL A 1 388 ? -17.106 10.559 10.068 1.00 96.38 388 VAL A CA 1
ATOM 3104 C C . VAL A 1 388 ? -17.988 10.870 8.869 1.00 96.38 388 VAL A C 1
ATOM 3106 O O . VAL A 1 388 ? -18.206 12.033 8.528 1.00 96.38 388 VAL A O 1
ATOM 3109 N N . SER A 1 389 ? -18.517 9.837 8.220 1.00 93.50 389 SER A N 1
ATOM 3110 C CA . SER A 1 389 ? -19.563 10.031 7.213 1.00 93.50 389 SER A CA 1
ATOM 3111 C C . SER A 1 389 ? -20.799 10.673 7.853 1.00 93.50 389 SER A C 1
ATOM 3113 O O . SER A 1 389 ? -21.163 10.345 8.984 1.00 93.50 389 SER A O 1
ATOM 3115 N N . GLN A 1 390 ? -21.520 11.512 7.110 1.00 91.31 390 GLN A N 1
ATOM 3116 C CA . GLN A 1 390 ? -22.821 12.054 7.521 1.00 91.31 390 GLN A CA 1
ATOM 3117 C C . GLN A 1 390 ? -23.841 10.965 7.908 1.00 91.31 390 GLN A C 1
ATOM 3119 O O . GLN A 1 390 ? -24.744 11.197 8.714 1.00 91.31 390 GLN A O 1
ATOM 3124 N N . HIS A 1 391 ? -23.686 9.750 7.368 1.00 90.25 391 HIS A N 1
ATOM 3125 C CA . HIS A 1 391 ? -24.535 8.602 7.687 1.00 90.25 391 HIS A CA 1
ATOM 3126 C C . HIS A 1 391 ? -24.062 7.823 8.924 1.00 90.25 391 HIS A C 1
ATOM 3128 O O . HIS A 1 391 ? -24.830 7.029 9.476 1.00 90.25 391 HIS A O 1
ATOM 3134 N N . ASN A 1 392 ? -22.842 8.059 9.408 1.00 94.31 392 ASN A N 1
ATOM 3135 C CA . ASN A 1 392 ? -22.308 7.438 10.614 1.00 94.31 392 ASN A CA 1
ATOM 3136 C C . ASN A 1 392 ? -22.609 8.287 11.853 1.00 94.31 392 ASN A C 1
ATOM 3138 O O . ASN A 1 392 ? -21.746 8.962 12.411 1.00 94.31 392 ASN A O 1
ATOM 3142 N N . LYS A 1 393 ? -23.874 8.252 12.284 1.00 94.94 393 LYS A N 1
ATOM 3143 C CA . LYS A 1 393 ? -24.310 8.963 13.490 1.00 94.94 393 LYS A CA 1
ATOM 3144 C C . LYS A 1 393 ? -23.699 8.330 14.742 1.00 94.94 393 LYS A C 1
ATOM 3146 O O . LYS A 1 393 ? -23.658 7.104 14.874 1.00 94.94 393 LYS A O 1
ATOM 3151 N N . HIS A 1 394 ? -23.273 9.177 15.676 1.00 97.62 394 HIS A N 1
ATOM 3152 C CA . HIS A 1 394 ? -22.771 8.753 16.979 1.00 97.62 394 HIS A CA 1
ATOM 3153 C C . HIS A 1 394 ? -23.867 8.025 17.770 1.00 97.62 394 HIS A C 1
ATOM 3155 O O . HIS A 1 394 ? -24.978 8.532 17.923 1.00 97.62 394 HIS A O 1
ATOM 3161 N N . CYS A 1 395 ? -23.551 6.844 18.296 1.00 97.75 395 CYS A N 1
ATOM 3162 C CA . CYS A 1 395 ? -24.433 6.115 19.197 1.00 97.75 395 CYS A CA 1
ATOM 3163 C C . CYS A 1 395 ? -24.067 6.435 20.646 1.00 97.75 395 CYS A C 1
ATOM 3165 O O . CYS A 1 395 ? -23.001 6.033 21.107 1.00 97.75 395 CYS A O 1
ATOM 3167 N N . SER A 1 396 ? -24.977 7.084 21.374 1.00 96.81 396 SER A N 1
ATOM 3168 C CA . SER A 1 396 ? -24.805 7.410 22.795 1.00 96.81 396 SER A CA 1
ATOM 3169 C C . SER A 1 396 ? -24.673 6.167 23.683 1.00 96.81 396 SER A C 1
ATOM 3171 O O . SER A 1 396 ? -23.878 6.173 24.615 1.00 96.81 396 SER A O 1
ATOM 3173 N N . SER A 1 397 ? -25.369 5.067 23.386 1.00 97.06 397 SER A N 1
ATOM 3174 C CA . SER A 1 397 ? -25.239 3.827 24.172 1.00 97.06 397 SER A CA 1
ATOM 3175 C C . SER A 1 397 ? -23.877 3.147 23.985 1.00 97.06 397 SER A C 1
ATOM 3177 O O . SER A 1 397 ? -23.336 2.569 24.921 1.00 97.06 397 SER A O 1
ATOM 3179 N N . CYS A 1 398 ? -23.300 3.213 22.779 1.00 96.75 398 CYS A N 1
ATOM 3180 C CA . CYS A 1 398 ? -21.972 2.655 22.498 1.00 96.75 398 CYS A CA 1
ATOM 3181 C C . CYS A 1 398 ? -20.826 3.647 22.729 1.00 96.75 398 CYS A C 1
ATOM 3183 O O . CYS A 1 398 ? -19.674 3.226 22.681 1.00 96.75 398 CYS A O 1
ATOM 3185 N N . GLN A 1 399 ? -21.125 4.940 22.901 1.00 96.75 399 GLN A N 1
ATOM 3186 C CA . GLN A 1 399 ? -20.147 6.036 22.906 1.00 96.75 399 GLN A CA 1
ATOM 3187 C C . GLN A 1 399 ? -19.224 6.011 21.673 1.00 96.75 399 GLN A C 1
ATOM 3189 O O . GLN A 1 399 ? -18.026 6.279 21.747 1.00 96.75 399 GLN A O 1
ATOM 3194 N N . ALA A 1 400 ? -19.783 5.658 20.512 1.00 96.25 400 ALA A N 1
ATOM 3195 C CA . ALA A 1 400 ? -19.012 5.447 19.292 1.00 96.25 400 ALA A CA 1
ATOM 3196 C C . ALA A 1 400 ? -19.822 5.709 18.015 1.00 96.25 400 ALA A C 1
ATOM 3198 O O . ALA A 1 400 ? -21.026 5.451 17.951 1.00 96.25 400 ALA A O 1
ATOM 3199 N N . CYS A 1 401 ? -19.131 6.145 16.959 1.00 96.69 401 CYS A N 1
ATOM 3200 C CA . CYS A 1 401 ? -19.645 6.155 15.586 1.00 96.69 401 CYS A CA 1
ATOM 3201 C C . CYS A 1 401 ? -19.350 4.793 14.939 1.00 96.69 401 CYS A C 1
ATOM 3203 O O . CYS A 1 401 ? -18.202 4.495 14.607 1.00 96.69 401 CYS A O 1
ATOM 3205 N N . THR A 1 402 ? -20.368 3.939 14.829 1.00 94.44 402 THR A N 1
ATOM 3206 C CA . THR A 1 402 ? -20.224 2.493 14.560 1.00 94.44 402 THR A CA 1
ATOM 3207 C C . THR A 1 402 ? -20.657 2.055 13.158 1.00 94.44 402 THR A C 1
ATOM 3209 O O . THR A 1 402 ? -20.470 0.892 12.784 1.00 94.44 402 THR A O 1
ATOM 3212 N N . THR A 1 403 ? -21.257 2.953 12.378 1.00 92.56 403 THR A N 1
ATOM 3213 C CA . THR A 1 403 ? -21.749 2.661 11.028 1.00 92.56 403 THR A CA 1
ATOM 3214 C C . THR A 1 403 ? -20.566 2.534 10.080 1.00 92.56 403 THR A C 1
ATOM 3216 O O . THR A 1 403 ? -19.937 3.521 9.726 1.00 92.56 403 THR A O 1
ATOM 3219 N N . LYS A 1 404 ? -20.269 1.310 9.642 1.00 87.69 404 LYS A N 1
ATOM 3220 C CA . LYS A 1 404 ? -19.132 1.059 8.738 1.00 87.69 404 LYS A CA 1
ATOM 3221 C C . LYS A 1 404 ? -19.469 1.307 7.266 1.00 87.69 404 LYS A C 1
ATOM 3223 O O . LYS A 1 404 ? -18.588 1.632 6.474 1.00 87.69 404 LYS A O 1
ATOM 3228 N N . VAL A 1 405 ? -20.729 1.089 6.882 1.00 83.88 405 VAL A N 1
ATOM 3229 C CA . VAL A 1 405 ? -21.202 1.195 5.494 1.00 83.88 405 VAL A CA 1
ATOM 3230 C C . VAL A 1 405 ? -22.711 1.431 5.444 1.00 83.88 405 VAL A C 1
ATOM 3232 O O . VAL A 1 405 ? -23.451 0.846 6.240 1.00 83.88 405 VAL A O 1
ATOM 3235 N N . GLY A 1 406 ? -23.149 2.230 4.470 1.00 83.12 406 GLY A N 1
ATOM 3236 C CA . GLY A 1 406 ? -24.557 2.463 4.160 1.00 83.12 406 GLY A CA 1
ATOM 3237 C C . GLY A 1 406 ? -25.298 3.237 5.251 1.00 83.12 406 GLY A C 1
ATOM 3238 O O . GLY A 1 406 ? -24.756 4.146 5.880 1.00 83.12 406 GLY A O 1
ATOM 3239 N N . LYS A 1 407 ? -26.567 2.871 5.460 1.00 86.38 407 LYS A N 1
ATOM 3240 C CA . LYS A 1 407 ? -27.480 3.536 6.404 1.00 86.38 407 LYS A CA 1
ATOM 3241 C C . LYS A 1 407 ? -26.992 3.413 7.850 1.00 86.38 407 LYS A C 1
ATOM 3243 O O . LYS A 1 407 ? -26.429 2.388 8.237 1.00 86.38 407 LYS A O 1
ATOM 3248 N N . THR A 1 408 ? -27.288 4.438 8.654 1.00 91.88 408 THR A N 1
ATOM 3249 C CA . THR A 1 408 ? -26.950 4.504 10.083 1.00 91.88 408 THR A CA 1
ATOM 3250 C C . THR A 1 408 ? -27.332 3.217 10.811 1.00 91.88 408 THR A C 1
ATOM 3252 O O . THR A 1 408 ? -28.465 2.739 10.710 1.00 91.88 408 THR A O 1
ATOM 3255 N N . TYR A 1 409 ? -26.379 2.647 11.545 1.00 94.44 409 TYR A N 1
ATOM 3256 C CA . TYR A 1 409 ? -26.610 1.457 12.356 1.00 94.44 409 TYR A CA 1
ATOM 3257 C C . TYR A 1 409 ? -27.495 1.784 13.560 1.00 94.44 409 TYR A C 1
ATOM 3259 O O . TYR A 1 409 ? -27.432 2.873 14.122 1.00 94.44 409 TYR A O 1
ATOM 3267 N N . GLN A 1 410 ? -28.295 0.810 13.985 1.00 94.75 410 GLN A N 1
ATOM 3268 C CA . GLN A 1 410 ? -29.145 0.928 15.167 1.00 94.75 410 GLN A CA 1
ATOM 3269 C C . GLN A 1 410 ? -28.530 0.178 16.346 1.00 94.75 410 GLN A C 1
ATOM 3271 O O . GLN A 1 410 ? -27.973 -0.910 16.169 1.00 94.75 410 GLN A O 1
ATOM 3276 N N . HIS A 1 411 ? -28.624 0.745 17.548 1.00 97.31 411 HIS A N 1
ATOM 3277 C CA . HIS A 1 411 ? -28.215 0.048 18.763 1.00 97.31 411 HIS A CA 1
ATOM 3278 C C . HIS A 1 411 ? -29.203 -1.080 19.077 1.00 97.31 411 HIS A C 1
ATOM 3280 O O . HIS A 1 411 ? -30.414 -0.885 19.037 1.00 97.31 411 HIS A O 1
ATOM 3286 N N . CYS A 1 412 ? -28.690 -2.270 19.378 1.00 97.06 412 CYS A N 1
ATOM 3287 C CA . CYS A 1 412 ? -29.494 -3.357 19.916 1.00 97.06 412 CYS A CA 1
ATOM 3288 C C . CYS A 1 412 ? -29.170 -3.533 21.396 1.00 97.06 412 CYS A C 1
ATOM 3290 O O . CYS A 1 412 ? -28.092 -4.026 21.717 1.00 97.06 412 CYS A O 1
ATOM 3292 N N . GLU A 1 413 ? -30.127 -3.214 22.267 1.00 96.56 413 GLU A N 1
ATOM 3293 C CA . GLU A 1 413 ? -29.970 -3.313 23.726 1.00 96.56 413 GLU A CA 1
ATOM 3294 C C . GLU A 1 413 ? -29.643 -4.742 24.186 1.00 96.56 413 GLU A C 1
ATOM 3296 O O . GLU A 1 413 ? -28.758 -4.959 25.011 1.00 96.56 413 GLU A O 1
ATOM 3301 N N . LYS A 1 414 ? -30.287 -5.753 23.583 1.00 95.56 414 LYS A N 1
ATOM 3302 C CA . LYS A 1 414 ? -30.048 -7.170 23.910 1.00 95.56 414 LYS A CA 1
ATOM 3303 C C . LYS A 1 414 ? -28.630 -7.622 23.548 1.00 95.56 414 LYS A C 1
ATOM 3305 O O . LYS A 1 414 ? -27.995 -8.337 24.314 1.00 95.56 414 LYS A O 1
ATOM 3310 N N . CYS A 1 415 ? -28.112 -7.194 22.394 1.00 95.50 415 CYS A N 1
ATOM 3311 C CA . CYS A 1 415 ? -26.740 -7.509 21.978 1.00 95.50 415 CYS A CA 1
ATOM 3312 C C . CYS A 1 415 ? -25.692 -6.515 22.502 1.00 95.50 415 CYS A C 1
ATOM 3314 O O . CYS A 1 415 ? -24.505 -6.751 22.282 1.00 95.50 415 CYS A O 1
ATOM 3316 N N . ARG A 1 416 ? -26.117 -5.398 23.108 1.00 95.75 416 ARG A N 1
ATOM 3317 C CA . ARG A 1 416 ? -25.281 -4.276 23.567 1.00 95.75 416 ARG A CA 1
ATOM 3318 C C . ARG A 1 416 ? -24.290 -3.782 22.513 1.00 95.75 416 ARG A C 1
ATOM 3320 O O . ARG A 1 416 ? -23.126 -3.510 22.795 1.00 95.75 416 ARG A O 1
ATOM 3327 N N . ARG A 1 417 ? -24.743 -3.709 21.261 1.00 95.38 417 ARG A N 1
ATOM 3328 C CA . ARG A 1 417 ? -23.930 -3.235 20.134 1.00 95.38 417 ARG A CA 1
ATOM 3329 C C . ARG A 1 417 ? -24.789 -2.674 19.018 1.00 95.38 417 ARG A C 1
ATOM 3331 O O . ARG A 1 417 ? -25.921 -3.115 18.803 1.00 95.38 417 ARG A O 1
ATOM 3338 N N . CYS A 1 418 ? -24.207 -1.768 18.247 1.00 96.38 418 CYS A N 1
ATOM 3339 C CA . CYS A 1 418 ? -24.802 -1.313 17.001 1.00 96.38 418 CYS A CA 1
ATOM 3340 C C . CYS A 1 418 ? -24.741 -2.394 15.919 1.00 96.38 418 CYS A C 1
ATOM 3342 O O . CYS A 1 418 ? -23.732 -3.078 15.740 1.00 96.38 418 CYS A O 1
ATOM 3344 N N . VAL A 1 419 ? -25.834 -2.530 15.177 1.00 93.88 419 VAL A N 1
ATOM 3345 C CA . VAL A 1 419 ? -25.994 -3.477 14.072 1.00 93.88 419 VAL A CA 1
ATOM 3346 C C . VAL A 1 419 ? -26.600 -2.769 12.866 1.00 93.88 419 VAL A C 1
ATOM 3348 O O . VAL A 1 419 ? -27.194 -1.699 12.996 1.00 93.88 419 VAL A O 1
ATOM 3351 N N . LYS A 1 420 ? -26.475 -3.374 11.680 1.00 91.69 420 LYS A N 1
ATOM 3352 C CA . LYS A 1 420 ? -27.106 -2.850 10.460 1.00 91.69 420 LYS A CA 1
ATOM 3353 C C . LYS A 1 420 ? -28.598 -2.598 10.696 1.00 91.69 420 LYS A C 1
ATOM 3355 O O . LYS A 1 420 ? -29.272 -3.430 11.301 1.00 91.69 420 LYS A O 1
ATOM 3360 N N . SER A 1 421 ? -29.122 -1.492 10.175 1.00 89.81 421 SER A N 1
ATOM 3361 C CA . SER A 1 421 ? -30.539 -1.116 10.314 1.00 89.81 421 SER A CA 1
ATOM 3362 C C . SER A 1 421 ? -31.511 -2.152 9.734 1.00 89.81 421 SER A C 1
ATOM 3364 O O . SER A 1 421 ? -32.650 -2.245 10.181 1.00 89.81 421 SER A O 1
ATOM 3366 N N . SER A 1 422 ? -31.061 -2.981 8.788 1.00 88.81 422 SER A N 1
ATOM 3367 C CA . SER A 1 422 ? -31.828 -4.105 8.231 1.00 88.81 422 SER A CA 1
ATOM 3368 C C . SER A 1 422 ? -31.831 -5.364 9.105 1.00 88.81 422 SER A C 1
ATOM 3370 O O . SER A 1 422 ? -32.547 -6.315 8.804 1.00 88.81 422 SER A O 1
ATOM 3372 N N . TRP A 1 423 ? -31.029 -5.414 10.170 1.00 92.12 423 TRP A N 1
ATOM 3373 C CA . TRP A 1 423 ? -30.959 -6.569 11.064 1.00 92.12 423 TRP A CA 1
ATOM 3374 C C . TRP A 1 423 ? -31.950 -6.414 12.215 1.00 92.12 423 TRP A C 1
ATOM 3376 O O . TRP A 1 423 ? -32.266 -5.301 12.641 1.00 92.12 423 TRP A O 1
ATOM 3386 N N . ARG A 1 424 ? -32.448 -7.535 12.732 1.00 92.81 424 ARG A N 1
ATOM 3387 C CA . ARG A 1 424 ? -33.317 -7.599 13.914 1.00 92.81 424 ARG A CA 1
ATOM 3388 C C . ARG A 1 424 ? -32.762 -8.631 14.888 1.00 92.81 424 ARG A C 1
ATOM 3390 O O . ARG A 1 424 ? -32.134 -9.599 14.459 1.00 92.81 424 ARG A O 1
ATOM 3397 N N . HIS A 1 425 ? -32.945 -8.396 16.186 1.00 94.06 425 HIS A N 1
ATOM 3398 C CA . HIS A 1 425 ? -32.565 -9.368 17.208 1.00 94.06 425 HIS A CA 1
ATOM 3399 C C . HIS A 1 425 ? -33.516 -10.561 17.148 1.00 94.06 425 HIS A C 1
ATOM 3401 O O . HIS A 1 425 ? -34.728 -10.372 17.205 1.00 94.06 425 HIS A O 1
ATOM 3407 N N . CYS A 1 426 ? -32.968 -11.766 17.032 1.00 92.19 426 CYS A N 1
ATOM 3408 C CA . CYS A 1 426 ? -33.729 -13.000 17.144 1.00 92.19 426 CYS A CA 1
ATOM 3409 C C . CYS A 1 426 ? -33.494 -13.595 18.533 1.00 92.19 426 CYS A C 1
ATOM 3411 O O . CYS A 1 426 ? -32.364 -13.974 18.843 1.00 92.19 426 CYS A O 1
ATOM 3413 N N . ASP A 1 427 ? -34.551 -13.685 19.342 1.00 89.94 427 ASP A N 1
ATOM 3414 C CA . ASP A 1 427 ? -34.468 -14.191 20.717 1.00 89.94 427 ASP A CA 1
ATOM 3415 C C . ASP A 1 427 ? -34.075 -15.669 20.770 1.00 89.94 427 ASP A C 1
ATOM 3417 O O . ASP A 1 427 ? -33.265 -16.060 21.603 1.00 89.94 427 ASP A O 1
ATOM 3421 N N . GLU A 1 428 ? -34.547 -16.477 19.819 1.00 89.12 428 GLU A N 1
ATOM 3422 C CA . GLU A 1 428 ? -34.165 -17.891 19.737 1.00 89.12 428 GLU A CA 1
ATOM 3423 C C . GLU A 1 428 ? -32.679 -18.084 19.403 1.00 89.12 428 GLU A C 1
ATOM 3425 O O . GLU A 1 428 ? -32.043 -19.025 19.867 1.00 89.12 428 GLU A O 1
ATOM 3430 N N . CYS A 1 429 ? -32.112 -17.207 18.569 1.00 88.81 429 CYS A N 1
ATOM 3431 C CA . CYS A 1 429 ? -30.703 -17.281 18.177 1.00 88.81 429 CYS A CA 1
ATOM 3432 C C . CYS A 1 429 ? -29.773 -16.490 19.105 1.00 88.81 429 CYS A C 1
ATOM 3434 O O . CYS A 1 429 ? -28.555 -16.590 18.951 1.00 88.81 429 CYS A O 1
ATOM 3436 N N . GLY A 1 430 ? -30.319 -15.660 20.000 1.00 90.94 430 GLY A N 1
ATOM 3437 C CA . GLY A 1 430 ? -29.557 -14.756 20.864 1.00 90.94 430 GLY A CA 1
ATOM 3438 C C . GLY A 1 430 ? -28.696 -13.741 20.101 1.00 90.94 430 GLY A C 1
ATOM 3439 O O . GLY A 1 430 ? -27.688 -13.259 20.621 1.00 90.94 430 GLY A O 1
ATOM 3440 N N . ALA A 1 431 ? -29.032 -13.436 18.843 1.00 92.81 431 ALA A N 1
ATOM 3441 C CA . ALA A 1 431 ? -28.193 -12.620 17.973 1.00 92.81 431 ALA A CA 1
ATOM 3442 C C . ALA A 1 431 ? -29.006 -11.797 16.971 1.00 92.81 431 ALA A C 1
ATOM 3444 O O . ALA A 1 431 ? -30.039 -12.228 16.460 1.00 92.81 431 ALA A O 1
ATOM 3445 N N . CYS A 1 432 ? -28.488 -10.614 16.632 1.00 93.94 432 CYS A N 1
ATOM 3446 C CA . CYS A 1 432 ? -28.995 -9.843 15.502 1.00 93.94 432 CYS A CA 1
ATOM 3447 C C . CYS A 1 432 ? -28.599 -10.483 14.173 1.00 93.94 432 CYS A C 1
ATOM 3449 O O . CYS A 1 432 ? -27.415 -10.730 13.928 1.00 93.94 432 CYS A O 1
ATOM 3451 N N . GLU A 1 433 ? -29.574 -10.666 13.290 1.00 90.75 433 GLU A N 1
ATOM 3452 C CA . GLU A 1 433 ? -29.374 -11.162 11.932 1.00 90.75 433 GLU A CA 1
ATOM 3453 C C . GLU A 1 433 ? -30.414 -10.588 10.959 1.00 90.75 433 GLU A C 1
ATOM 3455 O O . GLU A 1 433 ? -31.287 -9.807 11.342 1.00 90.75 433 GLU A O 1
ATOM 3460 N N . LEU A 1 434 ? -30.292 -10.927 9.672 1.00 89.62 434 LEU A N 1
ATOM 3461 C CA . LEU A 1 434 ? -31.341 -10.626 8.697 1.00 89.62 434 LEU A CA 1
ATOM 3462 C C . LEU A 1 434 ? -32.592 -11.459 9.028 1.00 89.62 434 LEU A C 1
ATOM 3464 O O . LEU A 1 434 ? -32.420 -12.652 9.294 1.00 89.62 434 LEU A O 1
ATOM 3468 N N . PRO A 1 435 ? -33.810 -10.891 8.944 1.00 81.88 435 PRO A N 1
ATOM 3469 C CA . PRO A 1 435 ? -35.052 -11.583 9.307 1.00 81.88 435 PRO A CA 1
ATOM 3470 C C . PRO A 1 435 ? -35.190 -12.999 8.711 1.00 81.88 435 PRO A C 1
ATOM 3472 O O . PRO A 1 435 ? -35.470 -13.953 9.432 1.00 81.88 435 PRO A O 1
ATOM 3475 N N . ASP A 1 436 ? -34.850 -13.187 7.431 1.00 79.06 436 ASP A N 1
ATOM 3476 C CA . ASP A 1 436 ? -35.000 -14.484 6.743 1.00 79.06 436 ASP A CA 1
ATOM 3477 C C . ASP A 1 436 ? -33.888 -15.502 7.046 1.00 79.06 436 ASP A C 1
ATOM 3479 O O . ASP A 1 436 ? -33.944 -16.665 6.632 1.00 79.06 436 ASP A O 1
ATOM 3483 N N . LYS A 1 437 ? -32.813 -15.076 7.718 1.00 75.38 437 LYS A N 1
ATOM 3484 C CA . LYS A 1 437 ? -31.649 -15.934 7.980 1.00 75.38 437 LYS A CA 1
ATOM 3485 C C . LYS A 1 437 ? -31.944 -16.965 9.068 1.00 75.38 437 LYS A C 1
ATOM 3487 O O . LYS A 1 437 ? -31.447 -18.087 8.969 1.00 75.38 437 LYS A O 1
ATOM 3492 N N . HIS A 1 438 ? -32.779 -16.601 10.040 1.00 70.00 438 HIS A N 1
ATOM 3493 C CA . HIS A 1 438 ? -33.276 -17.502 11.076 1.00 70.00 438 HIS A CA 1
ATOM 3494 C C . HIS A 1 438 ? -34.073 -18.669 10.462 1.00 70.00 438 HIS A C 1
ATOM 3496 O O . HIS A 1 438 ? -33.772 -19.835 10.719 1.00 70.00 438 HIS A O 1
ATOM 3502 N N . LEU A 1 439 ? -35.002 -18.363 9.546 1.00 63.50 439 LEU A N 1
ATOM 3503 C CA . LEU A 1 439 ? -35.824 -19.361 8.851 1.00 63.50 439 LEU A CA 1
ATOM 3504 C C . LEU A 1 439 ? -34.959 -20.365 8.077 1.00 63.50 439 LEU A C 1
ATOM 3506 O O . LEU A 1 439 ? -35.121 -21.573 8.211 1.00 63.50 439 LEU A O 1
ATOM 3510 N N . LYS A 1 440 ? -33.950 -19.888 7.339 1.00 63.41 440 LYS A N 1
ATOM 3511 C CA . LYS A 1 440 ? -33.039 -20.758 6.569 1.00 63.41 440 LYS A CA 1
ATOM 3512 C C . LYS A 1 440 ? -32.161 -21.678 7.427 1.00 63.41 440 LYS A C 1
ATOM 3514 O O . LYS A 1 440 ? -31.621 -22.640 6.884 1.00 63.41 440 LYS A O 1
ATOM 3519 N N . LYS A 1 441 ? -31.973 -21.384 8.719 1.00 60.00 441 LYS A N 1
ATOM 3520 C CA . LYS A 1 441 ? -31.272 -22.277 9.658 1.00 60.00 441 LYS A CA 1
ATOM 3521 C C . LYS A 1 441 ? -32.200 -23.372 10.184 1.00 60.00 441 LYS A C 1
ATOM 3523 O O . LYS A 1 441 ? -31.763 -24.514 10.231 1.00 60.00 441 LYS A O 1
ATOM 3528 N N . LYS A 1 442 ? -33.464 -23.043 10.486 1.00 56.81 442 LYS A N 1
ATOM 3529 C CA . LYS A 1 442 ? -34.483 -24.012 10.935 1.00 56.81 442 LYS A CA 1
ATOM 3530 C C . LYS A 1 442 ? -34.791 -25.105 9.902 1.00 56.81 442 LYS A C 1
ATOM 3532 O O . LYS A 1 442 ? -35.056 -26.227 10.291 1.00 56.81 442 LYS A O 1
ATOM 3537 N N . PHE A 1 443 ? -34.710 -24.807 8.602 1.00 53.84 443 PHE A N 1
ATOM 3538 C CA . PHE A 1 443 ? -34.953 -25.792 7.527 1.00 53.84 443 PHE A CA 1
ATOM 3539 C C . PHE A 1 443 ? -33.687 -26.513 7.018 1.00 53.84 443 PHE A C 1
ATOM 3541 O O . PHE A 1 443 ? -33.730 -27.186 5.990 1.00 53.84 443 PHE A O 1
ATOM 3548 N N . LYS A 1 444 ? -32.532 -26.317 7.672 1.00 49.53 444 LYS A N 1
ATOM 3549 C CA . LYS A 1 444 ? -31.259 -26.991 7.338 1.00 49.53 444 LYS A CA 1
ATOM 3550 C C . LYS A 1 444 ? -30.761 -27.953 8.421 1.00 49.53 444 LYS A C 1
ATOM 3552 O O . LYS A 1 444 ? -29.710 -28.565 8.228 1.00 49.53 444 LYS A O 1
ATOM 3557 N N . THR A 1 445 ? -31.482 -28.040 9.529 1.00 42.53 445 THR A N 1
ATOM 3558 C CA . THR A 1 445 ? -31.440 -29.142 10.497 1.00 42.53 445 THR A CA 1
ATOM 3559 C C . THR A 1 445 ? -32.495 -30.154 10.113 1.00 42.53 445 THR A C 1
ATOM 3561 O O . THR A 1 445 ? -32.181 -31.358 10.187 1.00 42.53 445 THR A O 1
#

Secondary structure (DSSP, 8-state):
---EEEEEEE-SHHHHHHSPEETTEEPEEEEEEETTS-EEEEEE-SS--STTT---EEESTT-TTHHHHHHHHHHHHHHHHHHHHHHHHHHHHHHHHHHHS-GGG-EEETTTTEEE-TTS----TT---SSTTTTS-EEES--HHHHT-GGGTS-----TTTT---PBPHHHHHHHHHHHHHTT--EEEEES-HHHHHHHHHHHHHHHHH-------EEEEEES-HHHHHHSSSEEEEETTTTEESSHHHHHHHHHHHHHHHHH-TT-TTEEEEE---TTS-HHHHHHHHHHHHHHHH-TT--PPPEEEEEEEGGGHHHHHTSSS-EEEEEE--BSS-TTTSPPP--TT---------EEEEESS-TTT----GGGTEEEETTTTEEEETT--EETTTTEE---SSSPPEEETTTTEEE-TT-EEETTTTEEE-HHHHHHHHT--

Organism: Helobdella robusta (NCBI:txid6412)

Sequence (445 aa):
MSFYSTVKVGIGDEILASAPKCPHGPTILFERFAKRGGHKKFFACSANRNRKLCNFYQLVERDGVAAKCRAATASANVVEDIDRVQDAKKYRNRWSKFVKQAANMRTFCRTCATPILENLNVGHDDGNDDDEHMNHNIMIGVTNSQLKRPTNLIDPLVDNHSNAQYMFSKETKDFLIHSIIDQKFNHVLCIGAPSIHEELLVMGKQMSGEKDDGCVINSYLLDLDERIIKMSPSSSHYNMFNHYFFTPSSKSEYLKFLKSARDLDESGSNVIILIDPPFGGFIELILFTLATVAKEFYGKDSKRELCTILFHPYFMEEKICSKTSFNMSDYTVTYENHKKLRKRELKSNDDDVDDKSVVRMFTNIPLSSIILPAHLGYQYCESCKKYVSQHNKHCSSCQACTTKVGKTYQHCEKCRRCVKSSWRHCDECGACELPDKHLKKKFKT

Radius of gyration: 24.61 Å; chains: 1; bounding box: 58×65×63 Å